Protein AF-A0AA46TUI7-F1 (afdb_monomer)

Mean predicted aligned error: 16.68 Å

Radius of gyration: 31.8 Å; Cα contacts (8 Å, |Δi|>4): 855; chains: 1; bounding box: 54×78×106 Å

Secondary structure (DSSP, 8-state):
--EEEE-B--B-----SS------------------------------------------------------------------------------HHHHHHHSEEEEEEETTEEEEEETTSEEEE-TT-EEEPP--TT--S-GGGGGTTT--EEEE--TT-PPEEE-SS-B-TTTTTT-TT--EEE-GGGB--TT-SB-TTTTTT-TT------TT---TT--B-TTTTTT-TT--EEEETT---TT--B-TTTTTT-TT--EEEE-TT----SPPPPPPBSSSEEEEEEE-TTSBTTB---S-EE-HHHHHHH--HHHH-SEEEEEEPPEEEEE--EEEETT--GGGS-TTTTEEEEEETTEEPPGGGEEEEE-S---TTS-S-EEEEEEEEETTTEEEEEEEEE--EE---

Organism: NCBI:txid1363

Solvent-accessible surface area (backbone atoms only — not comparable to full-atom values): 24050 Å² total; per-residue (Å²): 130,66,55,30,45,34,50,59,56,80,46,86,51,78,78,65,89,78,80,93,77,90,81,85,88,81,84,89,84,91,81,86,87,88,85,84,89,88,86,81,90,81,90,80,90,80,90,77,91,78,90,80,86,90,77,89,80,91,77,85,82,83,84,78,86,81,78,90,75,91,81,81,90,80,87,88,82,91,80,84,78,88,82,85,89,84,88,77,84,88,77,89,72,93,61,57,76,70,65,45,29,64,70,39,65,79,45,70,52,70,47,61,58,19,35,38,34,33,22,69,71,14,37,36,37,34,18,65,80,7,35,32,40,50,24,77,67,98,81,64,86,59,40,91,65,49,87,43,18,94,56,29,35,32,40,34,51,45,34,96,85,68,44,46,30,37,38,40,76,50,28,41,46,48,20,59,46,32,52,29,34,52,21,42,46,69,40,56,58,70,38,47,48,31,67,58,24,31,30,39,26,23,23,42,14,34,19,41,43,24,50,60,70,86,42,83,60,44,38,30,77,49,22,30,23,41,30,25,23,44,15,41,17,48,43,28,32,55,45,62,39,50,56,34,29,42,86,53,49,75,41,33,56,43,25,40,35,66,26,84,48,56,45,34,41,28,42,12,54,50,35,58,75,64,42,66,60,61,68,43,63,72,56,92,58,25,69,27,23,35,25,26,20,64,88,44,38,89,74,53,54,60,34,86,58,68,30,37,36,71,49,41,60,72,65,67,42,22,88,83,61,48,42,44,32,28,59,29,61,46,52,81,43,74,45,67,44,71,49,76,48,54,67,57,51,54,74,89,75,48,68,84,58,61,43,59,68,42,44,21,46,78,85,42,79,55,62,78,90,62,44,48,76,44,74,77,62,81,77,64,52,78,59,86,47,81,42,70,46,37,41,33,42,37,42,65,103,67,44,62,51,63,44,46,34,42,30,48,54,50,82,69,89,124

Structure (mmCIF, N/CA/C/O backbone):
data_AF-A0AA46TUI7-F1
#
_entry.id   AF-A0AA46TUI7-F1
#
loop_
_atom_site.group_PDB
_atom_site.id
_atom_site.type_symbol
_atom_site.label_atom_id
_atom_site.label_alt_id
_atom_site.label_comp_id
_atom_site.label_asym_id
_atom_site.label_entity_id
_atom_site.label_seq_id
_atom_site.pdbx_PDB_ins_code
_atom_site.Cartn_x
_atom_site.Cartn_y
_atom_site.Cartn_z
_atom_site.occupancy
_atom_site.B_iso_or_equiv
_atom_site.auth_seq_id
_atom_site.auth_comp_id
_atom_site.auth_asym_id
_atom_site.auth_atom_id
_atom_site.pdbx_PDB_model_num
ATOM 1 N N . MET A 1 1 ? -32.800 -29.868 43.775 1.00 44.44 1 MET A N 1
ATOM 2 C CA . MET A 1 1 ? -31.918 -29.669 42.608 1.00 44.44 1 MET A CA 1
ATOM 3 C C . MET A 1 1 ? -30.927 -28.620 43.040 1.00 44.44 1 MET A C 1
ATOM 5 O O . MET A 1 1 ? -31.372 -27.583 43.506 1.00 44.44 1 MET A O 1
ATOM 9 N N . THR A 1 2 ? -29.635 -28.930 43.013 1.00 46.84 2 THR A N 1
ATOM 10 C CA . THR A 1 2 ? -28.598 -27.948 43.341 1.00 46.84 2 THR A CA 1
ATOM 11 C C . THR A 1 2 ? -28.456 -27.031 42.133 1.00 46.84 2 THR A C 1
ATOM 13 O O . THR A 1 2 ? -28.130 -27.504 41.043 1.00 46.84 2 THR A O 1
ATOM 16 N N . PHE A 1 3 ? -28.798 -25.759 42.306 1.00 42.78 3 PHE A N 1
ATOM 17 C CA . PHE A 1 3 ? -28.629 -24.739 41.277 1.00 42.78 3 PHE A CA 1
ATOM 18 C C . PHE A 1 3 ? -27.216 -24.176 41.379 1.00 42.78 3 PHE A C 1
ATOM 20 O O . PHE A 1 3 ? -26.713 -23.969 42.483 1.00 42.78 3 PHE A O 1
ATOM 27 N N . GLN A 1 4 ? -26.584 -23.976 40.233 1.00 46.66 4 GLN A N 1
ATOM 28 C CA . GLN A 1 4 ? -25.265 -23.388 40.108 1.00 46.66 4 GLN A CA 1
ATOM 29 C C . GLN A 1 4 ? -25.459 -21.998 39.507 1.00 46.66 4 GLN A C 1
ATOM 31 O O . GLN A 1 4 ? -26.050 -21.844 38.438 1.00 46.66 4 GLN A O 1
ATOM 36 N N . LYS A 1 5 ? -25.018 -20.976 40.233 1.00 43.22 5 LYS A N 1
ATOM 37 C CA . LYS A 1 5 ? -25.070 -19.605 39.745 1.00 43.22 5 LYS A CA 1
ATOM 38 C C . LYS A 1 5 ? -23.794 -19.324 38.967 1.00 43.22 5 LYS A C 1
ATOM 40 O O . LYS A 1 5 ? -22.731 -19.326 39.574 1.00 43.22 5 LYS A O 1
ATOM 45 N N . MET A 1 6 ? -23.875 -19.096 37.654 1.00 47.38 6 MET A N 1
ATOM 46 C CA . MET A 1 6 ? -22.753 -18.492 36.933 1.00 47.38 6 MET A CA 1
ATOM 47 C C . MET A 1 6 ? -22.826 -16.989 37.185 1.00 47.38 6 MET A C 1
ATOM 49 O O . MET A 1 6 ? -23.667 -16.285 36.627 1.00 47.38 6 MET A O 1
ATOM 53 N N . THR A 1 7 ? -21.955 -16.501 38.063 1.00 41.69 7 THR A N 1
ATOM 54 C CA . THR A 1 7 ? -21.724 -15.060 38.181 1.00 41.69 7 THR A CA 1
ATOM 55 C C . THR A 1 7 ? -20.724 -14.680 37.105 1.00 41.69 7 THR A C 1
ATOM 57 O O . THR A 1 7 ? -19.561 -15.068 37.183 1.00 41.69 7 THR A O 1
ATOM 60 N N . PHE A 1 8 ? -21.163 -13.951 36.085 1.00 44.31 8 PHE A N 1
ATOM 61 C CA . PHE A 1 8 ? -20.295 -13.575 34.979 1.00 44.31 8 PHE A CA 1
ATOM 62 C C . PHE A 1 8 ? -19.552 -12.295 35.333 1.00 44.31 8 PHE A C 1
ATOM 64 O O . PHE A 1 8 ? -19.983 -11.184 35.021 1.00 44.31 8 PHE A O 1
ATOM 71 N N . GLN A 1 9 ? -18.395 -12.434 35.978 1.00 40.91 9 GLN A N 1
ATOM 72 C CA . GLN A 1 9 ? -17.483 -11.306 36.100 1.00 40.91 9 GLN A CA 1
ATOM 73 C C . GLN A 1 9 ? -16.833 -11.076 34.732 1.00 40.91 9 GLN A C 1
ATOM 75 O O . GLN A 1 9 ? -15.976 -11.848 34.302 1.00 40.91 9 GLN A O 1
ATOM 80 N N . LEU A 1 10 ? -17.280 -10.036 34.019 1.00 38.56 10 LEU A N 1
ATOM 81 C CA . LEU A 1 10 ? -16.676 -9.625 32.755 1.00 38.56 10 LEU A CA 1
ATOM 82 C C . LEU A 1 10 ? -15.240 -9.161 33.031 1.00 38.56 10 LEU A C 1
ATOM 84 O O . LEU A 1 10 ? -14.998 -8.000 33.371 1.00 38.56 10 LEU A O 1
ATOM 88 N N . LEU A 1 11 ? -14.272 -10.061 32.875 1.00 39.75 11 LEU A N 1
ATOM 89 C CA . LEU A 1 11 ? -12.895 -9.657 32.652 1.00 39.75 11 LEU A CA 1
ATOM 90 C C . LEU A 1 11 ? -12.765 -9.348 31.164 1.00 39.75 11 LEU A C 1
ATOM 92 O O . LEU A 1 11 ? -12.624 -10.249 30.337 1.00 39.75 11 LEU A O 1
ATOM 96 N N . ILE A 1 12 ? -12.769 -8.058 30.819 1.00 35.69 12 ILE A N 1
ATOM 97 C CA . ILE A 1 12 ? -12.225 -7.609 29.535 1.00 35.69 12 ILE A CA 1
ATOM 98 C C . ILE A 1 12 ? -10.714 -7.860 29.591 1.00 35.69 12 ILE A C 1
ATOM 100 O O . ILE A 1 12 ? -9.915 -6.978 29.906 1.00 35.69 12 ILE A O 1
ATOM 104 N N . LEU A 1 13 ? -10.307 -9.099 29.340 1.00 36.88 13 LEU A N 1
ATOM 105 C CA . LEU A 1 13 ? -8.940 -9.410 28.976 1.00 36.88 13 LEU A CA 1
ATOM 106 C C . LEU A 1 13 ? -8.831 -9.107 27.492 1.00 36.88 13 LEU A C 1
ATOM 108 O O . LEU A 1 13 ? -9.183 -9.919 26.644 1.00 36.88 13 LEU A O 1
ATOM 112 N N . VAL A 1 14 ? -8.318 -7.918 27.191 1.00 31.80 14 VAL A N 1
ATOM 113 C CA . VAL A 1 14 ? -7.640 -7.679 25.922 1.00 31.80 14 VAL A CA 1
ATOM 114 C C . VAL A 1 14 ? -6.614 -8.801 25.776 1.00 31.80 14 VAL A C 1
ATOM 116 O O . VAL A 1 14 ? -5.616 -8.828 26.501 1.00 31.80 14 VAL A O 1
ATOM 119 N N . VAL A 1 15 ? -6.891 -9.782 24.917 1.00 29.66 15 VAL A N 1
ATOM 120 C CA . VAL A 1 15 ? -6.001 -10.927 24.737 1.00 29.66 15 VAL A CA 1
ATOM 121 C C . VAL A 1 15 ? -4.733 -10.421 24.058 1.00 29.66 15 VAL A C 1
ATOM 123 O O . VAL A 1 15 ? -4.645 -10.298 22.838 1.00 29.66 15 VAL A O 1
ATOM 126 N N . LEU A 1 16 ? -3.732 -10.123 24.886 1.00 28.39 16 LEU A N 1
ATOM 127 C CA . LEU A 1 16 ? -2.330 -10.114 24.511 1.00 28.39 16 LEU A CA 1
ATOM 128 C C . LEU A 1 16 ? -2.033 -11.487 23.910 1.00 28.39 16 LEU A C 1
ATOM 130 O O . LEU A 1 16 ? -1.989 -12.495 24.624 1.00 28.39 16 LEU A O 1
ATOM 134 N N . SER A 1 17 ? -1.810 -11.552 22.599 1.00 32.12 17 SER A N 1
ATOM 135 C CA . SER A 1 17 ? -1.171 -12.728 22.031 1.00 32.12 17 SER A CA 1
ATOM 136 C C . SER A 1 17 ? 0.268 -12.763 22.555 1.00 32.12 17 SER A C 1
ATOM 138 O O . SER A 1 17 ? 1.170 -12.163 21.976 1.00 32.12 17 SER A O 1
ATOM 140 N N . SER A 1 18 ? 0.460 -13.520 23.638 1.00 31.16 18 SER A N 1
ATOM 141 C CA . SER A 1 18 ? 1.718 -13.861 24.320 1.00 31.16 18 SER A CA 1
ATOM 142 C C . SER A 1 18 ? 2.159 -12.906 25.443 1.00 31.16 18 SER A C 1
ATOM 144 O O . SER A 1 18 ? 2.628 -11.805 25.185 1.00 31.16 18 SER A O 1
ATOM 146 N N . ILE A 1 19 ? 2.149 -13.454 26.670 1.00 25.23 19 ILE A N 1
ATOM 147 C CA . ILE A 1 19 ? 2.863 -13.083 27.917 1.00 25.23 19 ILE A CA 1
ATOM 148 C C . ILE A 1 19 ? 1.912 -12.732 29.073 1.00 25.23 19 ILE A C 1
ATOM 150 O O . ILE A 1 19 ? 1.203 -11.733 29.067 1.00 25.23 19 ILE A O 1
ATOM 154 N N . SER A 1 20 ? 1.946 -13.586 30.100 1.00 28.17 20 SER A N 1
ATOM 155 C CA . SER A 1 20 ? 1.252 -13.437 31.378 1.00 28.17 20 SER A CA 1
ATOM 156 C C . SER A 1 20 ? 1.737 -12.208 32.154 1.00 28.17 20 SER A C 1
ATOM 158 O O . SER A 1 20 ? 2.920 -12.119 32.486 1.00 28.17 20 SER A O 1
ATOM 160 N N . LEU A 1 21 ? 0.818 -11.323 32.548 1.00 23.06 21 LEU A N 1
ATOM 161 C CA . LEU A 1 21 ? 1.029 -10.406 33.667 1.00 23.06 21 LEU A CA 1
ATOM 162 C C . LEU A 1 21 ? -0.272 -10.258 34.467 1.00 23.06 21 LEU A C 1
ATOM 164 O O . LEU A 1 21 ? -1.276 -9.766 33.964 1.00 23.06 21 LEU A O 1
ATOM 168 N N . VAL A 1 22 ? -0.240 -10.705 35.721 1.00 25.72 22 VAL A N 1
ATOM 169 C CA . VAL A 1 22 ? -1.311 -10.507 36.703 1.00 25.72 22 VAL A CA 1
ATOM 170 C C . VAL A 1 22 ? -1.177 -9.087 37.257 1.00 25.72 22 VAL A C 1
ATOM 172 O O . VAL A 1 22 ? -0.196 -8.796 37.941 1.00 25.72 22 VAL A O 1
ATOM 175 N N . ILE A 1 23 ? -2.147 -8.207 36.995 1.00 25.52 23 ILE A N 1
ATOM 176 C CA . ILE A 1 23 ? -2.329 -6.974 37.774 1.00 25.52 23 ILE A CA 1
ATOM 177 C C . ILE A 1 23 ? -3.488 -7.222 38.733 1.00 25.52 23 ILE A C 1
ATOM 179 O O . ILE A 1 23 ? -4.638 -7.345 38.327 1.00 25.52 23 ILE A O 1
ATOM 183 N N . ASN A 1 24 ? -3.160 -7.324 40.017 1.00 25.92 24 ASN A N 1
ATOM 184 C CA . ASN A 1 24 ? -4.124 -7.493 41.093 1.00 25.92 24 ASN A CA 1
ATOM 185 C C . ASN A 1 24 ? -4.619 -6.099 41.516 1.00 25.92 24 ASN A C 1
ATOM 187 O O . ASN A 1 24 ? -3.857 -5.336 42.114 1.00 25.92 24 ASN A O 1
ATOM 191 N N . ALA A 1 25 ? -5.859 -5.740 41.184 1.00 26.72 25 ALA A N 1
ATOM 192 C CA . ALA A 1 25 ? -6.504 -4.524 41.674 1.00 26.72 25 ALA A CA 1
ATOM 193 C C . ALA A 1 25 ? -7.496 -4.894 42.787 1.00 26.72 25 ALA A C 1
ATOM 195 O O . ALA A 1 25 ? -8.617 -5.314 42.524 1.00 26.72 25 ALA A O 1
ATOM 196 N N . GLY A 1 26 ? -7.062 -4.746 44.041 1.00 26.03 26 GLY A N 1
ATOM 197 C CA . GLY A 1 26 ? -7.890 -4.880 45.239 1.00 26.03 26 GLY A CA 1
ATOM 198 C C . GLY A 1 26 ? -8.011 -3.542 45.971 1.00 26.03 26 GLY A C 1
ATOM 199 O O . GLY A 1 26 ? -7.020 -2.856 46.215 1.00 26.03 26 GLY A O 1
ATOM 200 N N . VAL A 1 27 ? -9.247 -3.176 46.289 1.00 25.62 27 VAL A N 1
ATOM 201 C CA . VAL A 1 27 ? -9.731 -1.864 46.738 1.00 25.62 27 VAL A CA 1
ATOM 202 C C . VAL A 1 27 ? -9.617 -1.660 48.269 1.00 25.62 27 VAL A C 1
ATOM 204 O O . VAL A 1 27 ? -9.909 -2.554 49.051 1.00 25.62 27 VAL A O 1
ATOM 207 N N . THR A 1 28 ? -9.223 -0.431 48.647 1.00 28.31 28 THR A N 1
ATOM 208 C CA . THR A 1 28 ? -9.398 0.362 49.899 1.00 28.31 28 THR A CA 1
ATOM 209 C C . THR A 1 28 ? -9.065 -0.179 51.300 1.00 28.31 28 THR A C 1
ATOM 211 O O . THR A 1 28 ? -9.699 -1.096 51.809 1.00 28.31 28 THR A O 1
ATOM 214 N N . ALA A 1 29 ? -8.279 0.625 52.034 1.00 24.67 29 ALA A N 1
ATOM 215 C CA . ALA A 1 29 ? -8.531 0.937 53.444 1.00 24.67 29 ALA A CA 1
ATOM 216 C C . ALA A 1 29 ? -8.251 2.429 53.728 1.00 24.67 29 ALA A C 1
ATOM 218 O O . ALA A 1 29 ? -7.202 2.965 53.373 1.00 24.67 29 ALA A O 1
ATOM 219 N N . VAL A 1 30 ? -9.226 3.089 54.354 1.00 27.59 30 VAL A N 1
ATOM 220 C CA . VAL A 1 30 ? -9.172 4.444 54.924 1.00 27.59 30 VAL A CA 1
ATOM 221 C C . VAL A 1 30 ? -8.481 4.391 56.288 1.00 27.59 30 VAL A C 1
ATOM 223 O O . VAL A 1 30 ? -8.887 3.562 57.090 1.00 27.59 30 VAL A O 1
ATOM 226 N N . THR A 1 31 ? -7.551 5.316 56.575 1.00 27.81 31 THR A N 1
ATOM 227 C CA . THR A 1 31 ? -7.438 6.050 57.863 1.00 27.81 31 THR A CA 1
ATOM 228 C C . THR A 1 31 ? -6.474 7.247 57.754 1.00 27.81 31 THR A C 1
ATOM 230 O O . THR A 1 31 ? -5.285 7.074 57.513 1.00 27.81 31 THR A O 1
ATOM 233 N N . GLU A 1 32 ? -7.043 8.443 57.921 1.00 27.06 32 GLU A N 1
ATOM 234 C CA . GLU A 1 32 ? -6.598 9.614 58.707 1.00 27.06 32 GLU A CA 1
ATOM 235 C C . GLU A 1 32 ? -5.102 9.952 58.973 1.00 27.06 32 GLU A C 1
ATOM 237 O O . GLU A 1 32 ? -4.407 9.290 59.734 1.00 27.06 32 GLU A O 1
ATOM 242 N N . ASP A 1 33 ? -4.740 11.156 58.493 1.00 27.11 33 ASP A N 1
ATOM 243 C CA . ASP A 1 33 ? -4.370 12.364 59.274 1.00 27.11 33 ASP A CA 1
ATOM 244 C C . ASP A 1 33 ? -2.894 12.849 59.366 1.00 27.11 33 ASP A C 1
ATOM 246 O O . ASP A 1 33 ? -1.957 12.121 59.680 1.00 27.11 33 ASP A O 1
ATOM 250 N N . ARG A 1 34 ? -2.792 14.184 59.195 1.00 26.28 34 ARG A N 1
ATOM 251 C CA . ARG A 1 34 ? -1.786 15.188 59.621 1.00 26.28 34 ARG A CA 1
ATOM 252 C C . ARG A 1 34 ? -0.350 15.200 59.069 1.00 26.28 34 ARG A C 1
ATOM 254 O O . ARG A 1 34 ? 0.473 14.355 59.395 1.00 26.28 34 ARG A O 1
ATOM 261 N N . GLY A 1 35 ? 0.023 16.345 58.464 1.00 26.17 35 GLY A N 1
ATOM 262 C CA . GLY A 1 35 ? 1.432 16.782 58.434 1.00 26.17 35 GLY A CA 1
ATOM 263 C C . GLY A 1 35 ? 1.867 17.916 57.485 1.00 26.17 35 GLY A C 1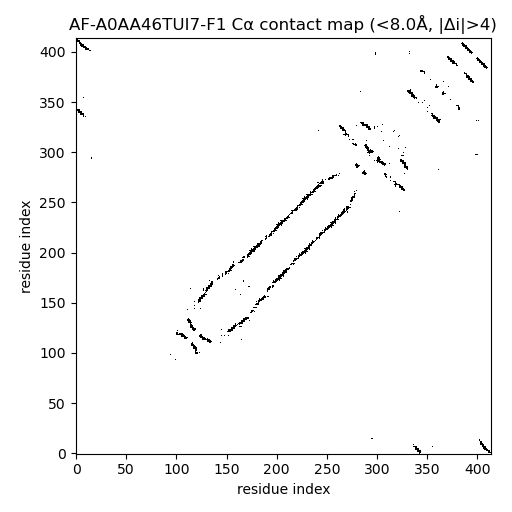
ATOM 264 O O . GLY A 1 35 ? 2.671 17.672 56.604 1.00 26.17 35 GLY A O 1
ATOM 265 N N . ASN A 1 36 ? 1.371 19.142 57.688 1.00 26.73 36 ASN A N 1
ATOM 266 C CA . ASN A 1 36 ? 2.034 20.460 57.518 1.00 26.73 36 ASN A CA 1
ATOM 267 C C . ASN A 1 36 ? 3.246 20.712 56.554 1.00 26.73 36 ASN A C 1
ATOM 269 O O . ASN A 1 36 ? 4.353 20.256 56.819 1.00 26.73 36 ASN A O 1
ATOM 273 N N . LEU A 1 37 ? 3.046 21.739 55.690 1.00 25.84 37 LEU A N 1
ATOM 274 C CA . LEU A 1 37 ? 3.923 22.908 55.357 1.00 25.84 37 LEU A CA 1
ATOM 275 C C . LEU A 1 37 ? 5.154 22.725 54.409 1.00 25.84 37 LEU A C 1
ATOM 277 O O . LEU A 1 37 ? 5.642 21.618 54.237 1.00 25.84 37 LEU A O 1
ATOM 281 N N . PRO A 1 38 ? 5.767 23.814 53.870 1.00 31.98 38 PRO A N 1
ATOM 282 C CA . PRO A 1 38 ? 5.263 24.747 52.840 1.00 31.98 38 PRO A CA 1
ATOM 283 C C . PRO A 1 38 ? 6.312 25.003 51.716 1.00 31.98 38 PRO A C 1
ATOM 285 O O . PRO A 1 38 ? 7.509 24.915 51.971 1.00 31.98 38 PRO A O 1
ATOM 288 N N . ILE A 1 39 ? 5.936 25.432 50.499 1.00 27.84 39 ILE A N 1
ATOM 289 C CA . ILE A 1 39 ? 6.927 25.989 49.543 1.00 27.84 39 ILE A CA 1
ATOM 290 C C . ILE A 1 39 ? 6.428 27.289 48.893 1.00 27.84 39 ILE A C 1
ATOM 292 O O . ILE A 1 39 ? 5.240 27.532 48.704 1.00 27.84 39 ILE A O 1
ATOM 296 N N . SER A 1 40 ? 7.412 28.156 48.694 1.00 26.22 40 SER A N 1
ATOM 297 C CA . SER A 1 40 ? 7.472 29.606 48.611 1.00 26.22 40 SER A CA 1
ATOM 298 C C . SER A 1 40 ? 6.964 30.283 47.336 1.00 26.22 40 SER A C 1
ATOM 300 O O . SER A 1 40 ? 7.030 29.753 46.234 1.00 26.22 40 SER A O 1
ATOM 302 N N . LYS A 1 41 ? 6.617 31.561 47.534 1.00 25.89 41 LYS A N 1
ATOM 303 C CA . LYS A 1 41 ? 6.483 32.647 46.554 1.00 25.89 41 LYS A CA 1
ATOM 304 C C . LYS A 1 41 ? 7.693 32.782 45.615 1.00 25.89 41 LYS A C 1
ATOM 306 O O . LYS A 1 41 ? 8.820 32.832 46.100 1.00 25.89 41 LYS A O 1
ATOM 311 N N . SER A 1 42 ? 7.427 33.117 44.353 1.00 26.27 42 SER A N 1
ATOM 312 C CA . SER A 1 42 ? 8.126 34.207 43.654 1.00 26.27 42 SER A CA 1
ATOM 313 C C . SER A 1 42 ? 7.277 34.748 42.499 1.00 26.27 42 SER A C 1
ATOM 315 O O . SER A 1 42 ? 7.020 34.054 41.521 1.00 26.27 42 SER A O 1
ATOM 317 N N . ASN A 1 43 ? 6.859 36.007 42.648 1.00 24.77 43 ASN A N 1
ATOM 318 C CA . ASN A 1 43 ? 6.395 36.891 41.581 1.00 24.77 43 ASN A CA 1
ATOM 319 C C . ASN A 1 43 ? 7.553 37.220 40.630 1.00 24.77 43 ASN A C 1
ATOM 321 O O . ASN A 1 43 ? 8.649 37.455 41.129 1.00 24.77 43 ASN A O 1
ATOM 325 N N . THR A 1 44 ? 7.262 37.426 39.343 1.00 28.00 44 THR A N 1
ATOM 326 C CA . THR A 1 44 ? 7.518 38.709 38.654 1.00 28.00 44 THR A CA 1
ATOM 327 C C . THR A 1 44 ? 6.746 38.771 37.337 1.00 28.00 44 THR A C 1
ATOM 329 O O . THR A 1 44 ? 6.898 37.907 36.480 1.00 28.00 44 THR A O 1
ATOM 332 N N . ASN A 1 45 ? 5.950 39.834 37.203 1.00 25.86 45 ASN A N 1
ATOM 333 C CA . ASN A 1 45 ? 5.375 40.349 35.962 1.00 25.86 45 ASN A CA 1
ATOM 334 C C . ASN A 1 45 ? 6.462 40.668 34.932 1.00 25.86 45 ASN A C 1
ATOM 336 O O . ASN A 1 45 ? 7.535 41.117 35.330 1.00 25.86 45 ASN A O 1
ATOM 340 N N . LEU A 1 46 ? 6.122 40.581 33.643 1.00 27.66 46 LEU A N 1
ATOM 341 C CA . LEU A 1 46 ? 6.532 41.546 32.616 1.00 27.66 46 LEU A CA 1
ATOM 342 C C . LEU A 1 46 ? 5.582 41.420 31.415 1.00 27.66 46 LEU A C 1
ATOM 344 O O . LEU A 1 46 ? 5.646 40.472 30.638 1.00 27.66 46 LEU A O 1
ATOM 348 N N . GLU A 1 47 ? 4.685 42.396 31.307 1.00 25.14 47 GLU A N 1
ATOM 349 C CA . GLU A 1 47 ? 3.918 42.706 30.106 1.00 25.14 47 GLU A CA 1
ATOM 350 C C . GLU A 1 47 ? 4.864 43.175 28.991 1.00 25.14 47 GLU A C 1
ATOM 352 O O . GLU A 1 47 ? 5.772 43.979 29.227 1.00 25.14 47 GLU A O 1
ATOM 357 N N . ARG A 1 48 ? 4.614 42.725 27.759 1.00 27.56 48 ARG A N 1
ATOM 358 C CA . ARG A 1 48 ? 4.966 43.474 26.550 1.00 27.56 48 ARG A CA 1
ATOM 359 C C . ARG A 1 48 ? 4.016 43.103 25.418 1.00 27.56 48 ARG A C 1
ATOM 361 O O . ARG A 1 48 ? 4.148 42.054 24.798 1.00 27.56 48 ARG A O 1
ATOM 368 N N . GLU A 1 49 ? 3.074 44.003 25.164 1.00 25.53 49 GLU A N 1
ATOM 369 C CA . GLU A 1 49 ? 2.406 44.143 23.875 1.00 25.53 49 GLU A CA 1
ATOM 370 C C . GLU A 1 49 ? 3.450 44.453 22.795 1.00 25.53 49 GLU A C 1
ATOM 372 O O . GLU A 1 49 ? 4.273 45.359 22.961 1.00 25.53 49 GLU A O 1
ATOM 377 N N . VAL A 1 50 ? 3.401 43.731 21.673 1.00 26.03 50 VAL A N 1
ATOM 378 C CA . VAL A 1 50 ? 3.982 44.191 20.410 1.00 26.03 50 VAL A CA 1
ATOM 379 C C . VAL A 1 50 ? 2.966 43.969 19.293 1.00 26.03 50 VAL A C 1
ATOM 381 O O . VAL A 1 50 ? 2.575 42.853 18.969 1.00 26.03 50 VAL A O 1
ATOM 384 N N . ASN A 1 51 ? 2.567 45.115 18.761 1.00 26.05 51 ASN A N 1
ATOM 385 C CA . ASN A 1 51 ? 1.767 45.415 17.585 1.00 26.05 51 ASN A CA 1
ATOM 386 C C . ASN A 1 51 ? 2.241 44.640 16.335 1.00 26.05 51 ASN A C 1
ATOM 388 O O . ASN A 1 51 ? 3.435 44.674 16.030 1.00 26.05 51 ASN A O 1
ATOM 392 N N . ILE A 1 52 ? 1.328 44.022 15.575 1.00 28.52 52 ILE A N 1
ATOM 393 C CA . ILE A 1 52 ? 1.607 43.516 14.218 1.00 28.52 52 ILE A CA 1
ATOM 394 C C . ILE A 1 52 ? 0.735 44.309 13.232 1.00 28.52 52 ILE A C 1
ATOM 396 O O . ILE A 1 52 ? -0.488 44.300 13.383 1.00 28.52 52 ILE A O 1
ATOM 400 N N . PRO A 1 53 ? 1.330 45.018 12.255 1.00 26.17 53 PRO A N 1
ATOM 401 C CA . PRO A 1 53 ? 0.588 45.776 11.259 1.00 26.17 53 PRO A CA 1
ATOM 402 C C . PRO A 1 53 ? -0.001 44.866 10.174 1.00 26.17 53 PRO A C 1
ATOM 404 O O . PRO A 1 53 ? 0.619 43.905 9.725 1.00 26.17 53 PRO A O 1
ATOM 407 N N . THR A 1 54 ? -1.208 45.228 9.752 1.00 28.27 54 THR A N 1
ATOM 408 C CA . THR A 1 54 ? -1.891 44.792 8.535 1.00 28.27 54 THR A CA 1
ATOM 409 C C . THR A 1 54 ? -1.201 45.366 7.299 1.00 28.27 54 THR A C 1
ATOM 411 O O . THR A 1 54 ? -1.157 46.588 7.162 1.00 28.27 54 THR A O 1
ATOM 414 N N . GLU A 1 55 ? -0.748 44.513 6.382 1.00 30.64 55 GLU A N 1
ATOM 415 C CA . GLU A 1 55 ? -0.534 44.883 4.978 1.00 30.64 55 GLU A CA 1
ATOM 416 C C . GLU A 1 55 ? -1.109 43.798 4.060 1.00 30.64 55 GLU A C 1
ATOM 418 O O . GLU A 1 55 ? -0.818 42.608 4.189 1.00 30.64 55 GLU A O 1
ATOM 423 N N . GLU A 1 56 ? -1.981 44.264 3.170 1.00 28.20 56 GLU A N 1
ATOM 424 C CA . GLU A 1 56 ? -2.553 43.576 2.020 1.00 28.20 56 GLU A CA 1
ATOM 425 C C . GLU A 1 56 ? -1.463 43.290 0.981 1.00 28.20 56 GLU A C 1
ATOM 427 O O . GLU A 1 56 ? -0.675 44.174 0.644 1.00 28.20 56 GLU A O 1
ATOM 432 N N . VAL A 1 57 ? -1.472 42.089 0.400 1.00 27.98 57 VAL A N 1
ATOM 433 C CA . VAL A 1 57 ? -0.885 41.856 -0.924 1.00 27.98 57 VAL A CA 1
ATOM 434 C C . VAL A 1 57 ? -1.876 41.028 -1.734 1.00 27.98 57 VAL A C 1
ATOM 436 O O . VAL A 1 57 ? -1.965 39.810 -1.591 1.00 27.98 57 VAL A O 1
ATOM 439 N N . GLU A 1 58 ? -2.633 41.724 -2.580 1.00 28.80 58 GLU A N 1
ATOM 440 C CA . GLU A 1 58 ? -3.245 41.159 -3.778 1.00 28.80 58 GLU A CA 1
ATOM 441 C C . GLU A 1 58 ? -2.131 40.665 -4.713 1.00 28.80 58 GLU A C 1
ATOM 443 O O . GLU A 1 58 ? -1.238 41.428 -5.087 1.00 28.80 58 GLU A O 1
ATOM 448 N N . ALA A 1 59 ? -2.186 39.402 -5.128 1.00 27.00 59 ALA A N 1
ATOM 449 C CA . ALA A 1 59 ? -1.467 38.936 -6.306 1.00 27.00 59 ALA A CA 1
ATOM 450 C C . ALA A 1 59 ? -2.304 37.869 -7.017 1.00 27.00 59 ALA A C 1
ATOM 452 O O . ALA A 1 59 ? -2.769 36.905 -6.412 1.00 27.00 59 ALA A O 1
ATOM 453 N N . ALA A 1 60 ? -2.529 38.136 -8.299 1.00 24.81 60 ALA A N 1
ATOM 454 C CA . ALA A 1 60 ? -3.457 37.490 -9.206 1.00 24.81 60 ALA A CA 1
ATOM 455 C C . ALA A 1 60 ? -3.251 35.972 -9.348 1.00 24.81 60 ALA A C 1
ATOM 457 O O . ALA A 1 60 ? -2.132 35.498 -9.538 1.00 24.81 60 ALA A O 1
ATOM 458 N N . PHE A 1 61 ? -4.364 35.237 -9.330 1.00 24.08 61 PHE A N 1
ATOM 459 C CA . PHE A 1 61 ? -4.465 33.891 -9.881 1.00 24.08 61 PHE A CA 1
ATOM 460 C C . PHE A 1 61 ? -4.859 34.018 -11.358 1.00 24.08 61 PHE A C 1
ATOM 462 O O . PHE A 1 61 ? -5.953 34.488 -11.664 1.00 24.08 61 PHE A O 1
ATOM 469 N N . GLU A 1 62 ? -3.963 33.630 -12.265 1.00 25.69 62 GLU A N 1
ATOM 470 C CA . GLU A 1 62 ? -4.332 33.281 -13.638 1.00 25.69 62 GLU A CA 1
ATOM 471 C C . GLU A 1 62 ? -4.779 31.813 -13.633 1.00 25.69 62 GLU A C 1
ATOM 473 O O . GLU A 1 62 ? -3.993 30.907 -13.353 1.00 25.69 62 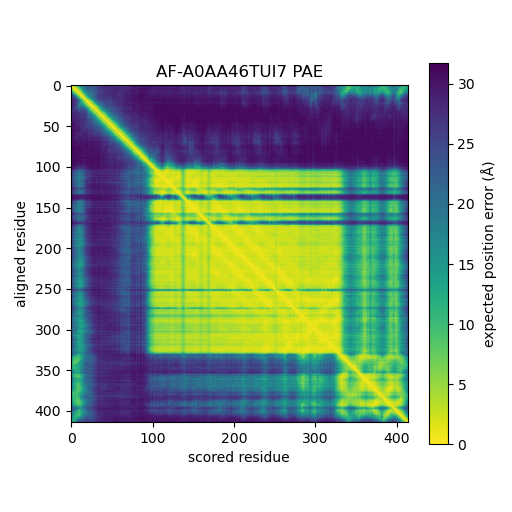GLU A O 1
ATOM 478 N N . GLU A 1 63 ? -6.069 31.593 -13.883 1.00 26.75 63 GLU A N 1
ATOM 479 C CA . GLU A 1 63 ? -6.621 30.289 -14.236 1.00 26.75 63 GLU A CA 1
ATOM 480 C C . GLU A 1 63 ? -6.261 29.997 -15.700 1.00 26.75 63 GLU A C 1
ATOM 482 O O . GLU A 1 63 ? -6.759 30.663 -16.606 1.00 26.75 63 GLU A O 1
ATOM 487 N N . GLU A 1 64 ? -5.410 29.001 -15.951 1.00 26.17 64 GLU A N 1
ATOM 488 C CA . GLU A 1 64 ? -5.338 28.364 -17.269 1.00 26.17 64 GLU A CA 1
ATOM 489 C C . GLU A 1 64 ? -6.233 27.120 -17.264 1.00 26.17 64 GLU A C 1
ATOM 491 O O . GLU A 1 64 ? -5.877 26.057 -16.749 1.00 26.17 64 GLU A O 1
ATOM 496 N N . GLU A 1 65 ? -7.418 27.271 -17.859 1.00 28.66 65 GLU A N 1
ATOM 497 C CA . GLU A 1 65 ? -8.184 26.166 -18.429 1.00 28.66 65 GLU A CA 1
ATOM 498 C C . GLU A 1 65 ? -7.339 25.493 -19.521 1.00 28.66 65 GLU A C 1
ATOM 500 O O . GLU A 1 65 ? -6.992 26.121 -20.523 1.00 28.66 65 GLU A O 1
ATOM 505 N N . LEU A 1 66 ? -7.038 24.199 -19.375 1.00 30.33 66 LEU A N 1
ATOM 506 C CA . LEU A 1 66 ? -6.511 23.398 -20.478 1.00 30.33 66 LEU A CA 1
ATOM 507 C C . LEU A 1 66 ? -7.542 22.361 -20.920 1.00 30.33 66 LEU A C 1
ATOM 509 O O . LEU A 1 66 ? -7.818 21.366 -20.253 1.00 30.33 66 LEU A O 1
ATOM 513 N N . ASN A 1 67 ? -8.099 22.719 -22.075 1.00 27.25 67 ASN A N 1
ATOM 514 C CA . ASN A 1 67 ? -9.127 22.103 -22.890 1.00 27.25 67 ASN A CA 1
ATOM 515 C C . ASN A 1 67 ? -9.046 20.581 -23.043 1.00 27.25 67 ASN A C 1
ATOM 517 O O . ASN A 1 67 ? -8.040 20.001 -23.454 1.00 27.25 67 ASN A O 1
ATOM 521 N N . ASP A 1 68 ? -10.230 20.010 -22.872 1.00 30.69 68 ASP A N 1
ATOM 522 C CA . ASP A 1 68 ? -10.732 18.777 -23.451 1.00 30.69 68 ASP A CA 1
ATOM 523 C C . ASP A 1 68 ? -10.531 18.770 -24.982 1.00 30.69 68 ASP A C 1
ATOM 525 O O . ASP A 1 68 ? -11.039 19.640 -25.691 1.00 30.69 68 ASP A O 1
ATOM 529 N N . THR A 1 69 ? -9.778 17.803 -25.512 1.00 26.95 69 THR A N 1
ATOM 530 C CA . THR A 1 69 ? -9.837 17.459 -26.941 1.00 26.95 69 THR A CA 1
ATOM 531 C C . THR A 1 69 ? -9.799 15.947 -27.127 1.00 26.95 69 THR A C 1
ATOM 533 O O . THR A 1 69 ? -8.759 15.291 -27.084 1.00 26.95 69 THR A O 1
ATOM 536 N N . PHE A 1 70 ? -11.001 15.422 -27.358 1.00 28.45 70 PHE A N 1
ATOM 537 C CA . PHE A 1 70 ? -11.295 14.230 -28.142 1.00 28.45 70 PHE A CA 1
ATOM 538 C C . PHE A 1 70 ? -10.406 14.135 -29.393 1.00 28.45 70 PHE A C 1
ATOM 540 O O . PHE A 1 70 ? -10.276 15.110 -30.133 1.00 28.45 70 PHE A O 1
ATOM 547 N N . TYR A 1 71 ? -9.897 12.936 -29.685 1.00 29.39 71 TYR A N 1
ATOM 548 C CA . TYR A 1 71 ? -9.433 12.579 -31.025 1.00 29.39 71 TYR A CA 1
ATOM 549 C C . TYR A 1 71 ? -10.135 11.308 -31.500 1.00 29.39 71 TYR A C 1
ATOM 551 O O . TYR A 1 71 ? -10.114 10.273 -30.834 1.00 29.39 71 TYR A O 1
ATOM 559 N N . GLU A 1 72 ? -10.789 11.464 -32.648 1.00 27.27 72 GLU A N 1
ATOM 560 C CA . GLU A 1 72 ? -11.539 10.474 -33.412 1.00 27.27 72 GLU A CA 1
ATOM 561 C C . GLU A 1 72 ? -10.634 9.388 -34.018 1.00 27.27 72 GLU A C 1
ATOM 563 O O . GLU A 1 72 ? -9.482 9.627 -34.390 1.00 27.27 72 GLU A O 1
ATOM 568 N N . GLU A 1 73 ? -11.207 8.192 -34.153 1.00 28.95 73 GLU A N 1
ATOM 569 C CA . GLU A 1 73 ? -10.675 7.059 -34.908 1.00 28.95 73 GLU A CA 1
ATOM 570 C C . GLU A 1 73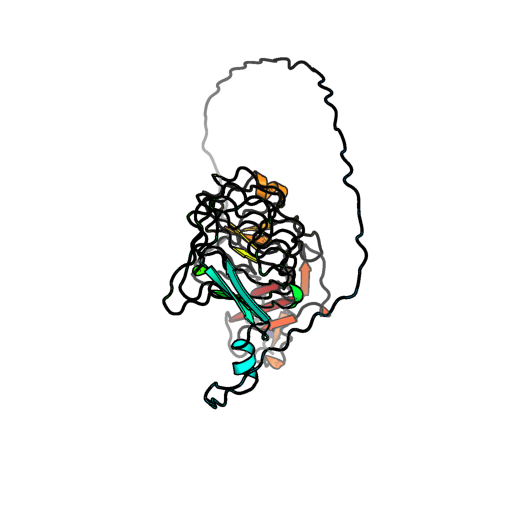 ? -10.436 7.417 -36.381 1.00 28.95 73 GLU A C 1
ATOM 572 O O . GLU A 1 73 ? -11.285 8.011 -37.046 1.00 28.95 73 GLU A O 1
ATOM 577 N N . THR A 1 74 ? -9.321 6.940 -36.940 1.00 27.05 74 THR A N 1
ATOM 578 C CA . THR A 1 74 ? -9.227 6.689 -38.383 1.00 27.05 74 THR A CA 1
ATOM 579 C C . THR A 1 74 ? -8.707 5.276 -38.629 1.00 27.05 74 THR A C 1
ATOM 581 O O . THR A 1 74 ? -7.584 4.921 -38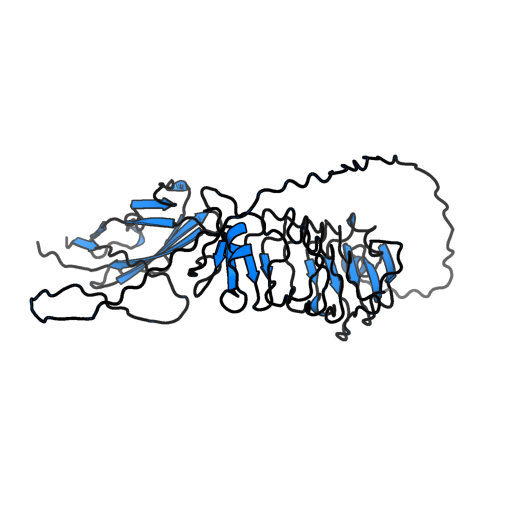.274 1.00 27.05 74 THR A O 1
ATOM 584 N N . GLU A 1 75 ? -9.570 4.454 -39.224 1.00 30.42 75 GLU A N 1
ATOM 585 C CA . GLU A 1 75 ? -9.254 3.138 -39.770 1.00 30.42 75 GLU A CA 1
ATOM 586 C C . GLU A 1 75 ? -8.387 3.226 -41.044 1.00 30.42 75 GLU A C 1
ATOM 588 O O . GLU A 1 75 ? -8.459 4.187 -41.811 1.00 30.42 75 GLU A O 1
ATOM 593 N N . ASN A 1 76 ? -7.709 2.104 -41.319 1.00 27.45 76 ASN A N 1
ATOM 594 C CA . ASN A 1 76 ? -7.161 1.628 -42.600 1.00 27.45 76 ASN A CA 1
ATOM 595 C C . ASN A 1 76 ? -5.736 2.051 -43.000 1.00 27.45 76 ASN A C 1
ATOM 597 O O . ASN A 1 76 ? -5.532 3.046 -43.689 1.00 27.45 76 ASN A O 1
ATOM 601 N N . ASN A 1 77 ? -4.772 1.143 -42.776 1.00 26.80 77 ASN A N 1
ATOM 602 C CA . ASN A 1 77 ? -4.093 0.484 -43.904 1.00 26.80 77 ASN A CA 1
ATOM 603 C C . ASN A 1 77 ? -3.335 -0.785 -43.461 1.00 26.80 77 ASN A C 1
ATOM 605 O O . ASN A 1 77 ? -2.272 -0.712 -42.845 1.00 26.80 77 ASN A O 1
ATOM 609 N N . GLU A 1 78 ? -3.853 -1.962 -43.816 1.00 32.75 78 GLU A N 1
ATOM 610 C CA . GLU A 1 78 ? -3.090 -3.210 -43.769 1.00 32.75 78 GLU A CA 1
ATOM 611 C C . GLU A 1 78 ? -2.061 -3.229 -44.911 1.00 32.75 78 GLU A C 1
ATOM 613 O O . GLU A 1 78 ? -2.419 -3.356 -46.083 1.00 32.75 78 GLU A O 1
ATOM 618 N N . GLN A 1 79 ? -0.766 -3.184 -44.586 1.00 26.83 79 GLN A N 1
ATOM 619 C CA . GLN A 1 79 ? 0.284 -3.643 -45.498 1.00 26.83 79 GLN A CA 1
ATOM 620 C C . GLN A 1 79 ? 0.930 -4.915 -44.952 1.00 26.83 79 GLN A C 1
ATOM 622 O O . GLN A 1 79 ? 1.791 -4.916 -44.075 1.00 26.83 79 GLN A O 1
ATOM 627 N N . LYS A 1 80 ? 0.451 -6.031 -45.498 1.00 29.03 80 LYS A N 1
ATOM 628 C CA . LYS A 1 80 ? 0.868 -7.401 -45.219 1.00 29.03 80 LYS A CA 1
ATOM 629 C C . LYS A 1 80 ? 2.134 -7.709 -46.027 1.00 29.03 80 LYS A C 1
ATOM 631 O O . LYS A 1 80 ? 2.060 -7.884 -47.241 1.00 29.03 80 LYS A O 1
ATOM 636 N N . PHE A 1 81 ? 3.292 -7.787 -45.375 1.00 26.91 81 PHE A N 1
ATOM 637 C CA . PHE A 1 81 ? 4.514 -8.302 -46.005 1.00 26.91 81 PHE A CA 1
ATOM 638 C C . PHE A 1 81 ? 4.555 -9.837 -45.881 1.00 26.91 81 PHE A C 1
ATOM 640 O O . PHE A 1 81 ? 4.427 -10.352 -44.769 1.00 26.91 81 PHE A O 1
ATOM 647 N N . PRO A 1 82 ? 4.723 -10.603 -46.977 1.00 28.00 82 PRO A N 1
ATOM 648 C CA . PRO A 1 82 ? 4.843 -12.053 -46.894 1.00 28.00 82 PRO A CA 1
ATOM 649 C C . PRO A 1 82 ? 6.260 -12.432 -46.446 1.00 28.00 82 PRO A C 1
ATOM 651 O O . PRO A 1 82 ? 7.233 -12.136 -47.138 1.00 28.00 82 PRO A O 1
ATOM 654 N N . ILE A 1 83 ? 6.385 -13.107 -45.303 1.00 34.75 83 ILE A N 1
ATOM 655 C CA . ILE A 1 83 ? 7.654 -13.701 -44.866 1.00 34.75 83 ILE A CA 1
ATOM 656 C C . ILE A 1 83 ? 7.645 -15.175 -45.283 1.00 34.75 83 ILE A C 1
ATOM 658 O O . ILE A 1 83 ? 6.803 -15.952 -44.835 1.00 34.75 83 ILE A O 1
ATOM 662 N N . ASN A 1 84 ? 8.554 -15.538 -46.187 1.00 27.27 84 ASN A N 1
ATOM 663 C CA . ASN A 1 84 ? 8.725 -16.892 -46.705 1.00 27.27 84 ASN A CA 1
ATOM 664 C C . ASN A 1 84 ? 9.551 -17.729 -45.709 1.00 27.27 84 ASN A C 1
ATOM 666 O O . ASN A 1 84 ? 10.682 -17.358 -45.399 1.00 27.27 84 ASN A O 1
ATOM 670 N N . PHE A 1 85 ? 9.004 -18.842 -45.215 1.00 37.03 85 PHE A N 1
ATOM 671 C CA . PHE A 1 85 ? 9.71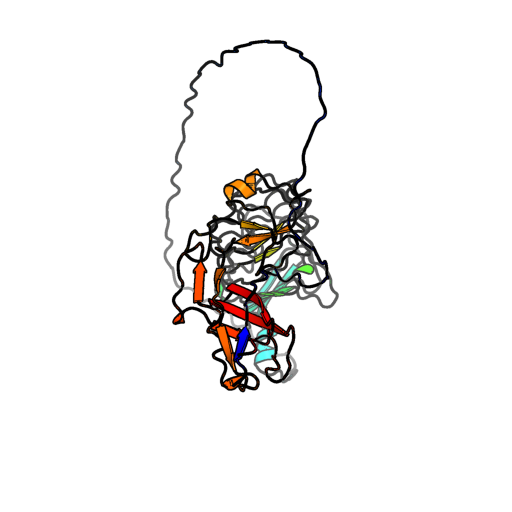1 -19.796 -44.353 1.00 37.03 85 PHE A CA 1
ATOM 672 C C . PHE A 1 85 ? 9.975 -21.092 -45.126 1.00 37.03 85 PHE A C 1
ATOM 674 O O . PHE A 1 85 ? 9.212 -22.048 -45.027 1.00 37.03 85 PHE A O 1
ATOM 681 N N . GLU A 1 86 ? 11.084 -21.152 -45.858 1.00 26.66 86 GLU A N 1
ATOM 682 C CA . GLU A 1 86 ? 11.673 -22.426 -46.275 1.00 26.66 86 GLU A CA 1
ATOM 683 C C . GLU A 1 86 ? 13.067 -22.552 -45.650 1.00 26.66 86 GLU A C 1
ATOM 685 O O . GLU A 1 86 ? 13.948 -21.737 -45.917 1.00 26.66 86 GLU A O 1
ATOM 690 N N . GLY A 1 87 ? 13.256 -23.571 -44.797 1.00 36.66 87 GLY A N 1
ATOM 691 C CA . GLY A 1 87 ? 14.590 -24.022 -44.377 1.00 36.66 87 GLY A CA 1
ATOM 692 C C . GLY A 1 87 ? 14.918 -24.092 -42.878 1.00 36.66 87 GLY A C 1
ATOM 693 O O . GLY A 1 87 ? 16.103 -24.110 -42.556 1.00 36.66 87 GLY A O 1
ATOM 694 N N . VAL A 1 88 ? 13.953 -24.164 -41.952 1.00 35.72 88 VAL A N 1
ATOM 695 C CA . VAL A 1 88 ? 14.266 -24.383 -40.518 1.00 35.72 88 VAL A CA 1
ATOM 696 C C . VAL A 1 88 ? 13.962 -25.839 -40.121 1.00 35.72 88 VAL A C 1
ATOM 698 O O . VAL A 1 88 ? 12.851 -26.295 -40.390 1.00 35.72 88 VAL A O 1
ATOM 701 N N . PRO A 1 89 ? 14.902 -26.595 -39.509 1.00 29.59 89 PRO A N 1
ATOM 702 C CA . PRO A 1 89 ? 14.659 -27.981 -39.107 1.00 29.59 89 PRO A CA 1
ATOM 703 C C . PRO A 1 89 ? 13.577 -28.077 -38.024 1.00 29.59 89 PRO A C 1
ATOM 705 O O . PRO A 1 89 ? 13.589 -27.314 -37.057 1.00 29.59 89 PRO A O 1
ATOM 708 N N . ASP A 1 90 ? 12.679 -29.049 -38.171 1.00 33.66 90 ASP A N 1
ATOM 709 C CA . ASP A 1 90 ? 11.628 -29.386 -37.209 1.00 33.66 90 ASP A CA 1
ATOM 710 C C . ASP A 1 90 ? 12.234 -29.921 -35.898 1.00 33.66 90 ASP A C 1
ATOM 712 O O . ASP A 1 90 ? 12.673 -31.069 -35.813 1.00 33.66 90 ASP A O 1
ATOM 716 N N . PHE A 1 91 ? 12.252 -29.078 -34.863 1.00 31.06 91 PHE A N 1
ATOM 717 C CA . PHE A 1 91 ? 12.380 -29.514 -33.474 1.00 31.06 91 PHE A CA 1
ATOM 718 C C . PHE A 1 91 ? 10.989 -29.573 -32.843 1.00 31.06 91 PHE A C 1
ATOM 720 O O . PHE A 1 91 ? 10.532 -28.652 -32.164 1.00 31.06 91 PHE A O 1
ATOM 727 N N . SER A 1 92 ? 10.316 -30.696 -33.062 1.00 29.69 92 SER A N 1
ATOM 728 C CA . SER A 1 92 ? 9.067 -31.044 -32.396 1.00 29.69 92 SER A CA 1
ATOM 729 C C . SER A 1 92 ? 9.278 -31.212 -30.883 1.00 29.69 92 SER A C 1
ATOM 731 O O . SER A 1 92 ? 9.588 -32.301 -30.401 1.00 29.69 92 SER A O 1
ATOM 733 N N . LEU A 1 93 ? 9.066 -30.146 -30.106 1.00 35.69 93 LEU A N 1
ATOM 734 C CA . LEU A 1 93 ? 8.844 -30.224 -28.659 1.00 35.69 93 LEU A CA 1
ATOM 735 C C . LEU A 1 93 ? 7.350 -30.059 -28.370 1.00 35.69 93 LEU A C 1
ATOM 737 O O . LEU A 1 93 ? 6.780 -28.977 -28.509 1.00 35.69 93 LEU A O 1
ATOM 741 N N . LYS A 1 94 ? 6.713 -31.156 -27.944 1.00 40.38 94 LYS A N 1
ATOM 742 C CA . LYS A 1 94 ? 5.340 -31.166 -27.423 1.00 40.38 94 LYS A CA 1
ATOM 743 C C . LYS A 1 94 ? 5.299 -30.453 -26.066 1.00 40.38 94 LYS A C 1
ATOM 745 O O . LYS A 1 94 ? 5.356 -31.109 -25.032 1.00 40.38 94 LYS A O 1
ATOM 750 N N . LYS A 1 95 ? 5.191 -29.125 -26.068 1.00 42.56 95 LYS A N 1
ATOM 751 C CA . LYS A 1 95 ? 4.713 -28.370 -24.903 1.00 42.56 95 LYS A CA 1
ATOM 752 C C . LYS A 1 95 ? 3.196 -28.244 -24.992 1.00 42.56 95 LYS A C 1
ATOM 754 O O . LYS A 1 95 ? 2.651 -27.974 -26.061 1.00 42.56 95 LYS A O 1
ATOM 759 N N . THR A 1 96 ? 2.504 -28.530 -23.896 1.00 38.88 96 THR A N 1
ATOM 760 C CA . THR A 1 96 ? 1.044 -28.405 -23.806 1.00 38.88 96 THR A CA 1
ATOM 761 C C . THR A 1 96 ? 0.648 -26.932 -23.982 1.00 38.88 96 THR A C 1
ATOM 763 O O . THR A 1 96 ? 1.434 -26.030 -23.699 1.00 38.88 96 THR A O 1
ATOM 766 N N . GLY A 1 97 ? -0.555 -26.660 -24.501 1.00 40.97 97 GLY A N 1
ATOM 767 C CA . GLY A 1 97 ? -0.956 -25.325 -24.981 1.00 40.97 97 GLY A CA 1
ATOM 768 C C . GLY A 1 97 ? -0.787 -24.164 -23.987 1.00 40.97 97 GLY A C 1
ATOM 769 O O . GLY A 1 97 ? -0.620 -23.029 -24.422 1.00 40.97 97 GLY A O 1
ATOM 770 N N . ASN A 1 98 ? -0.753 -24.443 -22.679 1.00 45.62 98 ASN A N 1
ATOM 771 C CA . ASN A 1 98 ? -0.552 -23.440 -21.631 1.00 45.62 98 ASN A CA 1
ATOM 772 C C . ASN A 1 98 ? 0.932 -23.055 -21.440 1.00 45.62 98 ASN A C 1
ATOM 774 O O . ASN A 1 98 ? 1.251 -21.883 -21.265 1.00 45.62 98 ASN A O 1
ATOM 778 N N . GLU A 1 99 ? 1.863 -24.007 -21.577 1.00 44.19 99 GLU A N 1
ATOM 779 C CA . GLU A 1 99 ? 3.312 -23.732 -21.554 1.00 44.19 99 GLU A CA 1
ATOM 780 C C . GLU A 1 99 ? 3.787 -22.998 -22.820 1.00 44.19 99 GLU A C 1
ATOM 782 O O . GLU A 1 99 ? 4.784 -22.276 -22.799 1.00 44.19 99 GLU A O 1
ATOM 787 N N . LEU A 1 100 ? 3.072 -23.169 -23.938 1.00 49.88 100 LEU A N 1
ATOM 788 C CA . LEU A 1 100 ? 3.336 -22.458 -25.193 1.00 49.88 100 LEU A CA 1
ATOM 789 C C . LEU A 1 100 ? 2.870 -20.996 -25.154 1.00 49.88 100 LEU A C 1
ATOM 791 O O . LEU A 1 100 ? 3.497 -20.153 -25.795 1.00 49.88 100 LEU A O 1
ATOM 795 N N . ALA A 1 101 ? 1.804 -20.685 -24.408 1.00 52.12 101 ALA A N 1
ATOM 796 C CA . ALA A 1 101 ? 1.286 -19.322 -24.279 1.00 52.12 101 ALA A CA 1
ATOM 797 C C . ALA A 1 101 ? 2.246 -18.405 -23.500 1.00 52.12 101 ALA A C 1
ATOM 799 O O . ALA A 1 101 ? 2.451 -17.263 -23.904 1.00 52.12 101 ALA A O 1
ATOM 800 N N . GLY A 1 102 ? 2.899 -18.923 -22.451 1.00 57.38 102 GLY A N 1
ATOM 801 C CA . GLY A 1 102 ? 3.969 -18.212 -21.735 1.00 57.38 102 GLY A CA 1
ATOM 802 C C . GLY A 1 102 ? 5.285 -18.112 -22.523 1.00 57.38 102 GLY A C 1
ATOM 803 O O . GLY A 1 102 ? 6.109 -17.241 -22.256 1.00 57.38 102 GLY A O 1
ATOM 804 N N . ALA A 1 103 ? 5.488 -18.976 -23.525 1.00 63.34 103 ALA A N 1
ATOM 805 C CA . ALA A 1 103 ? 6.681 -18.963 -24.375 1.00 63.34 103 ALA A CA 1
ATOM 806 C C . ALA A 1 103 ? 6.571 -18.021 -25.588 1.00 63.34 103 ALA A C 1
ATOM 808 O O . ALA A 1 103 ? 7.600 -17.646 -26.150 1.00 63.34 103 ALA A O 1
ATOM 809 N N . ARG A 1 104 ? 5.352 -17.659 -26.011 1.00 82.75 104 ARG A N 1
ATOM 810 C CA . ARG A 1 104 ? 5.111 -16.750 -27.141 1.00 82.75 104 ARG A CA 1
ATOM 811 C C . ARG A 1 104 ? 4.862 -15.325 -26.651 1.00 82.75 104 ARG A C 1
ATOM 813 O O . ARG A 1 104 ? 4.033 -15.102 -25.769 1.00 82.75 104 ARG A O 1
ATOM 820 N N . SER A 1 105 ? 5.537 -14.373 -27.283 1.00 91.25 105 SER A N 1
ATOM 821 C CA . SER A 1 105 ? 5.409 -12.943 -27.005 1.00 91.25 105 SER A CA 1
ATOM 822 C C . SER A 1 105 ? 4.376 -12.296 -27.941 1.00 91.25 105 SER A C 1
ATOM 824 O O . SER A 1 105 ? 4.368 -12.571 -29.141 1.00 91.25 105 SER A O 1
ATOM 826 N N . ILE A 1 106 ? 3.516 -11.432 -27.398 1.00 93.56 106 ILE A N 1
ATOM 827 C CA . ILE A 1 106 ? 2.723 -10.435 -28.138 1.00 93.56 106 ILE A CA 1
ATOM 828 C C . ILE A 1 106 ? 3.655 -9.316 -28.621 1.00 93.56 106 ILE A C 1
ATOM 830 O O . ILE A 1 106 ? 3.543 -8.852 -29.751 1.00 93.56 106 ILE A O 1
ATOM 834 N N . ALA A 1 107 ? 4.593 -8.913 -27.763 1.00 95.94 107 ALA A N 1
ATOM 835 C CA . ALA A 1 107 ? 5.613 -7.917 -28.050 1.00 95.94 107 ALA A CA 1
ATOM 836 C C . ALA A 1 107 ? 6.851 -8.170 -27.191 1.00 95.94 107 ALA A C 1
ATOM 838 O O . ALA A 1 107 ? 6.747 -8.715 -26.092 1.00 95.94 107 ALA A O 1
ATOM 839 N N . GLU A 1 108 ? 8.016 -7.767 -27.679 1.00 94.94 108 GLU A N 1
ATOM 840 C CA . GLU A 1 108 ? 9.278 -7.852 -26.950 1.00 94.94 108 GLU A CA 1
ATOM 841 C C . GLU A 1 108 ? 10.256 -6.789 -27.435 1.00 94.94 108 GLU A C 1
ATOM 843 O O . GLU A 1 108 ? 10.119 -6.252 -28.535 1.00 94.94 108 GLU A O 1
ATOM 848 N N . GLY A 1 109 ? 11.241 -6.472 -26.605 1.00 92.81 109 GLY A N 1
ATOM 849 C CA . GLY A 1 109 ? 12.228 -5.462 -26.933 1.00 92.81 109 GLY A CA 1
ATOM 850 C C . GLY A 1 109 ? 13.272 -5.273 -25.848 1.00 92.81 109 GLY A C 1
ATOM 851 O O . GLY A 1 109 ? 13.416 -6.072 -24.919 1.00 92.81 109 GLY A O 1
ATOM 852 N N . ILE A 1 110 ? 14.017 -4.183 -25.992 1.00 90.38 110 ILE A N 1
ATOM 853 C CA . ILE A 1 110 ? 15.014 -3.735 -25.027 1.00 90.38 110 ILE A CA 1
ATOM 854 C C . ILE A 1 110 ? 14.634 -2.313 -24.603 1.00 90.38 110 ILE A C 1
ATOM 856 O O . ILE A 1 110 ? 14.294 -1.487 -25.448 1.00 90.38 110 ILE A O 1
ATOM 860 N N . TYR A 1 111 ? 14.659 -2.041 -23.300 1.00 88.00 111 TYR A N 1
ATOM 861 C CA . TYR A 1 111 ? 14.468 -0.715 -22.718 1.00 88.00 111 TYR A CA 1
ATOM 862 C C . TYR A 1 111 ? 15.703 -0.379 -21.877 1.00 88.00 111 TYR A C 1
ATOM 864 O O . TYR A 1 111 ? 15.932 -0.996 -20.836 1.00 88.00 111 TYR A O 1
ATOM 872 N N . GLY A 1 112 ? 16.540 0.546 -22.358 1.00 87.69 112 GLY A N 1
ATOM 873 C CA . GLY A 1 112 ? 17.915 0.681 -21.863 1.00 87.69 112 GLY A CA 1
ATOM 874 C C . GLY A 1 112 ? 18.712 -0.572 -22.219 1.00 87.69 112 GLY A C 1
ATOM 875 O O . GLY A 1 112 ? 18.821 -0.898 -23.396 1.00 87.69 112 GLY A O 1
ATOM 876 N N . ASP A 1 113 ? 19.174 -1.309 -21.209 1.00 89.81 113 ASP A N 1
ATOM 877 C CA . ASP A 1 113 ? 19.783 -2.640 -21.366 1.00 89.81 113 ASP A CA 1
ATOM 878 C C . ASP A 1 113 ? 18.858 -3.775 -20.887 1.00 89.81 113 ASP A C 1
ATOM 880 O O . ASP A 1 113 ? 19.236 -4.950 -20.882 1.00 89.81 113 ASP A O 1
ATOM 884 N N . VAL A 1 114 ? 17.639 -3.444 -20.451 1.00 90.69 114 VAL A N 1
ATOM 885 C CA . VAL A 1 114 ? 16.681 -4.407 -19.901 1.00 90.69 114 VAL A CA 1
ATOM 886 C C . VAL A 1 114 ? 15.891 -5.049 -21.029 1.00 90.69 114 VAL A C 1
ATOM 888 O O . VAL A 1 114 ? 15.136 -4.380 -21.736 1.00 90.69 114 VAL A O 1
ATOM 891 N N . ARG A 1 115 ? 16.004 -6.372 -21.166 1.00 92.69 115 ARG A N 1
ATOM 892 C CA . ARG A 1 115 ? 15.101 -7.142 -22.030 1.00 92.69 115 ARG A CA 1
ATOM 893 C C . ARG A 1 115 ? 13.712 -7.197 -21.415 1.00 92.69 115 ARG A C 1
ATOM 895 O O . ARG A 1 115 ? 13.578 -7.485 -20.224 1.00 92.69 115 ARG A O 1
ATOM 902 N N . TRP A 1 116 ? 12.696 -6.984 -22.238 1.00 94.06 116 TRP A N 1
ATOM 903 C CA . TRP A 1 116 ? 11.303 -7.111 -21.838 1.00 94.06 116 TRP A CA 1
ATOM 904 C C . TRP A 1 116 ? 10.494 -7.879 -22.879 1.00 94.06 116 TRP A C 1
ATOM 906 O O . TRP A 1 116 ? 10.809 -7.853 -24.070 1.00 94.06 116 TRP A O 1
ATOM 916 N N . ARG A 1 117 ? 9.433 -8.551 -22.432 1.00 95.25 117 ARG A N 1
ATOM 917 C CA . ARG A 1 117 ? 8.412 -9.133 -23.312 1.00 95.25 117 ARG A CA 1
ATOM 918 C C . ARG A 1 117 ? 7.053 -9.186 -22.635 1.00 95.25 117 ARG A C 1
ATOM 920 O O . ARG A 1 117 ? 6.976 -9.382 -21.427 1.00 95.25 117 ARG A O 1
ATOM 927 N N . VAL A 1 118 ? 5.998 -9.063 -23.426 1.00 96.50 118 VAL A N 1
ATOM 928 C CA . VAL A 1 118 ? 4.611 -9.305 -23.025 1.00 96.50 118 VAL A CA 1
ATOM 929 C C . VAL A 1 118 ? 4.179 -10.626 -23.645 1.00 96.50 118 VAL A C 1
ATOM 931 O O . VAL A 1 118 ? 4.238 -10.765 -24.863 1.00 96.50 118 VAL A O 1
ATOM 934 N N . THR A 1 119 ? 3.770 -11.606 -22.843 1.00 96.00 119 THR A N 1
ATOM 935 C CA . THR A 1 119 ? 3.380 -12.943 -23.329 1.00 96.00 119 THR A CA 1
ATOM 936 C C . THR A 1 119 ? 1.887 -13.027 -23.651 1.00 96.00 119 THR A C 1
ATOM 938 O O . THR A 1 119 ? 1.090 -12.225 -23.163 1.00 96.00 119 THR A O 1
ATOM 941 N N . TYR A 1 120 ? 1.467 -14.039 -24.421 1.00 92.19 120 TYR A N 1
ATOM 942 C CA . TYR A 1 120 ? 0.034 -14.313 -24.646 1.00 92.19 120 TYR A CA 1
ATOM 943 C C . TYR A 1 120 ? -0.716 -14.721 -23.368 1.00 92.19 120 TYR A C 1
ATOM 945 O O . TYR A 1 120 ? -1.943 -14.652 -23.326 1.00 92.19 120 TYR A O 1
ATOM 953 N N . ALA A 1 121 ? 0.007 -15.124 -22.320 1.00 93.69 121 ALA A N 1
ATOM 954 C CA . ALA A 1 121 ? -0.564 -15.370 -20.998 1.00 93.69 121 ALA A CA 1
ATOM 955 C C . ALA A 1 121 ? -0.889 -14.069 -20.229 1.00 93.69 121 ALA A C 1
ATOM 957 O O . ALA A 1 121 ? -1.563 -14.116 -19.200 1.00 93.69 121 ALA A O 1
ATOM 958 N N . GLY A 1 122 ? -0.463 -12.906 -20.737 1.00 95.88 122 GLY A N 1
ATOM 959 C CA . GLY A 1 122 ? -0.630 -11.610 -20.082 1.00 95.88 122 GLY A CA 1
ATOM 960 C C . GLY A 1 122 ? 0.456 -11.304 -19.051 1.00 95.88 122 GLY A C 1
ATOM 961 O O . GLY A 1 122 ? 0.211 -10.572 -18.095 1.00 95.88 122 GLY A O 1
ATOM 962 N N . GLU A 1 123 ? 1.651 -11.866 -19.221 1.00 96.81 123 GLU A N 1
ATOM 963 C CA . GLU A 1 123 ? 2.798 -11.596 -18.353 1.00 96.81 123 GLU A CA 1
ATOM 964 C C . GLU A 1 123 ? 3.696 -10.539 -18.999 1.00 96.81 123 GLU A C 1
ATOM 966 O O . GLU A 1 123 ? 4.169 -10.742 -20.118 1.00 96.81 123 GLU A O 1
ATOM 971 N N . LEU A 1 124 ? 3.983 -9.447 -18.291 1.00 97.31 124 LEU A N 1
ATOM 972 C CA . LEU A 1 124 ? 5.111 -8.573 -18.600 1.00 97.31 124 LEU A CA 1
ATOM 973 C C . LEU A 1 124 ? 6.348 -9.124 -17.890 1.00 97.31 124 LEU A C 1
ATOM 975 O O . LEU A 1 124 ? 6.450 -9.029 -16.670 1.00 97.31 124 LEU A O 1
ATOM 979 N N . ARG A 1 125 ? 7.290 -9.688 -18.644 1.00 95.44 125 ARG A N 1
ATOM 980 C CA . ARG A 1 125 ? 8.562 -10.202 -18.122 1.00 95.44 125 ARG A CA 1
ATOM 981 C C . ARG A 1 125 ? 9.675 -9.189 -18.341 1.00 95.44 125 ARG A C 1
ATOM 983 O O . ARG A 1 125 ? 9.825 -8.697 -19.459 1.00 95.44 125 ARG A O 1
ATOM 990 N N . LEU A 1 126 ? 10.457 -8.911 -17.301 1.00 93.62 126 LEU A N 1
ATOM 991 C CA . LEU A 1 126 ? 11.549 -7.933 -17.299 1.00 93.62 126 LEU A CA 1
ATOM 992 C C . LEU A 1 126 ? 12.859 -8.555 -16.818 1.00 93.62 126 LEU A C 1
ATOM 994 O O . LEU A 1 126 ? 12.871 -9.294 -15.839 1.00 93.62 126 LEU A O 1
ATOM 998 N N . GLY A 1 127 ? 13.971 -8.168 -17.442 1.00 85.06 127 GLY A N 1
ATOM 999 C CA . GLY A 1 127 ? 15.303 -8.350 -16.863 1.00 85.06 127 GLY A CA 1
ATOM 1000 C C . GLY A 1 127 ? 15.914 -9.734 -17.008 1.00 85.06 127 GLY A C 1
ATOM 1001 O O . GLY A 1 127 ? 16.739 -10.091 -16.179 1.00 85.06 127 GLY A O 1
ATOM 1002 N N . THR A 1 128 ? 15.583 -10.495 -18.055 1.00 81.00 128 THR A N 1
ATOM 1003 C CA . THR A 1 128 ? 16.302 -11.743 -18.365 1.00 81.00 128 THR A CA 1
ATOM 1004 C C . THR A 1 128 ? 17.771 -11.452 -18.690 1.00 81.00 128 THR A C 1
ATOM 1006 O O . THR A 1 128 ? 18.121 -11.104 -19.828 1.00 81.00 128 THR A O 1
ATOM 1009 N N . GLY A 1 129 ? 18.632 -11.595 -17.678 1.00 80.94 129 GLY A N 1
ATOM 1010 C CA . GLY A 1 129 ? 20.046 -11.222 -17.676 1.00 80.94 129 GLY A CA 1
ATOM 1011 C C . GLY A 1 129 ? 20.384 -9.946 -16.884 1.00 80.94 129 GLY A C 1
ATOM 1012 O O . GLY A 1 129 ? 21.505 -9.455 -17.025 1.00 80.94 129 GLY A O 1
ATOM 1013 N N . GLY A 1 130 ? 19.461 -9.402 -16.087 1.00 86.94 130 GLY A N 1
ATOM 1014 C CA . GLY A 1 130 ? 19.570 -8.107 -15.418 1.00 86.94 130 GLY A CA 1
ATOM 1015 C C . GLY A 1 130 ? 19.444 -6.932 -16.392 1.00 86.94 130 GLY A C 1
ATOM 1016 O O . GLY A 1 130 ? 18.652 -6.965 -17.336 1.00 86.94 130 GLY A O 1
ATOM 1017 N N . GLY A 1 131 ? 20.230 -5.884 -16.151 1.00 89.75 131 GLY A N 1
ATOM 1018 C CA . GLY A 1 131 ? 20.342 -4.722 -17.031 1.00 89.75 131 GLY A CA 1
ATOM 1019 C C . GLY A 1 131 ? 20.087 -3.403 -16.313 1.00 89.75 131 GLY A C 1
ATOM 1020 O O . GLY A 1 131 ? 19.870 -3.352 -15.100 1.00 89.75 131 GLY A O 1
ATOM 1021 N N . THR A 1 132 ? 20.112 -2.331 -17.088 1.00 89.56 132 THR A N 1
ATOM 1022 C CA . THR A 1 132 ? 19.941 -0.964 -16.614 1.00 89.56 132 THR A CA 1
ATOM 1023 C C . THR A 1 132 ? 18.773 -0.329 -17.351 1.00 89.56 132 THR A C 1
ATOM 1025 O O . THR A 1 132 ? 18.781 -0.251 -18.578 1.00 89.56 132 THR A O 1
ATOM 1028 N N . LEU A 1 133 ? 17.752 0.102 -16.609 1.00 87.75 133 LEU A N 1
ATOM 1029 C CA . LEU A 1 133 ? 16.678 0.923 -17.156 1.00 87.75 133 LEU A CA 1
ATOM 1030 C C . LEU A 1 133 ? 17.281 2.237 -17.666 1.00 87.75 133 LEU A C 1
ATOM 1032 O O . LEU A 1 133 ? 18.157 2.800 -16.993 1.00 87.75 133 LEU A O 1
ATOM 1036 N N . PRO A 1 134 ? 16.841 2.720 -18.839 1.00 80.50 134 PRO A N 1
ATOM 1037 C CA . PRO A 1 134 ? 17.395 3.922 -19.416 1.00 80.50 134 PRO A CA 1
ATOM 1038 C C . PRO A 1 134 ? 17.039 5.085 -18.508 1.00 80.50 134 PRO A C 1
ATOM 1040 O O . PRO A 1 134 ? 15.917 5.193 -18.003 1.00 80.50 134 PRO A O 1
ATOM 1043 N N . GLY A 1 135 ? 17.997 5.974 -18.319 1.00 69.81 135 GLY A N 1
ATOM 1044 C CA . GLY A 1 135 ? 17.648 7.264 -17.797 1.00 69.81 135 GLY A CA 1
ATOM 1045 C C . GLY A 1 135 ? 17.037 8.128 -18.890 1.00 69.81 135 GLY A C 1
ATOM 1046 O O . GLY A 1 135 ? 17.477 8.105 -20.031 1.00 69.81 135 GLY A O 1
ATOM 1047 N N . ARG A 1 136 ? 15.999 8.874 -18.523 1.00 64.38 136 ARG A N 1
ATOM 1048 C CA . ARG A 1 136 ? 15.183 9.737 -19.385 1.00 64.38 136 ARG A CA 1
ATOM 1049 C C . ARG A 1 136 ? 15.949 10.491 -20.498 1.00 64.38 136 ARG A C 1
ATOM 1051 O O . ARG A 1 136 ? 16.672 11.445 -20.213 1.00 64.38 136 ARG A O 1
ATOM 1058 N N . ASP A 1 137 ? 15.632 10.135 -21.744 1.00 50.50 137 ASP A N 1
ATOM 1059 C CA . ASP A 1 137 ? 15.561 11.057 -22.882 1.00 50.50 137 ASP A CA 1
ATOM 1060 C C . ASP A 1 137 ? 14.144 11.664 -22.939 1.00 50.50 137 ASP A C 1
ATOM 1062 O O . ASP A 1 137 ? 13.148 11.037 -22.584 1.00 50.50 137 ASP A O 1
ATOM 1066 N N . ILE A 1 138 ? 14.053 12.930 -23.325 1.00 48.19 138 ILE A N 1
ATOM 1067 C CA . ILE A 1 138 ? 13.088 13.927 -22.828 1.00 48.19 138 ILE A CA 1
ATOM 1068 C C . ILE A 1 138 ? 11.712 13.875 -23.544 1.00 48.19 138 ILE A C 1
ATOM 1070 O O . ILE A 1 138 ? 11.020 14.885 -23.599 1.00 48.19 138 ILE A O 1
ATOM 1074 N N . HIS A 1 139 ? 11.281 12.742 -24.117 1.00 46.62 139 HIS A N 1
ATOM 1075 C CA . HIS A 1 139 ? 10.145 12.770 -25.064 1.00 46.62 139 HIS A CA 1
ATOM 1076 C C . HIS A 1 139 ? 9.075 11.674 -24.964 1.00 46.62 139 HIS A C 1
ATOM 1078 O O . HIS A 1 139 ? 8.074 11.800 -25.663 1.00 46.62 139 HIS A O 1
ATOM 1084 N N . ASP A 1 140 ? 9.198 10.671 -24.091 1.00 55.03 140 ASP A N 1
ATOM 1085 C CA . ASP A 1 140 ? 8.098 9.724 -23.856 1.00 55.03 140 ASP A CA 1
ATOM 1086 C C . ASP A 1 140 ? 7.940 9.456 -22.354 1.00 55.03 140 ASP A C 1
ATOM 1088 O O . ASP A 1 140 ? 8.820 8.897 -21.700 1.00 55.03 140 ASP A O 1
ATOM 1092 N N . ASP A 1 141 ? 6.827 9.912 -21.780 1.00 68.06 141 ASP A N 1
ATOM 1093 C CA . ASP A 1 141 ? 6.509 9.780 -20.353 1.00 68.06 141 ASP A CA 1
ATOM 1094 C C . ASP A 1 141 ? 6.063 8.351 -19.987 1.00 68.06 141 ASP A C 1
ATOM 1096 O O . ASP A 1 141 ? 5.527 8.129 -18.902 1.00 68.06 141 ASP A O 1
ATOM 1100 N N . LYS A 1 142 ? 6.231 7.360 -20.872 1.00 77.75 142 LYS A N 1
ATOM 1101 C CA . LYS A 1 142 ? 5.714 6.005 -20.665 1.00 77.75 142 LYS A CA 1
ATOM 1102 C C . LYS A 1 142 ? 6.728 4.929 -21.026 1.00 77.75 142 LYS A C 1
ATOM 1104 O O . LYS A 1 142 ? 7.514 5.047 -21.957 1.00 77.75 142 LYS A O 1
ATOM 1109 N N . SER A 1 143 ? 6.664 3.822 -20.292 1.00 88.75 143 SER A N 1
ATOM 1110 C CA . SER A 1 143 ? 7.453 2.633 -20.618 1.00 88.75 143 SER A CA 1
ATOM 1111 C C . SER A 1 143 ? 6.932 1.958 -21.899 1.00 88.75 143 SER A C 1
ATOM 1113 O O . SER A 1 143 ? 5.721 2.015 -22.149 1.00 88.75 143 SER A O 1
ATOM 1115 N N . PRO A 1 144 ? 7.775 1.237 -22.670 1.00 91.81 144 PRO A N 1
ATOM 1116 C CA . PRO A 1 144 ? 7.374 0.608 -23.938 1.00 91.81 144 PRO A CA 1
ATOM 1117 C C . PRO A 1 144 ? 6.197 -0.366 -23.824 1.00 91.81 144 PRO A C 1
ATOM 1119 O O . PRO A 1 144 ? 5.454 -0.582 -24.777 1.00 91.81 144 PRO A O 1
ATOM 1122 N N . TRP A 1 145 ? 6.002 -0.956 -22.645 1.00 94.31 145 TRP A N 1
ATOM 1123 C CA . TRP A 1 145 ? 4.900 -1.879 -22.388 1.00 94.31 145 TRP A CA 1
ATOM 1124 C C . TRP A 1 145 ? 3.558 -1.194 -22.091 1.00 94.31 145 TRP A C 1
ATOM 1126 O O . TRP A 1 145 ? 2.535 -1.873 -22.033 1.00 94.31 145 TRP A O 1
ATOM 1136 N N . SER A 1 146 ? 3.527 0.130 -21.916 1.00 93.19 146 SER A N 1
ATOM 1137 C CA . SER A 1 146 ? 2.304 0.876 -21.579 1.00 93.19 146 SER A CA 1
ATOM 1138 C C . SER A 1 146 ? 1.198 0.726 -22.630 1.00 93.19 146 SER A C 1
ATOM 1140 O O . SER A 1 146 ? 0.028 0.621 -22.272 1.00 93.19 146 SER A O 1
ATOM 1142 N N . MET A 1 147 ? 1.557 0.616 -23.913 1.00 93.12 147 MET A N 1
ATOM 1143 C CA . MET A 1 147 ? 0.600 0.386 -25.004 1.00 93.12 147 MET A CA 1
ATOM 1144 C C . MET A 1 147 ? -0.085 -0.991 -24.945 1.00 93.12 147 MET A C 1
ATOM 1146 O O . MET A 1 147 ? -1.085 -1.209 -25.621 1.00 93.12 147 MET A O 1
ATOM 1150 N N . TYR A 1 148 ? 0.426 -1.917 -24.126 1.00 96.50 148 TYR A N 1
ATOM 1151 C CA . TYR A 1 148 ? -0.140 -3.252 -23.918 1.00 96.50 148 TYR A CA 1
ATOM 1152 C C . TYR A 1 148 ? -0.851 -3.384 -22.563 1.00 96.50 148 TYR A C 1
ATOM 1154 O O . TYR A 1 148 ? -1.134 -4.506 -22.138 1.00 96.50 148 TYR A O 1
ATOM 1162 N N . ALA A 1 149 ? -1.156 -2.273 -21.878 1.00 96.62 149 ALA A N 1
ATOM 1163 C CA . ALA A 1 149 ? -1.792 -2.266 -20.555 1.00 96.62 149 ALA A CA 1
ATOM 1164 C C . ALA A 1 149 ? -3.044 -3.158 -20.471 1.00 96.62 149 ALA A C 1
ATOM 1166 O O . ALA A 1 149 ? -3.252 -3.842 -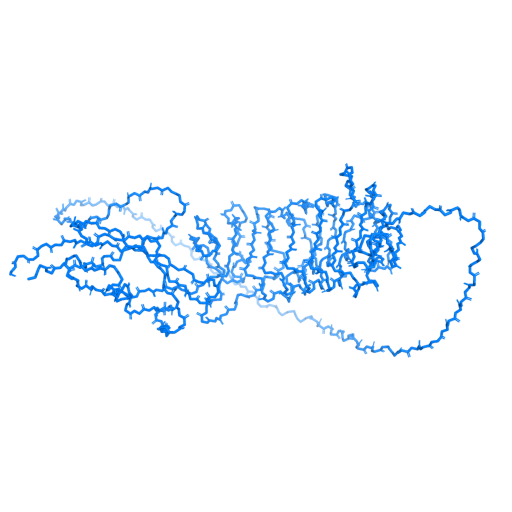19.472 1.00 96.62 149 ALA A O 1
ATOM 1167 N N . ASP A 1 150 ? -3.832 -3.220 -21.548 1.00 97.06 150 ASP A N 1
ATOM 1168 C CA . ASP A 1 150 ? -5.041 -4.042 -21.637 1.00 97.06 150 ASP A CA 1
ATOM 1169 C C . ASP A 1 150 ? -4.808 -5.557 -21.677 1.00 97.06 150 ASP A C 1
ATOM 1171 O O . ASP A 1 150 ? -5.746 -6.332 -21.451 1.00 97.06 150 ASP A O 1
ATOM 1175 N N . SER A 1 151 ? -3.578 -5.974 -21.976 1.00 97.00 151 SER A N 1
ATOM 1176 C CA . SER A 1 151 ? -3.168 -7.375 -22.100 1.00 97.00 151 SER A CA 1
ATOM 1177 C C . SER A 1 151 ? -2.373 -7.875 -20.892 1.00 97.00 151 SER A C 1
ATOM 1179 O O . SER A 1 151 ? -2.289 -9.084 -20.689 1.00 97.00 151 SER A O 1
ATOM 1181 N N . ILE A 1 152 ? -1.798 -6.980 -20.083 1.00 98.19 152 ILE A N 1
ATOM 1182 C CA . ILE A 1 152 ? -0.896 -7.341 -18.981 1.00 98.19 152 ILE A CA 1
ATOM 1183 C C . ILE A 1 152 ? -1.695 -7.533 -17.682 1.00 98.19 152 ILE A C 1
ATOM 1185 O O . ILE A 1 152 ? -2.395 -6.633 -17.222 1.00 98.19 152 ILE A O 1
ATOM 1189 N N . ARG A 1 153 ? -1.567 -8.714 -17.068 1.00 97.81 153 ARG A N 1
ATOM 1190 C CA . ARG A 1 153 ? -2.190 -9.091 -15.785 1.00 97.81 153 ARG A CA 1
ATOM 1191 C C . ARG A 1 153 ? -1.185 -9.337 -14.663 1.00 97.81 153 ARG A C 1
ATOM 1193 O O . ARG A 1 153 ? -1.543 -9.189 -13.496 1.00 97.81 153 ARG A O 1
ATOM 1200 N N . THR A 1 154 ? 0.053 -9.671 -15.007 1.00 97.88 154 THR A N 1
ATOM 1201 C CA . THR A 1 154 ? 1.123 -9.928 -14.040 1.00 97.88 154 THR A CA 1
ATOM 1202 C C . THR A 1 154 ? 2.422 -9.325 -14.549 1.00 97.88 154 THR A C 1
ATOM 1204 O O . THR A 1 154 ? 2.725 -9.409 -15.740 1.00 97.88 154 THR A O 1
ATOM 1207 N N . ILE A 1 155 ? 3.189 -8.717 -13.650 1.00 98.12 155 ILE A N 1
ATOM 1208 C CA . ILE A 1 155 ? 4.552 -8.256 -13.923 1.00 98.12 155 ILE A CA 1
ATOM 1209 C C . ILE A 1 155 ? 5.506 -9.233 -13.244 1.00 98.12 155 ILE A C 1
ATOM 1211 O O . ILE A 1 155 ? 5.326 -9.544 -12.073 1.00 98.12 155 ILE A O 1
ATOM 1215 N N . ILE A 1 156 ? 6.512 -9.716 -13.963 1.00 96.38 156 ILE A N 1
ATOM 1216 C CA . ILE A 1 156 ? 7.468 -10.708 -13.473 1.00 96.38 156 ILE A CA 1
ATOM 1217 C C . ILE A 1 156 ? 8.874 -10.198 -13.763 1.00 96.38 156 ILE A C 1
ATOM 1219 O O . ILE A 1 156 ? 9.250 -10.002 -14.920 1.00 96.38 156 ILE A O 1
ATOM 1223 N N . PHE A 1 157 ? 9.676 -10.018 -12.721 1.00 94.31 157 PHE A N 1
ATOM 1224 C CA . PHE A 1 157 ? 11.116 -9.855 -12.888 1.00 94.31 157 PHE A CA 1
ATOM 1225 C C . PHE A 1 157 ? 11.735 -11.253 -13.021 1.00 94.31 157 PHE A C 1
ATOM 1227 O O . PHE A 1 157 ? 11.657 -12.078 -12.109 1.00 94.31 157 PHE A O 1
ATOM 1234 N N . ASP A 1 158 ? 12.265 -11.537 -14.207 1.00 84.06 158 ASP A N 1
ATOM 1235 C CA . ASP A 1 158 ? 12.629 -12.871 -14.683 1.00 84.06 158 ASP A CA 1
ATOM 1236 C C . ASP A 1 158 ? 14.149 -12.959 -14.841 1.00 84.06 158 ASP A C 1
ATOM 1238 O O . ASP A 1 158 ? 14.668 -12.784 -15.944 1.00 84.06 158 ASP A O 1
ATOM 1242 N N . ASP A 1 159 ? 14.864 -13.197 -13.736 1.00 81.88 159 ASP A N 1
ATOM 1243 C CA . ASP A 1 159 ? 16.297 -13.497 -13.766 1.00 81.88 159 ASP A CA 1
ATOM 1244 C C . ASP A 1 159 ? 16.644 -14.699 -12.864 1.00 81.88 159 ASP A C 1
ATOM 1246 O O . ASP A 1 159 ? 16.641 -14.574 -11.635 1.00 81.88 159 ASP A O 1
ATOM 1250 N N . PRO A 1 160 ? 16.963 -15.873 -13.443 1.00 75.06 160 PRO A N 1
ATOM 1251 C CA . PRO A 1 160 ? 17.285 -17.074 -12.671 1.00 75.06 160 PRO A CA 1
ATOM 1252 C C . PRO A 1 160 ? 18.637 -16.990 -11.946 1.00 75.06 160 PRO A C 1
ATOM 1254 O O . PRO A 1 160 ? 18.868 -17.758 -11.015 1.00 75.06 160 PRO A O 1
ATOM 1257 N N . ASP A 1 161 ? 19.516 -16.062 -12.342 1.00 83.94 161 ASP A N 1
ATOM 1258 C CA . ASP A 1 161 ? 20.814 -15.833 -11.701 1.00 83.94 161 ASP A CA 1
ATOM 1259 C C . ASP A 1 161 ? 20.726 -14.770 -10.585 1.00 83.94 161 ASP A C 1
ATOM 1261 O O . ASP A 1 161 ? 21.736 -14.442 -9.955 1.00 83.94 161 ASP A O 1
ATOM 1265 N N . GLY A 1 162 ? 19.541 -14.193 -10.349 1.00 84.69 162 GLY A N 1
ATOM 1266 C CA . GLY A 1 162 ? 19.320 -13.129 -9.372 1.00 84.69 162 GLY A CA 1
ATOM 1267 C C . GLY A 1 162 ? 19.958 -11.788 -9.751 1.00 84.69 162 GLY A C 1
ATOM 1268 O O . GLY A 1 162 ? 20.202 -10.949 -8.875 1.00 84.69 162 GLY A O 1
ATOM 1269 N N . LYS A 1 163 ? 20.269 -11.564 -11.035 1.00 88.44 163 LYS A N 1
ATOM 1270 C CA . LYS A 1 163 ? 20.842 -10.292 -11.491 1.00 88.44 163 LYS A CA 1
ATOM 1271 C C . LYS A 1 163 ? 19.801 -9.190 -11.373 1.00 88.44 163 LYS A C 1
ATOM 1273 O O . LYS A 1 163 ? 18.723 -9.247 -11.955 1.00 88.44 163 LYS A O 1
ATOM 1278 N N . LYS A 1 164 ? 20.159 -8.150 -10.622 1.00 90.81 164 LYS A N 1
ATOM 1279 C CA . LYS A 1 164 ? 19.280 -7.005 -10.394 1.00 90.81 164 LYS A CA 1
ATOM 1280 C C . LYS A 1 164 ? 19.180 -6.123 -11.633 1.00 90.81 164 LYS A C 1
ATOM 1282 O O . LYS A 1 164 ? 20.175 -5.880 -12.319 1.00 90.81 164 LYS A O 1
ATOM 1287 N N . ILE A 1 165 ? 17.991 -5.574 -11.843 1.00 91.38 165 ILE A N 1
ATOM 1288 C CA . ILE A 1 165 ? 17.768 -4.451 -12.746 1.00 91.38 165 ILE A CA 1
ATOM 1289 C C . ILE A 1 165 ? 18.132 -3.173 -11.997 1.00 91.38 165 ILE A C 1
ATOM 1291 O O . ILE A 1 165 ? 17.632 -2.933 -10.901 1.00 91.38 165 ILE A O 1
ATOM 1295 N N . SER A 1 166 ? 19.004 -2.350 -12.565 1.00 88.62 166 SER A N 1
ATOM 1296 C CA . SER A 1 166 ? 19.401 -1.061 -11.987 1.00 88.62 166 SER A CA 1
ATOM 1297 C C . SER A 1 166 ? 18.777 0.108 -12.747 1.00 88.62 166 SER A C 1
ATOM 1299 O O . SER A 1 166 ? 18.296 -0.054 -13.862 1.00 88.62 166 SER A O 1
ATOM 1301 N N . CYS A 1 167 ? 18.814 1.301 -12.158 1.00 81.19 167 CYS A N 1
ATOM 1302 C CA . CYS A 1 167 ? 18.506 2.554 -12.852 1.00 81.19 167 CYS A CA 1
ATOM 1303 C C . CYS A 1 167 ? 19.781 3.406 -12.892 1.00 81.19 167 CYS A C 1
ATOM 1305 O O . CYS A 1 167 ? 20.364 3.681 -11.836 1.00 81.19 167 CYS A O 1
ATOM 1307 N N . GLU A 1 168 ? 20.230 3.822 -14.077 1.00 70.00 168 GLU A N 1
ATOM 1308 C CA . GLU A 1 168 ? 21.372 4.738 -14.235 1.00 70.00 168 GLU A CA 1
ATOM 1309 C C . GLU A 1 168 ? 20.959 6.027 -14.958 1.00 70.00 168 GLU A C 1
ATOM 1311 O O . GLU A 1 168 ? 19.781 6.263 -15.192 1.00 70.00 168 GLU A O 1
ATOM 1316 N N . GLN A 1 169 ? 21.898 6.956 -15.144 1.00 62.19 169 GLN A N 1
ATOM 1317 C CA . GLN A 1 169 ? 21.593 8.364 -15.411 1.00 62.19 169 GLN A CA 1
ATOM 1318 C C . GLN A 1 169 ? 20.742 8.621 -16.674 1.00 62.19 169 GLN A C 1
ATOM 1320 O O . GLN A 1 169 ? 21.040 8.029 -17.707 1.00 62.19 169 GLN A O 1
ATOM 1325 N N . PRO A 1 170 ? 19.790 9.586 -16.623 1.00 57.19 170 PRO A N 1
ATOM 1326 C CA . PRO A 1 170 ? 19.179 10.148 -15.415 1.00 57.19 170 PRO A CA 1
ATOM 1327 C C . PRO A 1 170 ? 18.302 9.142 -14.638 1.00 57.19 170 PRO A C 1
ATOM 1329 O O . PRO A 1 170 ? 17.415 8.487 -15.165 1.00 57.19 170 PRO A O 1
ATOM 1332 N N . ARG A 1 171 ? 18.552 9.082 -13.327 1.00 69.69 171 ARG A N 1
ATOM 1333 C CA . ARG A 1 171 ? 18.140 8.045 -12.370 1.00 69.69 171 ARG A CA 1
ATOM 1334 C C . ARG A 1 171 ? 16.625 8.012 -12.091 1.00 69.69 171 ARG A C 1
ATOM 1336 O O . ARG A 1 171 ? 16.186 8.434 -11.022 1.00 69.69 171 ARG A O 1
ATOM 1343 N N . SER A 1 172 ? 15.799 7.539 -13.014 1.00 80.25 172 SER A N 1
ATOM 1344 C CA . SER A 1 172 ? 14.339 7.619 -12.863 1.00 80.25 172 SER A CA 1
ATOM 1345 C C . SER A 1 172 ? 13.646 6.276 -13.072 1.00 80.25 172 SER A C 1
ATOM 1347 O O . SER A 1 172 ? 13.924 5.577 -14.038 1.00 80.25 172 SER A O 1
ATOM 1349 N N . THR A 1 173 ? 12.706 5.953 -12.183 1.00 87.56 173 THR A N 1
ATOM 1350 C CA . THR A 1 173 ? 11.691 4.898 -12.367 1.00 87.56 173 THR A CA 1
ATOM 1351 C C . THR A 1 173 ? 10.310 5.508 -12.618 1.00 87.56 173 THR A C 1
ATOM 1353 O O . THR A 1 173 ? 9.277 4.863 -12.416 1.00 87.56 173 THR A O 1
ATOM 1356 N N . ARG A 1 174 ? 10.276 6.781 -13.030 1.00 88.62 174 ARG A N 1
ATOM 1357 C CA . ARG A 1 174 ? 9.038 7.505 -13.289 1.00 88.62 174 ARG A CA 1
ATOM 1358 C C . ARG A 1 174 ? 8.212 6.764 -14.342 1.00 88.62 174 ARG A C 1
ATOM 1360 O O . ARG A 1 174 ? 8.751 6.300 -15.341 1.00 88.62 174 ARG A O 1
ATOM 1367 N N . HIS A 1 175 ? 6.909 6.659 -14.091 1.00 91.06 175 HIS A N 1
ATOM 1368 C CA . HIS A 1 175 ? 5.927 5.987 -14.950 1.00 91.06 175 HIS A CA 1
ATOM 1369 C C . HIS A 1 175 ? 6.236 4.517 -15.307 1.00 91.06 175 HIS A C 1
ATOM 1371 O O . HIS A 1 175 ? 5.628 3.984 -16.238 1.00 91.06 175 HIS A O 1
ATOM 1377 N N . LEU A 1 176 ? 7.131 3.832 -14.577 1.00 93.12 176 LEU A N 1
ATOM 1378 C CA . LEU A 1 176 ? 7.584 2.487 -14.955 1.00 93.12 176 LEU A CA 1
ATOM 1379 C C . LEU A 1 176 ? 6.415 1.503 -15.144 1.00 93.12 176 LEU A C 1
ATOM 1381 O O . LEU A 1 176 ? 6.379 0.775 -16.131 1.00 93.12 176 LEU A O 1
ATOM 1385 N N . PHE A 1 177 ? 5.418 1.531 -14.258 1.00 95.88 177 PHE A N 1
ATOM 1386 C CA . PHE A 1 177 ? 4.229 0.669 -14.323 1.00 95.88 177 PHE A CA 1
ATOM 1387 C C . PHE A 1 177 ? 2.916 1.455 -14.360 1.00 95.88 177 PHE A C 1
ATOM 1389 O O . PHE A 1 177 ? 1.844 0.905 -14.109 1.00 95.88 177 PHE A O 1
ATOM 1396 N N . SER A 1 178 ? 2.990 2.742 -14.705 1.00 95.06 178 SER A N 1
ATOM 1397 C CA . SER A 1 178 ? 1.821 3.615 -14.720 1.00 95.06 178 SER A CA 1
ATOM 1398 C C . SER A 1 178 ? 0.775 3.138 -15.731 1.00 95.06 178 SER A C 1
ATOM 1400 O O . SER A 1 178 ? 1.098 2.811 -16.873 1.00 95.06 178 SER A O 1
ATOM 1402 N N . GLY A 1 179 ? -0.489 3.110 -15.309 1.00 96.44 179 GLY A N 1
ATOM 1403 C CA . GLY A 1 179 ? -1.640 2.803 -16.158 1.00 96.44 179 GLY A CA 1
ATOM 1404 C C . GLY A 1 179 ? -1.818 1.324 -16.507 1.00 96.44 179 GLY A C 1
ATOM 1405 O O . GLY A 1 179 ? -2.720 0.996 -17.282 1.00 96.44 179 GLY A O 1
ATOM 1406 N N . LEU A 1 180 ? -1.015 0.417 -15.934 1.00 97.88 180 LEU A N 1
ATOM 1407 C CA . LEU A 1 180 ? -1.180 -1.033 -16.090 1.00 97.88 180 LEU A CA 1
ATOM 1408 C C . LEU A 1 180 ? -2.382 -1.547 -15.270 1.00 97.88 180 LEU A C 1
ATOM 1410 O O . LEU A 1 180 ? -2.253 -2.327 -14.329 1.00 97.88 180 LEU A O 1
ATOM 1414 N N . HIS A 1 181 ? -3.574 -1.074 -15.632 1.00 97.56 181 HIS A N 1
ATOM 1415 C CA . HIS A 1 181 ? -4.811 -1.131 -14.852 1.00 97.56 181 HIS A CA 1
ATOM 1416 C C . HIS A 1 181 ? -5.377 -2.548 -14.644 1.00 97.56 181 HIS A C 1
ATOM 1418 O O . HIS A 1 181 ? -6.173 -2.762 -13.729 1.00 97.56 181 HIS A O 1
ATOM 1424 N N . LYS A 1 182 ? -4.948 -3.537 -15.441 1.00 98.31 182 LYS A N 1
ATOM 1425 C CA . LYS A 1 182 ? -5.323 -4.958 -15.296 1.00 98.31 182 LYS A CA 1
ATOM 1426 C C . LYS A 1 182 ? -4.319 -5.799 -14.507 1.00 98.31 182 LYS A C 1
ATOM 1428 O O . LYS A 1 182 ? -4.598 -6.978 -14.271 1.00 98.31 182 LYS A O 1
ATOM 1433 N N . VAL A 1 183 ? -3.187 -5.227 -14.085 1.00 98.56 183 VAL A N 1
ATOM 1434 C CA . VAL A 1 183 ? -2.189 -5.947 -13.286 1.00 98.56 183 VAL A CA 1
ATOM 1435 C C . VAL A 1 183 ? -2.733 -6.235 -11.894 1.00 98.56 183 VAL A C 1
ATOM 1437 O O . VAL A 1 183 ? -3.199 -5.328 -11.213 1.00 98.56 183 VAL A O 1
ATOM 1440 N N . ARG A 1 184 ? -2.649 -7.501 -11.483 1.00 96.19 184 ARG A N 1
ATOM 1441 C CA . ARG A 1 184 ? -3.109 -7.998 -10.177 1.00 96.19 184 ARG A CA 1
ATOM 1442 C C . ARG A 1 184 ? -1.961 -8.360 -9.243 1.00 96.19 184 ARG A C 1
ATOM 1444 O O . ARG A 1 184 ? -2.130 -8.311 -8.032 1.00 96.19 184 ARG A O 1
ATOM 1451 N N . SER A 1 185 ? -0.803 -8.715 -9.797 1.00 97.00 185 SER A N 1
ATOM 1452 C CA . SER A 1 185 ? 0.377 -9.115 -9.031 1.00 97.00 185 SER A CA 1
ATOM 1453 C C . SER A 1 185 ? 1.678 -8.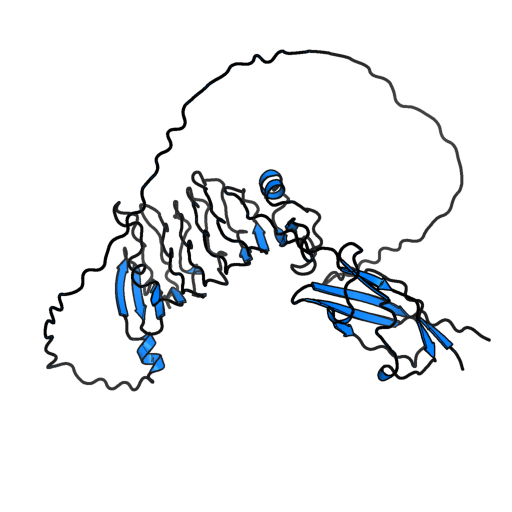667 -9.698 1.00 97.00 185 SER A C 1
ATOM 1455 O O . SER A 1 185 ? 1.772 -8.557 -10.927 1.00 97.00 185 SER A O 1
ATOM 1457 N N . ILE A 1 186 ? 2.689 -8.423 -8.862 1.00 97.88 186 ILE A N 1
ATOM 1458 C CA . ILE A 1 186 ? 4.070 -8.177 -9.275 1.00 97.88 186 ILE A CA 1
ATOM 1459 C C . ILE A 1 186 ? 4.955 -9.194 -8.562 1.00 97.88 186 ILE A C 1
ATOM 1461 O O . ILE A 1 186 ? 4.996 -9.241 -7.335 1.00 97.88 186 ILE A O 1
ATOM 1465 N N . GLU A 1 187 ? 5.668 -10.001 -9.332 1.00 96.00 187 GLU A N 1
ATOM 1466 C CA . GLU A 1 187 ? 6.535 -11.058 -8.833 1.00 96.00 187 GLU A CA 1
ATOM 1467 C C . GLU A 1 187 ? 8.000 -10.634 -8.910 1.00 96.00 187 GLU A C 1
ATOM 1469 O O . GLU A 1 187 ? 8.453 -10.050 -9.899 1.00 96.00 187 GLU A O 1
ATOM 1474 N N . ASN A 1 188 ? 8.754 -10.968 -7.861 1.00 95.69 188 ASN A N 1
ATOM 1475 C CA . ASN A 1 188 ? 10.196 -10.732 -7.758 1.00 95.69 188 ASN A CA 1
ATOM 1476 C C . ASN A 1 188 ? 10.619 -9.261 -7.895 1.00 95.69 188 ASN A C 1
ATOM 1478 O O . ASN A 1 188 ? 11.726 -8.969 -8.345 1.00 95.69 188 ASN A O 1
ATOM 1482 N N . ILE A 1 189 ? 9.772 -8.321 -7.465 1.00 94.88 189 ILE A N 1
ATOM 1483 C CA . ILE A 1 189 ? 10.074 -6.882 -7.534 1.00 94.88 189 ILE A CA 1
ATOM 1484 C C . ILE A 1 189 ? 11.358 -6.494 -6.777 1.00 94.88 189 ILE A C 1
ATOM 1486 O O . ILE A 1 189 ? 11.995 -5.501 -7.113 1.00 94.88 189 ILE A O 1
ATOM 1490 N N . TRP A 1 190 ? 11.811 -7.326 -5.833 1.00 94.00 190 TRP A N 1
ATOM 1491 C CA . TRP A 1 190 ? 13.094 -7.187 -5.139 1.00 94.00 190 TRP A CA 1
ATOM 1492 C C . TRP A 1 190 ? 14.333 -7.241 -6.051 1.00 94.00 190 TRP A C 1
ATOM 1494 O O . TRP A 1 190 ? 15.424 -6.824 -5.640 1.00 94.00 190 TRP A O 1
ATOM 1504 N N . LEU A 1 191 ? 14.183 -7.709 -7.296 1.00 94.94 191 LEU A N 1
ATOM 1505 C CA . LEU A 1 191 ? 15.212 -7.621 -8.335 1.00 94.94 191 LEU A CA 1
ATOM 1506 C C . LEU A 1 191 ? 15.378 -6.200 -8.895 1.00 94.94 191 LEU A C 1
ATOM 1508 O O . LEU A 1 191 ? 16.399 -5.922 -9.525 1.00 94.94 191 LEU A O 1
ATOM 1512 N N . LEU A 1 192 ? 14.436 -5.285 -8.658 1.00 93.69 192 LEU A N 1
ATOM 1513 C CA . LEU A 1 192 ? 14.577 -3.878 -9.019 1.00 93.69 192 LEU A CA 1
ATOM 1514 C C . LEU A 1 192 ? 15.400 -3.134 -7.958 1.00 93.69 192 LEU A C 1
ATOM 1516 O O . LEU A 1 192 ? 14.961 -2.908 -6.833 1.00 93.69 192 LEU A O 1
ATOM 1520 N N . ASN A 1 193 ? 16.604 -2.708 -8.327 1.00 92.75 193 ASN A N 1
ATOM 1521 C CA . ASN A 1 193 ? 17.460 -1.888 -7.484 1.00 92.75 193 ASN A CA 1
ATOM 1522 C C . ASN A 1 193 ? 17.099 -0.402 -7.613 1.00 92.75 193 ASN A C 1
ATOM 1524 O O . ASN A 1 193 ? 17.429 0.251 -8.608 1.00 92.75 193 ASN A O 1
ATOM 1528 N N . THR A 1 194 ? 16.491 0.140 -6.562 1.00 92.62 194 THR A N 1
ATOM 1529 C CA . THR A 1 194 ? 16.049 1.536 -6.494 1.00 92.62 194 THR A CA 1
ATOM 1530 C C . THR A 1 194 ? 17.006 2.477 -5.759 1.00 92.62 194 THR A C 1
ATOM 1532 O O . THR A 1 194 ? 16.783 3.681 -5.788 1.00 92.62 194 THR A O 1
ATOM 1535 N N . SER A 1 195 ? 18.128 1.988 -5.211 1.00 92.00 195 SER A N 1
ATOM 1536 C CA . SER A 1 195 ? 19.086 2.786 -4.406 1.00 92.00 195 SER A CA 1
ATOM 1537 C C . SER A 1 195 ? 19.659 4.028 -5.095 1.00 92.00 195 SER A C 1
ATOM 1539 O O . SER A 1 195 ? 20.131 4.960 -4.443 1.00 92.00 195 SER A O 1
ATOM 1541 N N . LYS A 1 196 ? 19.638 4.053 -6.431 1.00 89.88 196 LYS A N 1
ATOM 1542 C CA . LYS A 1 196 ? 20.076 5.204 -7.223 1.00 89.88 196 LYS A CA 1
ATOM 1543 C C . LYS A 1 196 ? 18.920 6.089 -7.691 1.00 89.88 196 LYS A C 1
ATOM 1545 O O . LYS A 1 196 ? 19.211 7.171 -8.181 1.00 89.88 196 LYS A O 1
ATOM 1550 N N . ALA A 1 197 ? 17.661 5.668 -7.597 1.00 91.19 197 ALA A N 1
ATOM 1551 C CA . ALA A 1 197 ? 16.526 6.390 -8.168 1.00 91.19 197 ALA A CA 1
ATOM 1552 C C . ALA A 1 197 ? 16.302 7.745 -7.471 1.00 91.19 197 ALA A C 1
ATOM 1554 O O . ALA A 1 197 ? 16.252 7.831 -6.248 1.00 91.19 197 ALA A O 1
ATOM 1555 N N . THR A 1 198 ? 16.146 8.804 -8.268 1.00 91.50 198 THR A N 1
ATOM 1556 C CA . THR A 1 198 ? 15.857 10.171 -7.808 1.00 91.50 198 THR A CA 1
ATOM 1557 C C . THR A 1 198 ? 14.428 10.609 -8.126 1.00 91.50 198 THR A C 1
ATOM 1559 O O . THR A 1 198 ? 13.921 11.532 -7.501 1.00 91.50 198 THR A O 1
ATOM 1562 N N . ASP A 1 199 ? 13.753 9.964 -9.076 1.00 91.12 199 ASP A N 1
ATOM 1563 C CA . ASP A 1 199 ? 12.361 10.263 -9.432 1.00 91.12 199 ASP A CA 1
ATOM 1564 C C . ASP A 1 199 ? 11.573 8.959 -9.606 1.00 91.12 199 ASP A C 1
ATOM 1566 O O . ASP A 1 199 ? 11.846 8.202 -10.544 1.00 91.12 199 ASP A O 1
ATOM 1570 N N . MET A 1 200 ? 10.616 8.727 -8.701 1.00 93.38 200 MET A N 1
ATOM 1571 C CA . MET A 1 200 ? 9.676 7.596 -8.694 1.00 93.38 200 MET A CA 1
ATOM 1572 C C . MET A 1 200 ? 8.233 8.043 -8.986 1.00 93.38 200 MET A C 1
ATOM 1574 O O . MET A 1 200 ? 7.271 7.357 -8.625 1.00 93.38 200 MET A O 1
ATOM 1578 N N . SER A 1 201 ? 8.053 9.214 -9.605 1.00 92.75 201 SER A N 1
ATOM 1579 C CA . SER A 1 201 ? 6.721 9.769 -9.860 1.00 92.75 201 SER A CA 1
ATOM 1580 C C . SER A 1 201 ? 5.863 8.795 -10.663 1.00 92.75 201 SER A C 1
ATOM 1582 O O . SER A 1 201 ? 6.325 8.188 -11.630 1.00 92.75 201 SER A O 1
ATOM 1584 N N . ALA A 1 202 ? 4.602 8.653 -10.263 1.00 94.38 202 ALA A N 1
ATOM 1585 C CA . ALA A 1 202 ? 3.600 7.828 -10.929 1.00 94.38 202 ALA A CA 1
ATOM 1586 C C . ALA A 1 202 ? 4.003 6.361 -11.182 1.00 94.38 202 ALA A C 1
ATOM 1588 O O . ALA A 1 202 ? 3.386 5.705 -12.019 1.00 94.38 202 ALA A O 1
ATOM 1589 N N . MET A 1 203 ? 5.018 5.829 -10.488 1.00 95.19 203 MET A N 1
ATOM 1590 C CA . MET A 1 203 ? 5.576 4.503 -10.772 1.00 95.19 203 MET A CA 1
ATOM 1591 C C . MET A 1 203 ? 4.514 3.396 -10.772 1.00 95.19 203 MET A C 1
ATOM 1593 O O . MET A 1 203 ? 4.572 2.535 -11.644 1.00 95.19 203 MET A O 1
ATOM 1597 N N . PHE A 1 204 ? 3.531 3.467 -9.869 1.00 97.81 204 PHE A N 1
ATOM 1598 C CA . PHE A 1 204 ? 2.405 2.531 -9.761 1.00 97.81 204 PHE A CA 1
ATOM 1599 C C . PHE A 1 204 ? 1.041 3.208 -9.986 1.00 97.81 204 PHE A C 1
ATOM 1601 O O . PHE A 1 204 ? -0.004 2.626 -9.705 1.00 97.81 204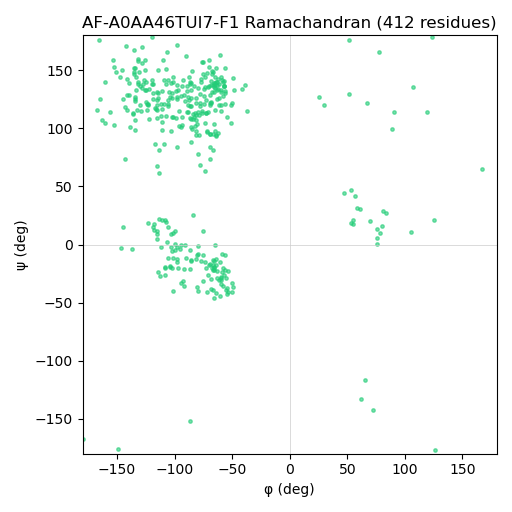 PHE A O 1
ATOM 1608 N N . SER A 1 205 ? 1.029 4.446 -10.490 1.00 97.38 205 SER A N 1
ATOM 1609 C CA . SER A 1 205 ? -0.200 5.229 -10.655 1.00 97.38 205 SER A CA 1
ATOM 1610 C C . SER A 1 205 ? -1.158 4.565 -11.640 1.00 97.38 205 SER A C 1
ATOM 1612 O O . SER A 1 205 ? -0.742 4.179 -12.735 1.00 97.38 205 SER A O 1
ATOM 1614 N N . GLY A 1 206 ? -2.438 4.454 -11.285 1.00 98.00 206 GLY A N 1
ATOM 1615 C CA . GLY A 1 206 ? -3.478 3.892 -12.151 1.00 98.00 206 GLY A CA 1
ATOM 1616 C C . GLY A 1 206 ? -3.465 2.364 -12.274 1.00 98.00 206 GLY A C 1
ATOM 1617 O O . GLY A 1 206 ? -4.123 1.819 -13.159 1.00 98.00 206 GLY A O 1
ATOM 1618 N N . MET A 1 207 ? -2.733 1.646 -11.418 1.00 98.25 207 MET A N 1
ATOM 1619 C CA . MET A 1 207 ? -2.798 0.181 -11.335 1.00 98.25 207 MET A CA 1
ATOM 1620 C C . MET A 1 207 ? -4.054 -0.264 -10.568 1.00 98.25 207 MET A C 1
ATOM 1622 O O . MET A 1 207 ? -3.984 -0.762 -9.447 1.00 98.25 207 MET A O 1
ATOM 1626 N N . THR A 1 208 ? -5.232 -0.055 -11.163 1.00 98.38 208 THR A N 1
ATOM 1627 C CA . THR A 1 208 ? -6.528 -0.168 -10.470 1.00 98.38 208 THR A CA 1
ATOM 1628 C C . THR A 1 208 ? -6.891 -1.573 -9.994 1.00 98.38 208 THR A C 1
ATOM 1630 O O . THR A 1 208 ? -7.743 -1.689 -9.119 1.00 98.38 208 THR A O 1
ATOM 1633 N N . SER A 1 209 ? -6.276 -2.629 -10.537 1.00 98.25 209 SER A N 1
ATOM 1634 C CA . SER A 1 209 ? -6.521 -4.029 -10.139 1.00 98.25 209 SER A CA 1
ATOM 1635 C C . SER A 1 209 ? -5.468 -4.604 -9.180 1.00 98.25 209 SER A C 1
ATOM 1637 O O . SER A 1 209 ? -5.563 -5.781 -8.829 1.00 98.25 209 SER A O 1
ATOM 1639 N N . LEU A 1 210 ? -4.453 -3.824 -8.789 1.00 98.19 210 LEU A N 1
ATOM 1640 C CA . LEU A 1 210 ? -3.365 -4.301 -7.934 1.00 98.19 210 LEU A CA 1
ATOM 1641 C C . LEU A 1 210 ? -3.843 -4.366 -6.479 1.00 98.19 210 LEU A C 1
ATOM 1643 O O . LEU A 1 210 ? -4.260 -3.352 -5.928 1.00 98.19 210 LEU A O 1
ATOM 1647 N N . THR A 1 211 ? -3.780 -5.547 -5.863 1.00 94.06 211 THR A N 1
ATOM 1648 C CA . THR A 1 211 ? -4.288 -5.783 -4.495 1.00 94.06 211 THR A CA 1
ATOM 1649 C C . THR A 1 211 ? -3.191 -5.878 -3.441 1.00 94.06 211 THR A C 1
ATOM 1651 O O . THR A 1 211 ? -3.459 -5.732 -2.255 1.00 94.06 211 THR A O 1
ATOM 1654 N N . SER A 1 212 ? -1.947 -6.124 -3.853 1.00 94.94 212 SER A N 1
ATOM 1655 C CA . SER A 1 212 ? -0.795 -6.216 -2.954 1.00 94.94 212 SER A CA 1
ATOM 1656 C C . SER A 1 212 ? 0.466 -5.719 -3.644 1.00 94.94 212 SER A C 1
ATOM 1658 O O . SER A 1 212 ? 0.669 -5.990 -4.831 1.00 94.94 212 SER A O 1
ATOM 1660 N N . LEU A 1 213 ? 1.341 -5.057 -2.892 1.00 97.44 213 LEU A N 1
ATOM 1661 C CA . LEU A 1 213 ? 2.612 -4.547 -3.386 1.00 97.44 213 LEU A CA 1
ATOM 1662 C C . LEU A 1 213 ? 3.685 -4.685 -2.302 1.00 97.44 213 LEU A C 1
ATOM 1664 O O . LEU A 1 213 ? 3.572 -4.084 -1.240 1.00 97.44 213 LEU A O 1
ATOM 1668 N N . ASP A 1 214 ? 4.725 -5.467 -2.583 1.00 97.06 214 ASP A N 1
ATOM 1669 C CA . ASP A 1 214 ? 5.892 -5.586 -1.706 1.00 97.06 214 ASP A CA 1
ATOM 1670 C C . ASP A 1 214 ? 6.914 -4.488 -2.037 1.00 97.06 214 ASP A C 1
ATOM 1672 O O . ASP A 1 214 ? 7.420 -4.405 -3.159 1.00 97.06 214 ASP A O 1
ATOM 1676 N N . LEU A 1 215 ? 7.207 -3.633 -1.057 1.00 96.88 215 LEU A N 1
ATOM 1677 C CA . LEU A 1 215 ? 8.156 -2.518 -1.156 1.00 96.88 215 LEU A CA 1
ATOM 1678 C C . LEU A 1 215 ? 9.364 -2.694 -0.224 1.00 96.88 215 LEU A C 1
ATOM 1680 O O . LEU A 1 215 ? 10.179 -1.779 -0.079 1.00 96.88 215 LEU A O 1
ATOM 1684 N N . SER A 1 216 ? 9.518 -3.864 0.399 1.00 95.25 216 SER A N 1
ATOM 1685 C CA . SER A 1 216 ? 10.559 -4.122 1.404 1.00 95.25 216 SER A CA 1
ATOM 1686 C C . SER A 1 216 ? 11.984 -3.931 0.869 1.00 95.25 216 SER A C 1
ATOM 1688 O O . SER A 1 216 ? 12.892 -3.556 1.611 1.00 95.25 216 SER A O 1
ATOM 1690 N N . SER A 1 217 ? 12.188 -4.135 -0.434 1.00 93.81 217 SER A N 1
ATOM 1691 C CA . SER A 1 217 ? 13.476 -3.957 -1.109 1.00 93.81 217 SER A CA 1
ATOM 1692 C C . SER A 1 217 ? 13.755 -2.527 -1.581 1.00 93.81 217 SER A C 1
ATOM 1694 O O . SER A 1 217 ? 14.822 -2.287 -2.154 1.00 93.81 217 SER A O 1
ATOM 1696 N N . PHE A 1 218 ? 12.800 -1.602 -1.443 1.00 95.50 218 PHE A N 1
ATOM 1697 C CA . PHE A 1 218 ? 12.936 -0.254 -1.984 1.00 95.50 218 PHE A CA 1
ATOM 1698 C C . PHE A 1 218 ? 13.835 0.605 -1.094 1.00 95.50 218 PHE A C 1
ATOM 1700 O O . PHE A 1 218 ? 13.620 0.722 0.108 1.00 95.50 218 PHE A O 1
ATOM 1707 N N . ASP A 1 219 ? 14.819 1.256 -1.712 1.00 95.12 219 ASP A N 1
ATOM 1708 C CA . ASP A 1 219 ? 15.624 2.305 -1.093 1.00 95.12 219 ASP A CA 1
ATOM 1709 C C . ASP A 1 219 ? 15.219 3.651 -1.699 1.00 95.12 219 ASP A C 1
ATOM 1711 O O . ASP A 1 219 ? 15.477 3.923 -2.873 1.00 95.12 219 ASP A O 1
ATOM 1715 N N . THR A 1 220 ? 14.570 4.493 -0.893 1.00 95.31 220 THR A N 1
ATOM 1716 C CA . THR A 1 220 ? 14.120 5.826 -1.316 1.00 95.31 220 THR A CA 1
ATOM 1717 C C . THR A 1 220 ? 15.037 6.953 -0.833 1.00 95.31 220 THR A C 1
ATOM 1719 O O . THR A 1 220 ? 14.708 8.125 -1.001 1.00 95.31 220 THR A O 1
ATOM 1722 N N . SER A 1 221 ? 16.216 6.644 -0.281 1.00 95.31 221 SER A N 1
ATOM 1723 C CA . SER A 1 221 ? 17.122 7.628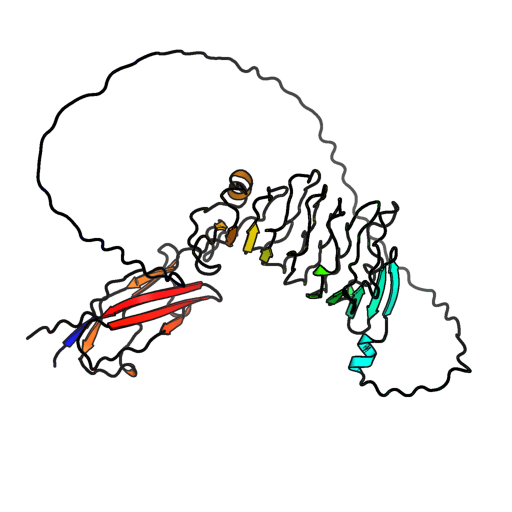 0.343 1.00 95.31 221 SER A CA 1
ATOM 1724 C C . SER A 1 221 ? 17.693 8.685 -0.612 1.00 95.31 221 SER A C 1
ATOM 1726 O O . SER A 1 221 ? 18.307 9.665 -0.170 1.00 95.31 221 SER A O 1
ATOM 1728 N N . GLN A 1 222 ? 17.542 8.491 -1.925 1.00 94.12 222 GLN A N 1
ATOM 1729 C CA . GLN A 1 222 ? 17.931 9.443 -2.973 1.00 94.12 222 GLN A CA 1
ATOM 1730 C C . GLN A 1 222 ? 16.735 10.053 -3.712 1.00 94.12 222 GLN A C 1
ATOM 1732 O O . GLN A 1 222 ? 16.940 10.894 -4.587 1.00 94.12 222 GLN A O 1
ATOM 1737 N N . VAL A 1 223 ? 15.505 9.653 -3.380 1.00 94.00 223 VAL A N 1
ATOM 1738 C CA . VAL A 1 223 ? 14.306 10.068 -4.108 1.00 94.00 223 VAL A CA 1
ATOM 1739 C C . VAL A 1 223 ? 13.983 11.526 -3.800 1.00 94.00 223 VAL A C 1
ATOM 1741 O O . VAL A 1 223 ? 13.798 11.920 -2.652 1.00 94.00 223 VAL A O 1
ATOM 1744 N N . GLU A 1 224 ? 13.891 12.328 -4.857 1.00 93.88 224 GLU A N 1
ATOM 1745 C CA . GLU A 1 224 ? 13.503 13.736 -4.817 1.00 93.88 224 GLU A CA 1
ATOM 1746 C C . GLU A 1 224 ? 12.047 13.956 -5.255 1.00 93.88 224 GLU A C 1
ATOM 1748 O O . GLU A 1 224 ? 11.465 14.987 -4.913 1.00 93.88 224 GLU A O 1
ATOM 1753 N N . SER A 1 225 ? 11.441 13.006 -5.980 1.00 93.44 225 SER A N 1
ATOM 1754 C CA . SER A 1 225 ? 10.027 13.069 -6.372 1.00 93.44 225 SER A CA 1
ATOM 1755 C C . SER A 1 225 ? 9.276 11.757 -6.151 1.00 93.44 225 SER A C 1
ATOM 1757 O O . SER A 1 225 ? 9.670 10.712 -6.673 1.00 93.44 225 SER A O 1
ATOM 1759 N N . THR A 1 226 ? 8.150 11.850 -5.440 1.00 94.88 226 THR A N 1
ATOM 1760 C CA . THR A 1 226 ? 7.160 10.773 -5.233 1.00 94.88 226 THR A CA 1
ATOM 1761 C C . THR A 1 226 ? 5.782 11.143 -5.794 1.00 94.88 226 THR A C 1
ATOM 1763 O O . THR A 1 226 ? 4.772 10.517 -5.466 1.00 94.88 226 THR A O 1
ATOM 1766 N N . THR A 1 227 ? 5.727 12.178 -6.641 1.00 94.88 227 THR A N 1
ATOM 1767 C CA . THR A 1 227 ? 4.484 12.743 -7.181 1.00 94.88 227 THR A CA 1
ATOM 1768 C C . THR A 1 227 ? 3.589 11.650 -7.762 1.00 94.88 227 THR A C 1
ATOM 1770 O O . THR A 1 227 ? 3.995 10.926 -8.671 1.00 94.88 227 THR A O 1
ATOM 1773 N N . THR A 1 228 ? 2.362 11.520 -7.257 1.00 95.81 228 THR A N 1
ATOM 1774 C CA . THR A 1 228 ? 1.353 10.536 -7.701 1.00 95.81 228 THR A CA 1
ATOM 1775 C C . THR A 1 228 ? 1.791 9.062 -7.677 1.00 95.81 228 THR A C 1
ATOM 1777 O O . THR A 1 228 ? 1.188 8.253 -8.372 1.00 95.81 228 THR A O 1
ATOM 1780 N N . MET A 1 229 ? 2.822 8.678 -6.910 1.00 97.06 229 MET A N 1
ATOM 1781 C CA . MET A 1 229 ? 3.424 7.330 -6.971 1.00 97.06 229 MET A CA 1
ATOM 1782 C C . MET A 1 229 ? 2.410 6.177 -6.884 1.00 97.06 229 MET A C 1
ATOM 1784 O O . MET A 1 229 ? 2.541 5.227 -7.654 1.00 97.06 229 MET A O 1
ATOM 1788 N N . PHE A 1 230 ? 1.399 6.293 -6.014 1.00 98.00 230 PHE A N 1
ATOM 1789 C CA . PHE A 1 230 ? 0.325 5.310 -5.823 1.00 98.00 230 PHE A CA 1
ATOM 1790 C C . PHE A 1 230 ? -1.060 5.852 -6.212 1.00 98.00 230 PHE A C 1
ATOM 1792 O O . PHE A 1 230 ? -2.077 5.232 -5.911 1.00 98.00 230 PHE A O 1
ATOM 1799 N N . ALA A 1 231 ? -1.140 7.008 -6.875 1.00 97.62 231 ALA A N 1
ATOM 1800 C CA . ALA A 1 231 ? -2.424 7.632 -7.173 1.00 97.62 231 ALA A CA 1
ATOM 1801 C C . ALA A 1 231 ? -3.322 6.718 -8.024 1.00 97.62 231 ALA A C 1
ATOM 1803 O O . ALA A 1 231 ? -2.842 6.020 -8.918 1.00 97.62 231 ALA A O 1
ATOM 1804 N N . ASN A 1 232 ? -4.635 6.756 -7.790 1.00 98.12 232 ASN A N 1
ATOM 1805 C CA . ASN A 1 232 ? -5.624 5.958 -8.521 1.00 98.12 232 ASN A CA 1
ATOM 1806 C C . ASN A 1 232 ? -5.350 4.439 -8.462 1.00 98.12 232 ASN A C 1
ATOM 1808 O O . ASN A 1 232 ? -5.490 3.736 -9.465 1.00 98.12 232 ASN A O 1
ATOM 1812 N N . THR A 1 233 ? -4.969 3.920 -7.290 1.00 97.88 233 THR A N 1
ATOM 1813 C CA . THR A 1 233 ? -4.823 2.474 -7.025 1.00 97.88 233 THR A CA 1
ATOM 1814 C C . THR A 1 233 ? -5.857 1.980 -5.996 1.00 97.88 233 THR A C 1
ATOM 1816 O O . THR A 1 233 ? -5.501 1.495 -4.928 1.00 97.88 233 THR A O 1
ATOM 1819 N N . PRO A 1 234 ? -7.172 2.088 -6.280 1.00 96.62 234 PRO A N 1
ATOM 1820 C CA . PRO A 1 234 ? -8.233 1.876 -5.286 1.00 96.62 234 PRO A CA 1
ATOM 1821 C C . PRO A 1 234 ? -8.345 0.442 -4.737 1.00 96.62 234 PRO A C 1
ATOM 1823 O O . PRO A 1 234 ? -9.037 0.244 -3.742 1.00 96.62 234 PRO A O 1
ATOM 1826 N N . SER A 1 235 ? -7.706 -0.546 -5.373 1.00 97.00 235 SER A N 1
ATOM 1827 C CA . SER A 1 235 ? -7.681 -1.940 -4.898 1.00 97.00 235 SER A CA 1
ATOM 1828 C C . SER A 1 235 ? -6.572 -2.220 -3.877 1.00 97.00 235 SER A C 1
ATOM 1830 O O . SER A 1 235 ? -6.608 -3.265 -3.229 1.00 97.00 235 SER A O 1
ATOM 1832 N N . LEU A 1 236 ? -5.599 -1.314 -3.714 1.00 97.12 236 LEU A N 1
ATOM 1833 C CA . LEU A 1 236 ? -4.595 -1.413 -2.657 1.00 97.12 236 LEU A CA 1
ATOM 1834 C C . LEU A 1 236 ? -5.202 -0.930 -1.338 1.00 97.12 236 LEU A C 1
ATOM 1836 O O . LEU A 1 236 ? -5.462 0.261 -1.164 1.00 97.12 236 LEU A O 1
ATOM 1840 N N . THR A 1 237 ? -5.398 -1.862 -0.406 1.00 96.62 237 THR A N 1
ATOM 1841 C CA . THR A 1 237 ? -5.928 -1.576 0.936 1.00 96.62 237 THR A CA 1
ATOM 1842 C C . THR A 1 237 ? -4.842 -1.433 1.997 1.00 96.62 237 THR A C 1
ATOM 1844 O O . THR A 1 237 ? -5.069 -0.807 3.030 1.00 96.62 237 THR A O 1
ATOM 1847 N N . SER A 1 238 ? -3.649 -1.970 1.729 1.00 97.81 238 SER A N 1
ATOM 1848 C CA . SER A 1 238 ? -2.498 -1.932 2.627 1.00 97.81 238 SER A CA 1
ATOM 1849 C C . SER A 1 238 ? -1.235 -1.488 1.892 1.00 97.81 238 SER A C 1
ATOM 1851 O O . SER A 1 238 ? -0.978 -1.925 0.766 1.00 97.81 238 SER A O 1
ATOM 1853 N N . LEU A 1 239 ? -0.442 -0.627 2.533 1.00 98.12 239 LEU A N 1
ATOM 1854 C CA . LEU A 1 239 ? 0.881 -0.214 2.064 1.00 98.12 239 LEU A CA 1
ATOM 1855 C C . LEU A 1 239 ? 1.900 -0.244 3.205 1.00 98.12 239 LEU A C 1
ATOM 1857 O O . LEU A 1 239 ? 1.753 0.468 4.197 1.00 98.12 239 LEU A O 1
ATOM 1861 N N . ASP A 1 240 ? 2.982 -0.998 3.021 1.00 98.56 240 ASP A N 1
ATOM 1862 C CA . ASP A 1 240 ? 4.147 -0.943 3.904 1.00 98.56 240 ASP A CA 1
ATOM 1863 C C . ASP A 1 240 ? 5.192 0.033 3.348 1.00 98.56 240 ASP A C 1
ATOM 1865 O O . ASP A 1 240 ? 5.827 -0.216 2.321 1.00 98.56 240 ASP A O 1
ATOM 1869 N N . LEU A 1 241 ? 5.353 1.165 4.031 1.00 97.94 241 LEU A N 1
ATOM 1870 C CA . LEU A 1 241 ? 6.321 2.222 3.736 1.00 97.94 241 LEU A CA 1
ATOM 1871 C C . LEU A 1 241 ? 7.382 2.330 4.845 1.00 97.94 241 LEU A C 1
ATOM 1873 O O . LEU A 1 241 ? 8.022 3.373 5.002 1.00 97.94 241 LEU A O 1
ATOM 1877 N N . SER A 1 242 ? 7.596 1.271 5.630 1.00 97.81 242 SER A N 1
ATOM 1878 C CA . SER A 1 242 ? 8.584 1.248 6.719 1.00 97.81 242 SER A CA 1
ATOM 1879 C C . SER A 1 242 ? 10.020 1.509 6.246 1.00 97.81 242 SER A C 1
ATOM 1881 O O . SER A 1 242 ? 10.821 2.102 6.975 1.00 97.81 242 SER A O 1
ATOM 1883 N N . SER A 1 243 ? 10.344 1.118 5.011 1.00 96.31 243 SER A N 1
ATOM 1884 C CA . SER A 1 243 ? 11.643 1.346 4.366 1.00 96.31 243 SER A CA 1
ATOM 1885 C C . SER A 1 243 ? 11.803 2.750 3.770 1.00 96.31 243 SER A C 1
ATOM 1887 O O . SER A 1 243 ? 12.921 3.138 3.419 1.00 96.31 243 SER A O 1
ATOM 1889 N N . PHE A 1 244 ? 10.722 3.533 3.660 1.00 97.00 244 PHE A N 1
ATOM 1890 C CA . PHE A 1 244 ? 10.755 4.817 2.966 1.00 97.00 244 PHE A CA 1
ATOM 1891 C C . PHE A 1 244 ? 11.465 5.889 3.802 1.00 97.00 244 PHE A C 1
ATOM 1893 O O . PHE A 1 244 ? 11.050 6.273 4.896 1.00 97.00 244 PHE A O 1
ATOM 1900 N N . ASP A 1 245 ? 12.524 6.434 3.219 1.00 97.19 245 ASP A N 1
ATOM 1901 C CA . ASP A 1 245 ? 13.180 7.669 3.618 1.00 97.19 245 ASP A CA 1
ATOM 1902 C C . ASP A 1 245 ? 12.682 8.801 2.713 1.00 97.19 245 ASP A C 1
ATOM 1904 O O . ASP A 1 245 ? 13.001 8.837 1.522 1.00 97.19 245 ASP A O 1
ATOM 1908 N N . THR A 1 246 ? 11.876 9.715 3.260 1.00 95.44 246 THR A N 1
ATOM 1909 C CA . THR A 1 246 ? 11.329 10.852 2.497 1.00 95.44 246 THR A CA 1
ATOM 1910 C C . THR A 1 246 ? 12.104 12.151 2.731 1.00 95.44 246 THR A C 1
ATOM 1912 O O . THR A 1 246 ? 11.678 13.222 2.295 1.00 95.44 246 THR A O 1
ATOM 1915 N N . SER A 1 247 ? 13.277 12.085 3.375 1.00 94.88 247 SER A N 1
ATOM 1916 C CA . SER A 1 247 ? 14.057 13.264 3.784 1.00 94.88 247 SER A CA 1
ATOM 1917 C C . SER A 1 247 ? 14.553 14.143 2.631 1.00 94.88 247 SER A C 1
ATOM 1919 O O . SER A 1 247 ? 14.814 15.328 2.844 1.00 94.88 247 SER A O 1
ATOM 1921 N N . LYS A 1 248 ? 14.675 13.588 1.419 1.00 95.44 248 LYS A N 1
ATOM 1922 C CA . LYS A 1 248 ? 15.112 14.312 0.212 1.00 95.44 248 LYS A CA 1
ATOM 1923 C C . LYS A 1 248 ? 13.988 14.666 -0.754 1.00 95.44 248 LYS A C 1
ATOM 1925 O O . LYS A 1 248 ? 14.253 15.323 -1.761 1.00 95.44 248 LYS A O 1
ATOM 1930 N N . VAL A 1 249 ? 12.751 14.267 -0.466 1.00 94.62 249 VAL A N 1
ATOM 1931 C CA . VAL A 1 249 ? 11.624 14.496 -1.370 1.00 94.62 249 VAL A CA 1
ATOM 1932 C C . VAL A 1 249 ? 11.296 15.992 -1.419 1.00 94.62 249 VAL A C 1
ATOM 1934 O O . VAL A 1 249 ? 10.940 16.605 -0.413 1.00 94.62 249 VAL A O 1
ATOM 1937 N N . LYS A 1 250 ? 11.394 16.571 -2.617 1.00 91.38 250 LYS A N 1
ATOM 1938 C CA . LYS A 1 250 ? 11.064 17.970 -2.930 1.00 91.38 250 LYS A CA 1
ATOM 1939 C C . LYS A 1 250 ? 9.693 18.076 -3.598 1.00 91.38 250 LYS A C 1
ATOM 1941 O O . LYS A 1 250 ? 8.923 18.975 -3.272 1.00 91.38 250 LYS A O 1
ATOM 1946 N N . TYR A 1 251 ? 9.378 17.138 -4.495 1.00 85.88 251 TYR A N 1
ATOM 1947 C CA . TYR A 1 251 ? 8.143 17.115 -5.286 1.00 85.88 251 TYR A CA 1
ATOM 1948 C C . TYR A 1 251 ? 7.250 15.955 -4.840 1.00 85.88 251 TYR A C 1
ATOM 1950 O O . TYR A 1 251 ? 7.631 14.788 -4.908 1.00 85.88 251 TYR A O 1
ATOM 1958 N N . LYS A 1 252 ? 6.072 16.284 -4.314 1.00 78.69 252 LYS A N 1
ATOM 1959 C CA . LYS A 1 252 ? 5.363 15.390 -3.391 1.00 78.69 252 LYS A CA 1
ATOM 1960 C C . LYS A 1 252 ? 3.842 15.395 -3.505 1.00 78.69 252 LYS A C 1
ATOM 1962 O O . LYS A 1 252 ? 3.142 14.930 -2.612 1.00 78.69 252 LYS A O 1
ATOM 1967 N N . ALA A 1 253 ? 3.305 15.937 -4.592 1.00 84.31 253 ALA A N 1
ATOM 1968 C CA . ALA A 1 253 ? 1.863 16.062 -4.733 1.00 84.31 253 ALA A CA 1
ATOM 1969 C C . ALA A 1 253 ? 1.193 14.686 -4.896 1.00 84.31 253 ALA A C 1
ATOM 1971 O O . ALA A 1 253 ? 1.657 13.841 -5.665 1.00 84.31 253 ALA A O 1
ATOM 1972 N N . MET A 1 254 ? 0.066 14.493 -4.201 1.00 92.00 254 MET A N 1
ATOM 1973 C CA . MET A 1 254 ? -0.935 13.470 -4.534 1.00 92.00 254 MET A CA 1
ATOM 1974 C C . MET A 1 254 ? -0.446 12.008 -4.507 1.00 92.00 254 MET A C 1
ATOM 1976 O O . MET A 1 254 ? -0.976 11.182 -5.243 1.00 92.00 254 MET A O 1
ATOM 1980 N N . MET A 1 255 ? 0.535 11.654 -3.664 1.00 95.62 255 MET A N 1
ATOM 1981 C CA . MET A 1 255 ? 1.079 10.284 -3.597 1.00 95.62 255 MET A CA 1
ATOM 1982 C C . MET A 1 255 ? -0.008 9.219 -3.378 1.00 95.62 255 MET A C 1
ATOM 1984 O O . MET A 1 255 ? 0.035 8.195 -4.051 1.00 95.62 255 MET A O 1
ATOM 1988 N N . PHE A 1 256 ? -0.987 9.504 -2.509 1.00 96.81 256 PHE A N 1
ATOM 1989 C CA . PHE A 1 256 ? -2.117 8.628 -2.163 1.00 96.81 256 PHE A CA 1
ATOM 1990 C C . PHE A 1 256 ? -3.464 9.105 -2.737 1.00 96.81 256 PHE A C 1
ATOM 1992 O O . PHE A 1 256 ? -4.529 8.798 -2.202 1.00 96.81 256 PHE A O 1
ATOM 1999 N N . TYR A 1 257 ? -3.448 9.932 -3.785 1.00 96.75 257 TYR A N 1
ATOM 2000 C CA . TYR A 1 257 ? -4.681 10.491 -4.340 1.00 96.75 257 TYR A CA 1
ATOM 2001 C C . TYR A 1 257 ? -5.601 9.397 -4.894 1.00 96.75 257 TYR A C 1
ATOM 2003 O O . TYR A 1 257 ? -5.141 8.493 -5.590 1.00 96.75 257 TYR A O 1
ATOM 2011 N N . ASN A 1 258 ? -6.903 9.505 -4.614 1.00 96.56 258 ASN A N 1
ATOM 2012 C CA . ASN A 1 258 ? -7.918 8.536 -5.033 1.00 96.56 258 ASN A CA 1
ATOM 2013 C C . ASN A 1 258 ? -7.581 7.083 -4.623 1.00 96.56 258 ASN A C 1
ATOM 2015 O O . ASN A 1 258 ? -7.657 6.150 -5.424 1.00 96.56 258 ASN A O 1
ATOM 2019 N N . MET A 1 259 ? -7.187 6.910 -3.358 1.00 97.25 259 MET A N 1
ATOM 2020 C CA . MET A 1 259 ? -7.027 5.612 -2.690 1.00 97.25 259 MET A CA 1
ATOM 2021 C C . MET A 1 259 ? -8.043 5.476 -1.538 1.00 97.25 259 MET A C 1
ATOM 2023 O O . MET A 1 259 ? -7.655 5.509 -0.372 1.00 97.25 259 MET A O 1
ATOM 2027 N N . PRO A 1 260 ? -9.355 5.380 -1.832 1.00 94.19 260 PRO A N 1
ATOM 2028 C CA . PRO A 1 260 ? -10.408 5.440 -0.812 1.00 94.19 260 PRO A CA 1
ATOM 2029 C C . PRO A 1 260 ? -10.427 4.238 0.142 1.00 94.19 260 PRO A C 1
ATOM 2031 O O . PRO A 1 260 ? -10.974 4.352 1.230 1.00 94.19 260 PRO A O 1
ATOM 2034 N N . ASN A 1 261 ? -9.827 3.110 -0.250 1.00 94.19 261 ASN A N 1
ATOM 2035 C CA . ASN A 1 261 ? -9.829 1.867 0.526 1.00 94.19 261 ASN A CA 1
ATOM 2036 C C . ASN A 1 261 ? -8.505 1.604 1.261 1.00 94.19 261 ASN A C 1
ATOM 2038 O O . ASN A 1 261 ? -8.314 0.504 1.771 1.00 94.19 261 ASN A O 1
ATOM 2042 N N . LEU A 1 262 ? -7.575 2.570 1.284 1.00 97.44 262 LEU A N 1
ATOM 2043 C CA . LEU A 1 262 ? -6.320 2.437 2.025 1.00 97.44 262 LEU A CA 1
ATOM 2044 C C . LEU A 1 262 ? -6.629 2.465 3.528 1.00 97.44 262 LEU A C 1
ATOM 2046 O O . LEU A 1 262 ? -6.761 3.542 4.111 1.00 97.44 262 LEU A O 1
ATOM 2050 N N . SER A 1 263 ? -6.769 1.282 4.122 1.00 96.25 263 SER A N 1
ATOM 2051 C CA . SER A 1 263 ? -7.180 1.065 5.511 1.00 96.25 263 SER A CA 1
ATOM 2052 C C . SER A 1 263 ? -6.045 0.634 6.429 1.00 96.25 263 SER A C 1
ATOM 2054 O O . SER A 1 263 ? -6.205 0.685 7.647 1.00 96.25 263 SER A O 1
ATOM 2056 N N . GLN A 1 264 ? -4.892 0.265 5.866 1.00 98.31 264 GLN A N 1
ATOM 2057 C CA . GLN A 1 264 ? -3.678 -0.055 6.606 1.00 98.31 264 GLN A CA 1
ATOM 2058 C C . GLN A 1 264 ? -2.459 0.633 5.980 1.00 98.31 264 GLN A C 1
ATOM 2060 O O . GLN A 1 264 ? -2.237 0.576 4.770 1.00 98.31 264 GLN A O 1
ATOM 2065 N N . ILE A 1 265 ? -1.629 1.261 6.810 1.00 98.44 265 ILE A N 1
ATOM 2066 C CA . ILE A 1 265 ? -0.361 1.847 6.378 1.00 98.44 265 ILE A CA 1
ATOM 2067 C C . ILE A 1 265 ? 0.720 1.624 7.434 1.00 98.44 265 ILE A C 1
ATOM 2069 O O . ILE A 1 265 ? 0.527 1.938 8.605 1.00 98.44 265 ILE A O 1
ATOM 2073 N N . THR A 1 266 ? 1.871 1.090 7.035 1.00 98.69 266 THR A N 1
ATOM 2074 C CA . THR A 1 266 ? 3.034 0.951 7.923 1.00 98.69 266 THR A CA 1
ATOM 2075 C C . THR A 1 266 ? 4.038 2.045 7.613 1.00 98.69 266 THR A C 1
ATOM 2077 O O . THR A 1 266 ? 4.437 2.217 6.463 1.00 98.69 266 THR A O 1
ATOM 2080 N N . LEU A 1 267 ? 4.444 2.804 8.629 1.00 98.50 267 LEU A N 1
ATOM 2081 C CA . LEU A 1 267 ? 5.325 3.960 8.480 1.00 98.50 267 LEU A CA 1
ATOM 2082 C C . LEU A 1 267 ? 6.620 3.771 9.265 1.00 98.50 267 LEU A C 1
ATOM 2084 O O . LEU A 1 267 ? 6.633 3.282 10.392 1.00 98.50 267 LEU A O 1
ATOM 2088 N N . GLY A 1 268 ? 7.731 4.163 8.645 1.00 98.12 268 GLY A N 1
ATOM 2089 C CA . GLY A 1 268 ? 9.069 3.990 9.200 1.00 98.12 268 GLY A CA 1
ATOM 2090 C C . GLY A 1 268 ? 9.624 5.232 9.885 1.00 98.12 268 GLY A C 1
ATOM 2091 O O . GLY A 1 268 ? 9.108 6.344 9.750 1.00 98.12 268 GLY A O 1
ATOM 2092 N N . ARG A 1 269 ? 10.772 5.062 10.550 1.00 98.19 269 ARG A N 1
ATOM 2093 C CA . ARG A 1 269 ? 11.427 6.148 11.301 1.00 98.19 269 ARG A CA 1
ATOM 2094 C C . ARG A 1 269 ? 11.847 7.344 10.458 1.00 98.19 269 ARG A C 1
ATOM 2096 O O . ARG A 1 269 ? 11.866 8.475 10.927 1.00 98.19 269 ARG A O 1
ATOM 2103 N N . LYS A 1 270 ? 12.185 7.089 9.197 1.00 97.69 270 LYS A N 1
ATOM 2104 C CA . LYS A 1 270 ? 12.611 8.116 8.241 1.00 97.69 270 LYS A CA 1
ATOM 2105 C C . LYS A 1 270 ? 11.469 8.647 7.382 1.00 97.69 270 LYS A C 1
ATOM 2107 O O . LYS A 1 270 ? 11.692 9.522 6.541 1.00 97.69 270 LYS A O 1
ATOM 2112 N N . PHE A 1 271 ? 10.263 8.124 7.583 1.00 96.81 271 PHE A N 1
ATOM 2113 C CA . PHE A 1 271 ? 9.097 8.606 6.882 1.00 96.81 271 PHE A CA 1
ATOM 2114 C C . PHE A 1 271 ? 8.689 9.962 7.452 1.00 96.81 271 PHE A C 1
ATOM 2116 O O . PHE A 1 271 ? 8.642 10.186 8.659 1.00 96.81 271 PHE A O 1
ATOM 2123 N N . LYS A 1 272 ? 8.376 10.877 6.551 1.00 95.00 272 LYS A N 1
ATOM 2124 C CA . LYS A 1 272 ? 7.674 12.124 6.826 1.00 95.00 272 LYS A CA 1
ATOM 2125 C C . LYS A 1 272 ? 6.575 12.243 5.797 1.00 95.00 272 LYS A C 1
ATOM 2127 O O . LYS A 1 272 ? 6.813 11.955 4.620 1.00 95.00 272 LYS A O 1
ATOM 2132 N N . PHE A 1 273 ? 5.407 12.704 6.222 1.00 93.62 273 PHE A N 1
ATOM 2133 C CA . PHE A 1 273 ? 4.329 12.972 5.289 1.00 93.62 273 PHE A CA 1
ATOM 2134 C C . PHE A 1 273 ? 4.758 14.049 4.296 1.00 93.62 273 PHE A C 1
ATOM 2136 O O . PHE A 1 273 ? 5.134 15.170 4.644 1.00 93.62 273 PHE A O 1
ATOM 2143 N N . VAL A 1 274 ? 4.748 13.658 3.028 1.00 87.75 274 VAL A N 1
ATOM 2144 C CA . VAL A 1 274 ? 5.097 14.519 1.903 1.00 87.75 274 VAL A CA 1
ATOM 2145 C C . VAL A 1 274 ? 3.853 14.877 1.082 1.00 87.75 274 VAL A C 1
ATOM 2147 O O . VAL A 1 274 ? 3.838 15.908 0.422 1.00 87.75 274 VAL A O 1
ATOM 2150 N N . SER A 1 275 ? 2.769 14.114 1.213 1.00 88.69 275 SER A N 1
ATOM 2151 C CA . SER A 1 275 ? 1.495 14.315 0.522 1.00 88.69 275 SER A CA 1
ATOM 2152 C C . SER A 1 275 ? 0.309 14.155 1.472 1.00 88.69 275 SER A C 1
ATOM 2154 O O . SER A 1 275 ? 0.457 13.562 2.537 1.00 88.69 275 SER A O 1
ATOM 2156 N N . GLY A 1 276 ? -0.877 14.568 1.016 1.00 92.81 276 GLY A N 1
ATOM 2157 C CA . GLY A 1 276 ? -2.147 14.253 1.672 1.00 92.81 276 GLY A CA 1
ATOM 2158 C C . GLY A 1 276 ? -2.362 12.745 1.842 1.00 92.81 276 GLY A C 1
ATOM 2159 O O . GLY A 1 276 ? -2.205 12.001 0.871 1.00 92.81 276 GLY A O 1
ATOM 2160 N N . LEU A 1 277 ? -2.716 12.315 3.053 1.00 95.81 277 LEU A N 1
ATOM 2161 C CA . LEU A 1 277 ? -3.219 10.975 3.363 1.00 95.81 277 LEU A CA 1
ATOM 2162 C C . LEU A 1 277 ? -4.756 10.970 3.210 1.00 95.81 277 LEU A C 1
ATOM 2164 O O . LEU A 1 277 ? -5.388 11.929 3.665 1.00 95.81 277 LEU A O 1
ATOM 2168 N N . PRO A 1 278 ? -5.378 9.944 2.591 1.00 95.94 278 PRO A N 1
ATOM 2169 C CA . PRO A 1 278 ? -6.832 9.864 2.471 1.00 95.94 278 PRO A CA 1
ATOM 2170 C C . PRO A 1 278 ? -7.503 9.906 3.843 1.00 95.94 278 PRO A C 1
ATOM 2172 O O . PRO A 1 278 ? -6.995 9.321 4.799 1.00 95.94 278 PRO A O 1
ATOM 2175 N N . GLY A 1 279 ? -8.628 10.612 3.950 1.00 96.19 279 GLY A N 1
ATOM 2176 C CA . GLY A 1 279 ? -9.453 10.605 5.158 1.00 96.19 279 GLY A CA 1
ATOM 2177 C C . GLY A 1 279 ? -9.986 9.203 5.448 1.00 96.19 279 GLY A C 1
ATOM 2178 O O . GLY A 1 279 ? -10.345 8.481 4.521 1.00 96.19 279 GLY A O 1
ATOM 2179 N N . VAL A 1 280 ? -10.060 8.835 6.724 1.00 97.00 280 VAL A N 1
ATOM 2180 C CA . VAL A 1 280 ? -10.781 7.627 7.141 1.00 97.00 280 VAL A CA 1
ATOM 2181 C C . VAL A 1 280 ? -12.286 7.906 7.047 1.00 97.00 280 VAL A C 1
ATOM 2183 O O . VAL A 1 280 ? -12.721 8.972 7.498 1.00 97.00 280 VAL A O 1
ATOM 2186 N N . PRO A 1 281 ? -13.101 7.004 6.475 1.00 93.75 281 PRO A N 1
ATOM 2187 C CA . PRO A 1 281 ? -14.545 7.194 6.427 1.00 93.75 281 PRO A CA 1
ATOM 2188 C C . PRO A 1 281 ? -15.148 7.213 7.837 1.00 93.75 281 PRO A C 1
ATOM 2190 O O . PRO A 1 281 ? -14.787 6.409 8.696 1.00 93.75 281 PRO A O 1
ATOM 2193 N N . VAL A 1 282 ? -16.108 8.111 8.064 1.00 92.06 282 VAL A N 1
ATOM 2194 C CA . VAL A 1 282 ? -17.002 8.032 9.226 1.00 92.06 282 VAL A CA 1
ATOM 2195 C C . VAL A 1 282 ? -18.190 7.168 8.824 1.00 92.06 282 VAL A C 1
ATOM 2197 O O . VAL A 1 282 ? -18.899 7.496 7.874 1.00 92.06 282 VAL A O 1
ATOM 2200 N N . SER A 1 283 ? -18.388 6.062 9.529 1.00 84.56 283 SER A N 1
ATOM 2201 C CA . SER A 1 283 ? -19.474 5.105 9.289 1.00 84.56 283 SER A CA 1
ATOM 2202 C C . SER A 1 283 ? -19.887 4.439 10.601 1.00 84.56 283 SER A C 1
ATOM 2204 O O . SER A 1 283 ? -19.351 4.781 11.661 1.00 84.56 283 SER A O 1
ATOM 2206 N N . ASP A 1 284 ? -20.803 3.477 10.531 1.00 73.19 284 ASP A N 1
ATOM 2207 C CA . ASP A 1 284 ? -21.178 2.633 11.671 1.00 73.19 284 ASP A CA 1
ATOM 2208 C C . ASP A 1 284 ? -20.024 1.715 12.109 1.00 73.19 284 ASP A C 1
ATOM 2210 O O . ASP A 1 284 ? -19.959 1.315 13.264 1.00 73.19 284 ASP A O 1
ATOM 2214 N N . MET A 1 285 ? -19.055 1.447 11.226 1.00 74.38 285 MET A N 1
ATOM 2215 C CA . MET A 1 285 ? -17.863 0.655 11.548 1.00 74.38 285 MET A CA 1
ATOM 2216 C C . MET A 1 285 ? -16.671 1.490 12.019 1.00 74.38 285 MET A C 1
ATOM 2218 O O . MET A 1 285 ? -15.884 1.019 12.838 1.00 74.38 285 MET A O 1
ATOM 2222 N N . TYR A 1 286 ? -16.489 2.695 11.470 1.00 88.38 286 TYR A N 1
ATOM 2223 C CA . TYR A 1 286 ? -15.241 3.459 11.588 1.00 88.38 286 TYR A CA 1
ATOM 2224 C C . TYR A 1 286 ? -15.461 4.861 12.152 1.00 88.38 286 TYR A C 1
ATOM 2226 O O . TYR A 1 286 ? -16.399 5.573 11.781 1.00 88.38 286 TYR A O 1
ATOM 2234 N N . THR A 1 287 ? -14.544 5.290 13.019 1.00 91.88 287 THR A N 1
ATOM 2235 C CA . THR A 1 287 ? -14.639 6.570 13.744 1.00 91.88 287 THR A CA 1
ATOM 2236 C C . THR A 1 287 ? -14.226 7.788 12.910 1.00 91.88 287 THR A C 1
ATOM 2238 O O . THR A 1 287 ? -14.363 8.923 13.370 1.00 91.88 287 THR A O 1
ATOM 2241 N N . GLY A 1 288 ? -13.683 7.583 11.705 1.00 96.12 288 GLY A N 1
ATOM 2242 C CA . GLY A 1 288 ? -13.022 8.632 10.923 1.00 96.12 288 GLY A CA 1
ATOM 2243 C C . GLY A 1 288 ? -11.582 8.932 11.359 1.00 96.12 288 GLY A C 1
ATOM 2244 O O . GLY A 1 288 ? -11.031 9.971 10.985 1.00 96.12 288 GLY A O 1
ATOM 2245 N N . LYS A 1 289 ? -10.953 8.040 12.134 1.00 97.69 289 LYS A N 1
ATOM 2246 C CA . LYS A 1 289 ? -9.570 8.188 12.612 1.00 97.69 289 LYS A CA 1
ATOM 2247 C C . LYS A 1 289 ? -8.722 6.957 12.310 1.00 97.69 289 LYS A C 1
ATOM 2249 O O . LYS A 1 289 ? -9.236 5.858 12.154 1.00 97.69 289 LYS A O 1
ATOM 2254 N N . TRP A 1 290 ? -7.416 7.155 12.249 1.00 98.38 290 TRP A N 1
ATOM 2255 C CA . TRP A 1 290 ? -6.396 6.117 12.320 1.00 98.38 290 TRP A CA 1
ATOM 2256 C C . TRP A 1 290 ? -6.084 5.795 13.777 1.00 98.38 290 TRP A C 1
ATOM 2258 O O . TRP A 1 290 ? -6.140 6.690 14.621 1.00 98.38 290 TRP A O 1
ATOM 2268 N N . ILE A 1 291 ? -5.701 4.552 14.049 1.00 97.25 291 ILE A N 1
ATOM 2269 C CA . ILE A 1 291 ? -5.103 4.105 15.309 1.00 97.25 291 ILE A CA 1
ATOM 2270 C C . ILE A 1 291 ? -3.827 3.319 14.995 1.00 97.25 291 ILE A C 1
ATOM 2272 O O . ILE A 1 291 ? -3.811 2.517 14.057 1.00 97.25 291 ILE A O 1
ATOM 2276 N N . ASN A 1 292 ? -2.741 3.560 15.733 1.00 98.25 292 ASN A N 1
ATOM 2277 C CA . ASN A 1 292 ? -1.555 2.713 15.612 1.00 98.25 292 ASN A CA 1
ATOM 2278 C C . ASN A 1 292 ? -1.810 1.332 16.237 1.00 98.25 292 ASN A C 1
ATOM 2280 O O . ASN A 1 292 ? -2.555 1.199 17.205 1.00 98.25 292 ASN A O 1
ATOM 2284 N N . VAL A 1 293 ? -1.192 0.290 15.696 1.00 94.69 293 VAL A N 1
ATOM 2285 C CA . VAL A 1 293 ? -1.366 -1.083 16.184 1.00 94.69 293 VAL A CA 1
ATOM 2286 C C . VAL A 1 293 ? -0.775 -1.244 17.587 1.00 94.69 293 VAL A C 1
ATOM 2288 O O . VAL A 1 293 ? -1.383 -1.898 18.440 1.00 94.69 293 VAL A O 1
ATOM 2291 N N . GLY A 1 294 ? 0.369 -0.613 17.859 1.00 93.69 294 GLY A N 1
ATOM 2292 C CA . GLY A 1 294 ? 1.039 -0.659 19.152 1.00 93.69 294 GLY A CA 1
ATOM 2293 C C . GLY A 1 294 ? 1.461 -2.079 19.521 1.00 93.69 294 GLY A C 1
ATOM 2294 O O . GLY A 1 294 ? 2.025 -2.814 18.715 1.00 93.69 294 GLY A O 1
ATOM 2295 N N . SER A 1 295 ? 1.171 -2.486 20.756 1.00 88.94 295 SER A N 1
ATOM 2296 C CA . SER A 1 295 ? 1.379 -3.864 21.225 1.00 88.94 295 SER A CA 1
ATOM 2297 C C . SER A 1 295 ? 0.282 -4.843 20.782 1.00 88.94 295 SER A C 1
ATOM 2299 O O . SER A 1 295 ? 0.347 -6.021 21.135 1.00 88.94 295 SER A O 1
ATOM 2301 N N . GLY A 1 296 ? -0.734 -4.358 20.063 1.00 81.31 296 GLY A N 1
ATOM 2302 C CA . GLY A 1 296 ? -1.873 -5.137 19.594 1.00 81.31 296 GLY A CA 1
ATOM 2303 C C . GLY A 1 296 ? -1.630 -5.836 18.258 1.00 81.31 296 GLY A C 1
ATOM 2304 O O . GLY A 1 296 ? -0.509 -6.172 17.880 1.00 81.31 296 GLY A O 1
ATOM 2305 N N . SER A 1 297 ? -2.719 -6.043 17.523 1.00 81.75 297 SER A N 1
ATOM 2306 C CA . SER A 1 297 ? -2.711 -6.591 16.162 1.00 81.75 297 SER A CA 1
ATOM 2307 C C . SER A 1 297 ? -3.515 -5.703 15.211 1.00 81.75 297 SER A C 1
ATOM 2309 O O . SER A 1 297 ? -4.237 -4.817 15.651 1.00 81.75 297 SER A O 1
ATOM 2311 N N . VAL A 1 298 ? -3.429 -5.951 13.901 1.00 82.38 298 VAL A N 1
ATOM 2312 C CA . VAL A 1 298 ? -4.194 -5.202 12.883 1.00 82.38 298 VAL A CA 1
ATOM 2313 C C . VAL A 1 298 ? -5.707 -5.230 13.154 1.00 82.38 298 VAL A C 1
ATOM 2315 O O . VAL A 1 298 ? -6.361 -4.208 12.987 1.00 82.38 298 VAL A O 1
ATOM 2318 N N . GLY A 1 299 ? -6.254 -6.365 13.606 1.00 75.56 299 GLY A N 1
ATOM 2319 C CA . GLY A 1 299 ? -7.683 -6.498 13.930 1.00 75.56 299 GLY A CA 1
ATOM 2320 C C . GLY A 1 299 ? -8.060 -6.068 15.353 1.00 75.56 299 GLY A C 1
ATOM 2321 O O . GLY A 1 299 ? -9.235 -5.889 15.644 1.00 75.56 299 GLY A O 1
ATOM 2322 N N . ASN A 1 300 ? -7.076 -5.896 16.238 1.00 73.50 300 ASN A N 1
ATOM 2323 C CA . ASN A 1 300 ? -7.275 -5.434 17.613 1.00 73.50 300 ASN A CA 1
ATOM 2324 C C . ASN A 1 300 ? -6.108 -4.514 18.016 1.00 73.50 300 ASN A C 1
ATOM 2326 O O . ASN A 1 300 ? -5.178 -4.962 18.703 1.00 73.50 300 ASN A O 1
ATOM 2330 N N . PRO A 1 301 ? -6.077 -3.275 17.495 1.00 83.62 301 PRO A N 1
ATOM 2331 C CA . PRO A 1 301 ? -5.005 -2.330 17.768 1.00 83.62 301 PRO A CA 1
ATOM 2332 C C . PRO A 1 301 ? -5.076 -1.853 19.221 1.00 83.62 301 PRO A C 1
ATOM 2334 O O . PRO A 1 301 ? -6.144 -1.517 19.724 1.00 83.62 301 PRO A O 1
ATOM 2337 N N . LEU A 1 302 ? -3.920 -1.792 19.884 1.00 83.00 302 LEU A N 1
ATOM 2338 C CA . LEU A 1 302 ? -3.781 -1.342 21.278 1.00 83.00 302 LEU A CA 1
ATOM 2339 C C . LEU A 1 302 ? -2.909 -0.092 21.396 1.00 83.00 302 LEU A C 1
ATOM 2341 O O . LEU A 1 302 ? -2.371 0.207 22.462 1.00 83.00 302 LEU A O 1
ATOM 2345 N N . GLY A 1 303 ? -2.704 0.605 20.283 1.00 87.69 303 GLY A N 1
ATOM 2346 C CA . GLY A 1 303 ? -1.950 1.839 20.262 1.00 87.69 303 GLY A CA 1
ATOM 2347 C C . GLY A 1 303 ? -2.729 3.031 20.810 1.00 87.69 303 GLY A C 1
ATOM 2348 O O . GLY A 1 303 ? -3.957 3.056 20.840 1.00 87.69 303 GLY A O 1
ATOM 2349 N N . GLU A 1 304 ? -1.987 4.043 21.249 1.00 93.31 304 GLU A N 1
ATOM 2350 C CA . GLU A 1 304 ? -2.532 5.259 21.863 1.00 93.31 304 GLU A CA 1
ATOM 2351 C C . GLU A 1 304 ? -2.651 6.425 20.862 1.00 93.31 304 GLU A C 1
ATOM 2353 O O . GLU A 1 304 ? -3.355 7.407 21.113 1.00 93.31 304 GLU A O 1
ATOM 2358 N N . ASN A 1 305 ? -1.990 6.329 19.703 1.00 97.38 305 ASN A N 1
ATOM 2359 C CA . ASN A 1 305 ? -1.998 7.360 18.671 1.00 97.38 305 ASN A CA 1
ATOM 2360 C C . ASN A 1 305 ? -3.267 7.241 17.830 1.00 97.38 305 ASN A C 1
ATOM 2362 O O . ASN A 1 305 ? -3.314 6.489 16.856 1.00 97.38 305 ASN A O 1
ATOM 2366 N N . ILE A 1 306 ? -4.286 8.015 18.206 1.00 97.44 306 ILE A N 1
ATOM 2367 C CA . ILE A 1 306 ? -5.577 8.074 17.518 1.00 97.44 306 ILE A CA 1
ATOM 2368 C C . ILE A 1 306 ? -5.752 9.442 16.854 1.00 97.44 306 ILE A C 1
ATOM 2370 O O . ILE A 1 306 ? -5.951 10.446 17.545 1.00 97.44 306 ILE A O 1
ATOM 2374 N N . TRP A 1 307 ? -5.726 9.491 15.521 1.00 98.44 307 TRP A N 1
ATOM 2375 C CA . TRP A 1 307 ? -5.672 10.743 14.755 1.00 98.44 307 TRP A CA 1
ATOM 2376 C C . TRP A 1 307 ? -6.525 10.698 13.490 1.00 98.44 307 TRP A C 1
ATOM 2378 O O . TRP A 1 307 ? -6.539 9.703 12.773 1.00 98.44 307 TRP A O 1
ATOM 2388 N N . THR A 1 308 ? -7.178 11.804 13.142 1.00 98.56 308 THR A N 1
ATOM 2389 C CA . THR A 1 308 ? -7.627 12.005 11.751 1.00 98.56 308 THR A CA 1
ATOM 2390 C C . THR A 1 308 ? -6.422 12.008 10.802 1.00 98.56 308 THR A C 1
ATOM 2392 O O . THR A 1 308 ? -5.286 12.217 11.227 1.00 98.56 308 THR A O 1
ATOM 2395 N N . SER A 1 309 ? -6.636 11.829 9.497 1.00 97.81 309 SER A N 1
ATOM 2396 C CA . SER A 1 309 ? -5.533 11.889 8.525 1.00 97.81 309 SER A CA 1
ATOM 2397 C C . SER A 1 309 ? -4.787 13.230 8.560 1.00 97.81 309 SER A C 1
ATOM 2399 O O . SER A 1 309 ? -3.568 13.257 8.421 1.00 97.81 309 SER A O 1
ATOM 2401 N N . GLU A 1 310 ? -5.491 14.340 8.804 1.00 97.81 310 GLU A N 1
ATOM 2402 C CA . GLU A 1 310 ? -4.887 15.669 8.970 1.00 97.81 310 GLU A CA 1
ATOM 2403 C C . GLU A 1 310 ? -4.003 15.754 10.223 1.00 97.81 310 GLU A C 1
ATOM 2405 O O . GLU A 1 310 ? -2.857 16.213 10.169 1.00 97.81 310 GLU A O 1
ATOM 2410 N N . GLU A 1 311 ? -4.501 15.255 11.352 1.00 98.44 311 GLU A N 1
ATOM 2411 C CA . GLU A 1 311 ? -3.732 15.194 12.593 1.00 98.44 311 GLU A CA 1
ATOM 2412 C C . GLU A 1 311 ? -2.520 14.272 12.468 1.00 98.44 311 GLU A C 1
ATOM 2414 O O . GLU A 1 311 ? -1.435 14.635 12.908 1.00 98.44 311 GLU A O 1
ATOM 2419 N N . MET A 1 312 ? -2.668 13.113 11.830 1.00 97.94 312 MET A N 1
ATOM 2420 C CA . MET A 1 312 ? -1.575 12.169 11.622 1.00 97.94 312 MET A CA 1
ATOM 2421 C C . MET A 1 312 ? -0.452 12.808 10.802 1.00 97.94 312 MET A C 1
ATOM 2423 O O . MET A 1 312 ? 0.715 12.718 11.174 1.00 97.94 312 MET A O 1
ATOM 2427 N N . MET A 1 313 ? -0.795 13.532 9.734 1.00 96.25 313 MET A N 1
ATOM 2428 C CA . MET A 1 313 ? 0.190 14.228 8.901 1.00 96.25 313 MET A CA 1
ATOM 2429 C C . MET A 1 313 ? 0.969 15.320 9.637 1.00 96.25 313 MET A C 1
ATOM 2431 O O . MET A 1 313 ? 2.106 15.611 9.265 1.00 96.25 313 MET A O 1
ATOM 2435 N N . THR A 1 314 ? 0.364 15.939 10.650 1.00 96.62 314 THR A N 1
ATOM 2436 C CA . THR A 1 314 ? 0.974 17.044 11.403 1.00 96.62 314 THR A CA 1
ATOM 2437 C C . THR A 1 314 ? 1.697 16.580 12.666 1.00 96.62 314 THR A C 1
ATOM 2439 O O . THR A 1 314 ? 2.712 17.174 13.028 1.00 96.62 314 THR A O 1
ATOM 2442 N N . LYS A 1 315 ? 1.201 15.528 13.326 1.00 97.62 315 LYS A N 1
ATOM 2443 C CA . LYS A 1 315 ? 1.707 15.033 14.614 1.00 97.62 315 LYS A CA 1
ATOM 2444 C C . LYS A 1 315 ? 2.754 13.930 14.475 1.00 97.62 315 LYS A C 1
ATOM 2446 O O . LYS A 1 315 ? 3.633 13.867 15.327 1.00 97.62 315 LYS A O 1
ATOM 2451 N N . TYR A 1 316 ? 2.681 13.100 13.429 1.00 98.06 316 TYR A N 1
ATOM 2452 C CA . TYR A 1 316 ? 3.553 11.933 13.280 1.00 98.06 316 TYR A CA 1
ATOM 2453 C C . TYR A 1 316 ? 5.038 12.308 13.325 1.00 98.06 316 TYR A C 1
ATOM 2455 O O . TYR A 1 316 ? 5.551 13.048 12.476 1.00 98.06 316 TYR A O 1
ATOM 2463 N N . ASN A 1 317 ? 5.743 11.722 14.284 1.00 97.25 317 ASN A N 1
ATOM 2464 C CA . ASN A 1 317 ? 7.183 11.785 14.421 1.00 97.25 317 ASN A CA 1
ATOM 2465 C C . ASN A 1 317 ? 7.773 10.388 14.230 1.00 97.25 317 ASN A C 1
ATOM 2467 O O . ASN A 1 317 ? 7.666 9.536 15.106 1.00 97.25 317 ASN A O 1
ATOM 2471 N N . GLY A 1 318 ? 8.465 10.161 13.113 1.00 97.12 318 GLY A N 1
ATOM 2472 C CA . GLY A 1 318 ? 9.018 8.843 12.797 1.00 97.12 318 GLY A CA 1
ATOM 2473 C C . GLY A 1 318 ? 9.933 8.252 13.880 1.00 97.12 318 GLY A C 1
ATOM 2474 O O . GLY A 1 318 ? 9.976 7.037 14.034 1.00 97.12 318 GLY A O 1
ATOM 2475 N N . GLU A 1 319 ? 10.624 9.061 14.685 1.00 96.31 319 GLU A N 1
ATOM 2476 C CA . GLU A 1 319 ? 11.486 8.518 15.747 1.00 96.31 319 GLU A CA 1
ATOM 2477 C C . GLU A 1 319 ? 10.700 7.849 16.887 1.00 96.31 319 GLU A C 1
ATOM 2479 O O . GLU A 1 319 ? 11.215 6.922 17.513 1.00 96.31 319 GLU A O 1
ATOM 2484 N N . THR A 1 320 ? 9.471 8.298 17.156 1.00 97.19 320 THR A N 1
ATOM 2485 C CA . THR A 1 320 ? 8.646 7.816 18.279 1.00 97.19 320 THR A CA 1
ATOM 2486 C C . THR A 1 320 ? 7.413 7.040 17.838 1.00 97.19 320 THR A C 1
ATOM 2488 O O . THR A 1 320 ? 6.968 6.161 18.568 1.00 97.19 320 THR A O 1
ATOM 2491 N N . ASP A 1 321 ? 6.901 7.326 16.643 1.00 98.25 321 ASP A N 1
ATOM 2492 C CA . ASP A 1 321 ? 5.561 6.922 16.215 1.00 98.25 321 ASP A CA 1
ATOM 2493 C C . ASP A 1 321 ? 5.589 5.932 15.040 1.00 98.25 321 ASP A C 1
ATOM 2495 O O . ASP A 1 321 ? 4.535 5.589 14.505 1.00 98.25 321 ASP A O 1
ATOM 2499 N N . ALA A 1 322 ? 6.775 5.486 14.604 1.00 98.50 322 ALA A N 1
ATOM 2500 C CA . ALA A 1 322 ? 6.909 4.473 13.559 1.00 98.50 322 ALA A CA 1
ATOM 2501 C C . ALA A 1 322 ? 6.218 3.167 13.973 1.00 98.50 322 ALA A C 1
ATOM 2503 O O . ALA A 1 322 ? 6.639 2.508 14.924 1.00 98.50 322 ALA A O 1
ATOM 2504 N N . ASP A 1 323 ? 5.166 2.811 13.242 1.00 98.75 323 ASP A N 1
ATOM 2505 C CA . ASP A 1 323 ? 4.280 1.687 13.526 1.00 98.75 323 ASP A CA 1
ATOM 2506 C C . ASP A 1 323 ? 3.414 1.376 12.288 1.00 98.75 323 ASP A C 1
ATOM 2508 O O . ASP A 1 323 ? 3.452 2.083 11.272 1.00 98.75 323 ASP A O 1
ATOM 2512 N N . THR A 1 324 ? 2.612 0.321 12.375 1.00 98.62 324 THR A N 1
ATOM 2513 C CA . THR A 1 324 ? 1.453 0.101 11.512 1.00 98.62 324 THR A CA 1
ATOM 2514 C C . THR A 1 324 ? 0.257 0.864 12.055 1.00 98.62 324 THR A C 1
ATOM 2516 O O . THR A 1 324 ? -0.010 0.845 13.251 1.00 98.62 324 THR A O 1
ATOM 2519 N N . TYR A 1 325 ? -0.479 1.515 11.167 1.00 98.62 325 TYR A N 1
ATOM 2520 C CA . TYR A 1 325 ? -1.707 2.233 11.461 1.00 98.62 325 TYR A CA 1
ATOM 2521 C C . TYR A 1 325 ? -2.845 1.611 10.673 1.00 98.62 325 TYR A C 1
ATOM 2523 O O . TYR A 1 325 ? -2.685 1.279 9.497 1.00 98.62 325 TYR A O 1
ATOM 2531 N N . VAL A 1 326 ? -3.990 1.473 11.327 1.00 97.62 326 VAL A N 1
ATOM 2532 C CA . VAL A 1 326 ? -5.222 0.944 10.743 1.00 97.62 326 VAL A CA 1
ATOM 2533 C C . VAL A 1 326 ? -6.355 1.938 10.953 1.00 97.62 326 VAL A C 1
ATOM 2535 O O . VAL A 1 326 ? -6.276 2.799 11.835 1.00 97.62 326 VAL A O 1
ATOM 2538 N N . TRP A 1 327 ? -7.413 1.851 10.153 1.00 96.38 327 TRP A N 1
ATOM 2539 C CA . TRP A 1 327 ? -8.643 2.572 10.465 1.00 96.38 327 TRP A CA 1
ATOM 2540 C C . TRP A 1 327 ? -9.156 2.154 11.842 1.00 96.38 327 TRP A C 1
ATOM 2542 O O . TRP A 1 327 ? -9.304 0.970 12.139 1.00 96.38 327 TRP A O 1
ATOM 2552 N N . GLN A 1 328 ? -9.417 3.141 12.692 1.00 92.56 328 GLN A N 1
ATOM 2553 C CA . GLN A 1 328 ? -9.963 2.911 14.013 1.00 92.56 328 GLN A CA 1
ATOM 2554 C C . GLN A 1 328 ? -11.414 2.465 13.873 1.00 92.56 328 GLN A C 1
ATOM 2556 O O . GLN A 1 328 ? -12.289 3.233 13.454 1.00 92.56 328 GLN A O 1
ATOM 2561 N N . HIS A 1 329 ? -11.654 1.220 14.261 1.00 81.94 329 HIS A N 1
ATOM 2562 C CA . HIS A 1 329 ? -12.996 0.711 14.440 1.00 81.94 329 HIS A CA 1
ATOM 2563 C C . HIS A 1 329 ? -13.686 1.387 15.622 1.00 81.94 329 HIS A C 1
ATOM 2565 O O . HIS A 1 329 ? -13.053 1.740 16.621 1.00 81.94 329 HIS A O 1
ATOM 2571 N N . ARG A 1 330 ? -14.999 1.564 15.502 1.00 76.19 330 ARG A N 1
ATOM 2572 C CA . ARG A 1 330 ? -15.847 1.855 16.655 1.00 76.19 330 ARG A CA 1
ATOM 2573 C C . ARG A 1 330 ? -15.828 0.653 17.599 1.00 76.19 330 ARG A C 1
ATOM 2575 O O . ARG A 1 330 ? -15.698 -0.487 17.149 1.00 76.19 330 ARG A O 1
ATOM 2582 N N . GLY A 1 331 ? -15.875 0.908 18.903 1.00 68.62 331 GLY A N 1
ATOM 2583 C CA . GLY A 1 331 ? -15.708 -0.150 19.896 1.00 68.62 331 GLY A CA 1
ATOM 2584 C C . GLY A 1 331 ? -16.897 -1.102 19.871 1.00 68.62 331 GLY A C 1
ATOM 2585 O O . GLY A 1 331 ? -18.020 -0.658 20.087 1.00 68.62 331 GLY A O 1
ATOM 2586 N N . LEU A 1 332 ? -16.649 -2.393 19.630 1.00 68.25 332 LEU A N 1
ATOM 2587 C CA . LEU A 1 332 ? -17.603 -3.451 19.957 1.00 68.25 332 LEU A CA 1
ATOM 2588 C C . LEU A 1 332 ? -17.617 -3.621 21.473 1.00 68.25 332 LEU A C 1
ATOM 2590 O O . LEU A 1 332 ? -16.637 -4.048 22.084 1.00 68.25 332 LEU A O 1
ATOM 2594 N N . GLU A 1 333 ? -18.743 -3.285 22.067 1.00 68.00 333 GLU A N 1
ATOM 2595 C CA . GLU A 1 333 ? -19.025 -3.444 23.480 1.00 68.00 333 GLU A CA 1
ATOM 2596 C C . GLU A 1 333 ? -20.050 -4.565 23.646 1.00 68.00 333 GLU A C 1
ATOM 2598 O O . GLU A 1 333 ? -20.973 -4.707 22.844 1.00 68.00 333 GLU A O 1
ATOM 2603 N N . ILE A 1 334 ? -19.897 -5.375 24.691 1.00 69.00 334 ILE A N 1
ATOM 2604 C CA . ILE A 1 334 ? -20.879 -6.400 25.040 1.00 69.00 334 ILE A CA 1
ATOM 2605 C C . ILE A 1 334 ? -21.416 -6.111 26.424 1.00 69.00 334 ILE A C 1
ATOM 2607 O O . ILE A 1 334 ? -20.670 -6.019 27.399 1.00 69.00 334 ILE A O 1
ATOM 2611 N N . VAL A 1 335 ? -22.733 -6.007 26.501 1.00 71.81 335 VAL A N 1
ATOM 2612 C CA . VAL A 1 335 ? -23.476 -5.997 27.749 1.00 71.81 335 VAL A CA 1
ATOM 2613 C C . VAL A 1 335 ? -23.767 -7.441 28.112 1.00 71.81 335 VAL A C 1
ATOM 2615 O O . VAL A 1 335 ? -24.363 -8.172 27.320 1.00 71.81 335 VAL A O 1
ATOM 2618 N N . THR A 1 336 ? -23.364 -7.845 29.313 1.00 70.62 336 THR A N 1
ATOM 2619 C CA . THR A 1 336 ? -23.584 -9.203 29.807 1.00 70.62 336 THR A CA 1
ATOM 2620 C C . THR A 1 336 ? -24.612 -9.240 30.930 1.00 70.62 336 THR A C 1
ATOM 2622 O O . THR A 1 336 ? -24.885 -8.221 31.574 1.00 70.62 336 THR A O 1
ATOM 2625 N N . GLU A 1 337 ? -25.206 -10.407 31.165 1.00 68.94 337 GLU A N 1
ATOM 2626 C CA . GLU A 1 337 ? -26.022 -10.664 32.352 1.00 68.94 337 GLU A CA 1
ATOM 2627 C C . GLU A 1 337 ? -25.692 -12.009 33.001 1.00 68.94 337 GLU A C 1
ATOM 2629 O O . GLU A 1 337 ? -25.207 -12.926 32.344 1.00 68.94 337 GLU A O 1
ATOM 2634 N N . ASP A 1 338 ? -25.910 -12.097 34.317 1.00 65.69 338 ASP A N 1
ATOM 2635 C CA . ASP A 1 338 ? -25.742 -13.335 35.082 1.00 65.69 338 ASP A CA 1
ATOM 2636 C C . ASP A 1 338 ? -26.783 -14.370 34.638 1.00 65.69 338 ASP A C 1
ATOM 2638 O O . ASP A 1 338 ? -27.971 -14.050 34.536 1.00 65.69 338 ASP A O 1
ATOM 2642 N N . VAL A 1 339 ? -26.356 -15.620 34.440 1.00 65.69 339 VAL A N 1
ATOM 2643 C CA . VAL A 1 339 ? -27.248 -16.721 34.049 1.00 65.69 339 VAL A CA 1
ATOM 2644 C C . VAL A 1 339 ? -27.098 -17.875 35.034 1.00 65.69 339 VAL A C 1
ATOM 2646 O O . VAL A 1 339 ? -25.991 -18.284 35.364 1.00 65.69 339 VAL A O 1
ATOM 2649 N N . ASP A 1 340 ? -28.213 -18.427 35.507 1.00 65.44 340 ASP A N 1
ATOM 2650 C CA . ASP A 1 340 ? -28.217 -19.576 36.418 1.00 65.44 340 ASP A CA 1
ATOM 2651 C C . ASP A 1 340 ? -28.461 -20.883 35.648 1.00 65.44 340 ASP A C 1
ATOM 2653 O O . ASP A 1 340 ? -29.379 -20.967 34.828 1.00 65.44 340 ASP A O 1
ATOM 2657 N N . TYR A 1 341 ? -27.711 -21.941 35.972 1.00 64.75 341 TYR A N 1
ATOM 2658 C CA . TYR A 1 341 ? -27.890 -23.275 35.386 1.00 64.75 341 TYR A CA 1
ATOM 2659 C C . TYR A 1 341 ? -27.924 -24.376 36.451 1.00 64.75 341 TYR A C 1
ATOM 2661 O O . TYR A 1 341 ? -27.487 -24.211 37.586 1.00 64.75 341 TYR A O 1
ATOM 2669 N N . SER A 1 342 ? -28.479 -25.542 36.116 1.00 64.88 342 SER A N 1
ATOM 2670 C CA . SER A 1 342 ? -28.457 -26.695 37.031 1.00 64.88 342 SER A CA 1
ATOM 2671 C C . SER A 1 342 ? -27.155 -27.484 36.880 1.00 64.88 342 SER A C 1
ATOM 2673 O O . SER A 1 342 ? -26.716 -27.741 35.758 1.00 64.88 342 SER A O 1
ATOM 2675 N N . LEU A 1 343 ? -26.570 -27.931 37.995 1.00 64.69 343 LEU A N 1
ATOM 2676 C CA . LEU A 1 343 ? -25.355 -28.753 37.973 1.00 64.69 343 LEU A CA 1
ATOM 2677 C C . LEU A 1 343 ? -25.559 -30.017 37.117 1.00 64.69 343 LEU A C 1
ATOM 2679 O O . LEU A 1 343 ? -26.552 -30.733 37.284 1.00 64.69 343 LEU A O 1
ATOM 2683 N N . GLY A 1 344 ? -24.603 -30.309 36.229 1.00 62.44 344 GLY A N 1
ATOM 2684 C CA . GLY A 1 344 ? -24.650 -31.466 35.329 1.00 62.44 344 GLY A CA 1
ATOM 2685 C C . GLY A 1 344 ? -25.553 -31.304 34.101 1.00 62.44 344 GLY A C 1
ATOM 2686 O O . GLY A 1 344 ? -25.789 -32.290 33.402 1.00 62.44 344 GLY A O 1
ATOM 2687 N N . THR A 1 345 ? -26.054 -30.094 33.822 1.00 69.62 345 THR A N 1
ATOM 2688 C CA . THR A 1 345 ? -26.734 -29.785 32.550 1.00 69.62 345 THR A CA 1
ATOM 2689 C C . THR A 1 345 ? -25.768 -30.017 31.392 1.00 69.62 345 THR A C 1
ATOM 2691 O O . THR A 1 345 ? -24.614 -29.592 31.457 1.00 69.62 345 THR A O 1
ATOM 2694 N N . ALA A 1 346 ? -26.204 -30.712 30.339 1.00 65.31 346 ALA A N 1
ATOM 2695 C CA . ALA A 1 346 ? -25.350 -30.927 29.177 1.00 65.31 346 ALA A CA 1
ATOM 2696 C C . ALA A 1 346 ? -25.014 -29.581 28.522 1.00 65.31 346 ALA A C 1
ATOM 2698 O O . ALA A 1 346 ? -25.879 -28.724 28.390 1.00 65.31 346 ALA A O 1
ATOM 2699 N N . VAL A 1 347 ? -23.770 -29.402 28.069 1.00 63.66 347 VAL A N 1
ATOM 2700 C CA . VAL A 1 347 ? -23.332 -28.147 27.427 1.00 63.66 347 VAL A CA 1
ATOM 2701 C C . VAL A 1 347 ? -24.149 -27.826 26.169 1.00 63.66 347 VAL A C 1
ATOM 2703 O O . VAL A 1 347 ? -24.351 -26.663 25.854 1.00 63.66 347 VAL A O 1
ATOM 2706 N N . SER A 1 348 ? -24.674 -28.846 25.482 1.00 66.31 348 SER A N 1
ATOM 2707 C CA . SER A 1 348 ? -25.601 -28.685 24.351 1.00 66.31 348 SER A CA 1
ATOM 2708 C C . SER A 1 348 ? -26.951 -28.079 24.727 1.00 66.31 348 SER A C 1
ATOM 2710 O O . SER A 1 348 ? -27.655 -27.587 23.852 1.00 66.31 348 SER A O 1
ATOM 2712 N N . ASP A 1 349 ? -27.317 -28.178 26.003 1.00 65.19 349 ASP A N 1
ATOM 2713 C CA . ASP A 1 349 ? -28.595 -27.730 26.549 1.00 65.19 349 ASP A CA 1
ATOM 2714 C C . ASP A 1 349 ? -28.437 -26.391 27.292 1.00 65.19 349 ASP A C 1
ATOM 2716 O O . ASP A 1 349 ? -29.428 -25.810 27.733 1.00 65.19 349 ASP A O 1
ATOM 2720 N N . LEU A 1 350 ? -27.197 -25.901 27.435 1.00 66.12 350 LEU A N 1
ATOM 2721 C CA . LEU A 1 350 ? -26.922 -24.535 27.852 1.00 66.12 350 LEU A CA 1
ATOM 2722 C C . LEU A 1 350 ? -27.216 -23.610 26.675 1.00 66.12 350 LEU A C 1
ATOM 2724 O O . LEU A 1 350 ? -26.661 -23.780 25.587 1.00 66.12 350 LEU A O 1
ATOM 2728 N N . ASP A 1 351 ? -28.027 -22.586 26.908 1.00 65.75 351 ASP A N 1
ATOM 2729 C CA . ASP A 1 351 ? -28.096 -21.459 25.991 1.00 65.75 351 ASP A CA 1
ATOM 2730 C C . ASP A 1 351 ? -26.894 -20.552 26.272 1.00 65.75 351 ASP A C 1
ATOM 2732 O O . ASP A 1 351 ? -26.953 -19.545 26.971 1.00 65.75 351 ASP A O 1
ATOM 2736 N N . ILE A 1 352 ? -25.744 -20.996 25.770 1.00 59.12 352 ILE A N 1
ATOM 2737 C CA . ILE A 1 352 ? -24.417 -20.385 25.933 1.00 59.12 352 ILE A CA 1
ATOM 2738 C C . ILE A 1 352 ? -24.354 -18.921 25.461 1.00 59.12 352 ILE A C 1
ATOM 2740 O O . ILE A 1 352 ? -23.343 -18.259 25.691 1.00 59.12 352 ILE A O 1
ATOM 2744 N N . PHE A 1 353 ? -25.414 -18.434 24.809 1.00 59.69 353 PHE A N 1
ATOM 2745 C CA . PHE A 1 353 ? -25.589 -17.063 24.345 1.00 59.69 353 PHE A CA 1
ATOM 2746 C C . PHE A 1 353 ? -26.294 -16.166 25.371 1.00 59.69 353 PHE A C 1
ATOM 2748 O O . PHE A 1 353 ? -26.075 -14.962 25.333 1.00 59.69 353 PHE A O 1
ATOM 2755 N N . LEU A 1 354 ? -27.041 -16.724 26.338 1.00 62.03 354 LEU A N 1
ATOM 2756 C CA . LEU A 1 354 ? -27.706 -15.972 27.418 1.00 62.03 354 LEU A CA 1
ATOM 2757 C C . LEU A 1 354 ? -26.802 -14.991 28.185 1.00 62.03 354 LEU A C 1
ATOM 2759 O O . LEU A 1 354 ? -27.308 -13.954 28.610 1.00 62.03 354 LEU A O 1
ATOM 2763 N N . PRO A 1 355 ? -25.491 -15.250 28.382 1.00 65.94 355 PRO A N 1
ATOM 2764 C CA . PRO A 1 355 ? -24.637 -14.281 29.055 1.00 65.94 355 PRO A CA 1
ATOM 2765 C C . PRO A 1 355 ? -24.462 -12.991 28.252 1.00 65.94 355 PRO A C 1
ATOM 2767 O O . PRO A 1 355 ? -24.075 -11.986 28.834 1.00 65.94 355 PRO A O 1
ATOM 2770 N N . ILE A 1 356 ? -24.713 -12.998 26.938 1.00 73.56 356 ILE A N 1
ATOM 2771 C CA . ILE A 1 356 ? -24.649 -11.831 26.053 1.00 73.56 356 ILE A CA 1
ATOM 2772 C C . ILE A 1 356 ? -26.055 -11.244 25.962 1.00 73.56 356 ILE A C 1
ATOM 2774 O O . ILE A 1 356 ? -26.915 -11.732 25.239 1.00 73.56 356 ILE A O 1
ATOM 2778 N N . LYS A 1 357 ? -26.279 -10.152 26.687 1.00 77.56 357 LYS A N 1
ATOM 2779 C CA . LYS A 1 357 ? -27.556 -9.438 26.690 1.00 77.56 357 LYS A CA 1
ATOM 2780 C C . LYS A 1 357 ? -27.721 -8.540 25.471 1.00 77.56 357 LYS A C 1
ATOM 2782 O O . LYS A 1 357 ? -28.827 -8.352 24.974 1.00 77.56 357 LYS A O 1
ATOM 2787 N N . GLN A 1 358 ? -26.637 -7.881 25.074 1.00 79.12 358 GLN A N 1
ATOM 2788 C CA . GLN A 1 358 ? -26.635 -6.934 23.969 1.00 79.12 358 GLN A CA 1
ATOM 2789 C C . GLN A 1 358 ? -25.214 -6.739 23.463 1.00 79.12 358 GLN A C 1
ATOM 2791 O O . GLN A 1 358 ? -24.284 -6.598 24.255 1.00 79.12 358 GLN A O 1
ATOM 2796 N N . VAL A 1 359 ? -25.062 -6.659 22.148 1.00 78.56 359 VAL A N 1
ATOM 2797 C CA . VAL A 1 359 ? -23.836 -6.178 21.516 1.00 78.56 359 VAL A CA 1
ATOM 2798 C C . VAL A 1 359 ? -24.093 -4.744 21.066 1.00 78.56 359 VAL A C 1
ATOM 2800 O O . VAL A 1 359 ? -25.131 -4.451 20.468 1.00 78.56 359 VAL A O 1
ATOM 2803 N N . THR A 1 360 ? -23.191 -3.829 21.400 1.00 71.81 360 THR A N 1
ATOM 2804 C CA . THR A 1 360 ? -23.290 -2.416 21.036 1.00 71.81 360 THR A CA 1
ATOM 2805 C C . THR A 1 360 ? -22.042 -1.940 20.309 1.00 71.81 360 THR A C 1
ATOM 2807 O O . THR A 1 360 ? -20.941 -2.410 20.576 1.00 71.81 360 THR A O 1
ATOM 2810 N N . VAL A 1 361 ? -22.202 -0.956 19.429 1.00 72.62 361 VAL A N 1
ATOM 2811 C CA . VAL A 1 361 ? -21.108 -0.180 18.839 1.00 72.62 361 VAL A CA 1
ATOM 2812 C C . VAL A 1 361 ? -21.248 1.265 19.292 1.00 72.62 361 VAL A C 1
ATOM 2814 O O . VAL A 1 361 ? -22.256 1.912 19.001 1.00 72.62 361 VAL A O 1
ATOM 2817 N N . ASP A 1 362 ? -20.270 1.758 20.056 1.00 66.19 362 ASP A N 1
ATOM 2818 C CA . ASP A 1 362 ? -20.311 3.076 20.714 1.00 66.19 362 ASP A CA 1
ATOM 2819 C C . ASP A 1 362 ? -21.648 3.329 21.455 1.00 66.19 362 ASP A C 1
ATOM 2821 O O . ASP A 1 362 ? -22.284 4.381 21.320 1.00 66.19 362 ASP A O 1
ATOM 2825 N N . GLY A 1 363 ? -22.122 2.321 22.195 1.00 66.81 363 GLY A N 1
ATOM 2826 C CA . GLY A 1 363 ? -23.389 2.349 22.935 1.00 66.81 363 GLY A CA 1
ATOM 2827 C C . GLY A 1 363 ? -24.669 2.198 22.096 1.00 66.81 363 GLY A C 1
ATOM 2828 O O . GLY A 1 363 ? -25.762 2.209 22.665 1.00 66.81 363 GLY A O 1
ATOM 2829 N N . SER A 1 364 ? -24.574 2.043 20.770 1.00 75.88 364 SER A N 1
ATOM 2830 C CA . SER A 1 364 ? -25.724 1.761 19.894 1.00 75.88 364 SER A CA 1
ATOM 2831 C C . SER A 1 364 ? -25.905 0.259 19.705 1.00 75.88 364 SER A C 1
ATOM 2833 O O . SER A 1 364 ? -24.957 -0.426 19.348 1.00 75.88 364 SER A O 1
ATOM 2835 N N . ALA A 1 365 ? -27.112 -0.256 19.935 1.00 81.50 365 ALA A N 1
ATOM 2836 C CA . ALA A 1 365 ? -27.414 -1.684 19.830 1.00 81.50 365 ALA A CA 1
ATOM 2837 C C . ALA A 1 365 ? -27.266 -2.225 18.401 1.00 81.50 365 ALA A C 1
ATOM 2839 O O . ALA A 1 365 ? -27.788 -1.621 17.464 1.00 81.50 365 ALA A O 1
ATOM 2840 N N . ILE A 1 366 ? -26.618 -3.383 18.273 1.00 80.94 366 ILE A N 1
ATOM 2841 C CA . ILE A 1 366 ? -26.589 -4.208 17.062 1.00 80.94 366 ILE A CA 1
ATOM 2842 C C . ILE A 1 366 ? -27.719 -5.245 17.147 1.00 80.94 366 ILE A C 1
ATOM 2844 O O . ILE A 1 366 ? -27.984 -5.779 18.228 1.00 80.94 366 ILE A O 1
ATOM 2848 N N . ASP A 1 367 ? -28.386 -5.525 16.025 1.00 82.31 367 ASP A N 1
ATOM 2849 C CA . ASP A 1 367 ? -29.384 -6.596 15.932 1.00 82.31 367 ASP A CA 1
ATOM 2850 C C . ASP A 1 367 ? -28.713 -7.979 16.061 1.00 82.31 367 ASP A C 1
ATOM 2852 O O . ASP A 1 367 ? -27.627 -8.209 15.532 1.00 82.31 367 ASP A O 1
ATOM 2856 N N . GLU A 1 368 ? -29.356 -8.914 16.762 1.00 81.75 368 GLU A N 1
ATOM 2857 C CA . GLU A 1 368 ? -28.837 -10.274 16.987 1.00 81.75 368 GLU A CA 1
ATOM 2858 C C . GLU A 1 368 ? -28.582 -11.047 15.689 1.00 81.75 368 GLU A C 1
ATOM 2860 O O . GLU A 1 368 ? -27.762 -11.959 15.674 1.00 81.75 368 GLU A O 1
ATOM 2865 N N . GLN A 1 369 ? -29.257 -10.689 14.594 1.00 82.38 369 GLN A N 1
ATOM 2866 C CA . GLN A 1 369 ? -29.046 -11.324 13.290 1.00 82.38 369 GLN A CA 1
ATOM 2867 C C . GLN A 1 369 ? -27.766 -10.861 12.569 1.00 82.38 369 GLN A C 1
ATOM 2869 O O . GLN A 1 369 ? -27.376 -11.484 11.581 1.00 82.38 369 GLN A O 1
ATOM 2874 N N . ASP A 1 370 ? -27.146 -9.769 13.025 1.00 80.94 370 ASP A N 1
ATOM 2875 C CA . ASP A 1 370 ? -26.025 -9.123 12.335 1.00 80.94 370 ASP A CA 1
ATOM 2876 C C . ASP A 1 370 ? -24.657 -9.509 12.933 1.00 80.94 370 ASP A C 1
ATOM 2878 O O . ASP A 1 370 ? -23.615 -9.144 12.383 1.00 80.94 370 ASP A O 1
ATOM 2882 N N . TYR A 1 371 ? -24.632 -10.275 14.032 1.00 80.88 371 TYR A N 1
ATOM 2883 C CA . TYR A 1 371 ? -23.411 -10.833 14.613 1.00 80.88 371 TYR A CA 1
ATOM 2884 C C . TYR A 1 371 ? -23.531 -12.331 14.900 1.00 80.88 371 TYR A C 1
ATOM 2886 O O . TYR A 1 371 ? -24.578 -12.846 15.277 1.00 80.88 371 TYR A O 1
ATOM 2894 N N . ASP A 1 372 ? -22.403 -13.024 14.793 1.00 82.06 372 ASP A N 1
ATOM 2895 C CA . ASP A 1 372 ? -22.253 -14.423 15.162 1.00 82.06 372 ASP A CA 1
ATOM 2896 C C . ASP A 1 372 ? -21.465 -14.541 16.466 1.00 82.06 372 ASP A C 1
ATOM 2898 O O . ASP A 1 372 ? -20.467 -13.853 16.682 1.00 82.06 372 ASP A O 1
ATOM 2902 N N . VAL A 1 373 ? -21.854 -15.475 17.329 1.00 79.69 373 VAL A N 1
ATOM 2903 C CA . VAL A 1 373 ? -21.105 -15.802 18.548 1.00 79.69 373 VAL A CA 1
ATOM 2904 C C . VAL A 1 373 ? -20.581 -17.227 18.442 1.00 79.69 373 VAL A C 1
ATOM 2906 O O . VAL A 1 373 ? -21.314 -18.164 18.135 1.00 79.69 373 VAL A O 1
ATOM 2909 N N . SER A 1 374 ? -19.295 -17.411 18.720 1.00 78.69 374 SER A N 1
ATOM 2910 C CA . SER A 1 374 ? -18.626 -18.709 18.673 1.00 78.69 374 SER A CA 1
ATOM 2911 C C . SER A 1 374 ? -17.895 -19.002 19.977 1.00 78.69 374 SER A C 1
ATOM 2913 O O . SER A 1 374 ? -17.244 -18.136 20.553 1.00 78.69 374 SER A O 1
ATOM 2915 N N . MET A 1 375 ? -17.996 -20.239 20.459 1.00 76.00 375 MET A N 1
ATOM 2916 C CA . MET A 1 375 ? -17.273 -20.687 21.648 1.00 76.00 375 MET A CA 1
ATOM 2917 C C . MET A 1 375 ? -15.864 -21.155 21.262 1.00 76.00 375 MET A C 1
ATOM 2919 O O . MET A 1 375 ? -15.696 -21.916 20.308 1.00 76.00 375 MET A O 1
ATOM 2923 N N . LEU A 1 376 ? -14.847 -20.714 22.003 1.00 76.56 376 LEU A N 1
ATOM 2924 C CA . LEU A 1 376 ? -13.437 -21.003 21.716 1.00 76.56 376 LEU A CA 1
ATOM 2925 C C . LEU A 1 376 ? -12.838 -22.104 22.601 1.00 76.56 376 LEU A C 1
ATOM 2927 O O . LEU A 1 376 ? -11.732 -22.576 22.331 1.00 76.56 376 LEU A O 1
ATOM 2931 N N . ASN A 1 377 ? -13.529 -22.520 23.659 1.00 75.62 377 ASN A N 1
ATOM 2932 C CA . ASN A 1 377 ? -13.095 -23.593 24.551 1.00 75.62 377 ASN A CA 1
ATOM 2933 C C . ASN A 1 377 ? -14.279 -24.461 25.003 1.00 75.62 377 ASN A C 1
ATOM 2935 O O . ASN A 1 377 ? -15.423 -24.147 24.723 1.00 75.62 377 ASN A O 1
ATOM 2939 N N . GLN A 1 378 ? -14.010 -25.588 25.664 1.00 74.38 378 GLN A N 1
ATOM 2940 C CA . GLN A 1 378 ? -15.059 -26.421 26.263 1.00 74.38 378 GLN A CA 1
ATOM 2941 C C . GLN A 1 378 ? -15.137 -26.165 27.768 1.00 74.38 378 GLN A C 1
ATOM 2943 O O . GLN A 1 378 ? -14.097 -26.015 28.410 1.00 74.38 378 GLN A O 1
ATOM 2948 N N . ILE A 1 379 ? -16.354 -26.194 28.312 1.00 73.06 379 ILE A N 1
ATOM 2949 C CA . ILE A 1 379 ? -16.636 -26.161 29.754 1.00 73.06 379 ILE A CA 1
ATOM 2950 C C . ILE A 1 379 ? -17.119 -27.536 30.242 1.00 73.06 379 ILE A C 1
ATOM 2952 O O . ILE A 1 379 ? -17.698 -28.309 29.475 1.00 73.06 379 ILE A O 1
ATOM 2956 N N . ASP A 1 380 ? -16.864 -27.859 31.509 1.00 73.50 380 ASP A N 1
ATOM 2957 C CA . ASP A 1 380 ? -17.246 -29.121 32.154 1.00 73.50 380 ASP A CA 1
ATOM 2958 C C . ASP A 1 380 ? -18.229 -28.857 33.301 1.00 73.50 380 ASP A C 1
ATOM 2960 O O . ASP A 1 380 ? -17.855 -28.775 34.471 1.00 73.50 380 ASP A O 1
ATOM 2964 N N . THR A 1 381 ? -19.515 -28.796 32.966 1.00 72.25 381 THR A N 1
ATOM 2965 C CA . THR A 1 381 ? -20.632 -28.528 33.892 1.00 72.25 381 THR A CA 1
ATOM 2966 C C . THR A 1 381 ? -20.850 -29.609 34.959 1.00 72.25 381 THR A C 1
ATOM 2968 O O . THR A 1 381 ? -21.769 -29.506 35.775 1.00 72.25 381 THR A O 1
ATOM 2971 N N . SER A 1 382 ? -20.046 -30.680 34.963 1.00 70.19 382 SER A N 1
ATOM 2972 C CA . SER A 1 382 ? -20.076 -31.719 35.999 1.00 70.19 382 SER A CA 1
ATOM 2973 C C . SER A 1 382 ? -19.138 -31.432 37.177 1.00 70.19 382 SER A C 1
ATOM 2975 O O . SER A 1 382 ? -19.220 -32.113 38.205 1.00 70.19 382 SER A O 1
ATOM 2977 N N . LYS A 1 383 ? -18.249 -30.439 37.047 1.00 67.38 383 LYS A N 1
ATOM 2978 C CA . LYS A 1 383 ? -17.259 -30.069 38.065 1.00 67.38 383 LYS A CA 1
ATOM 2979 C C . LYS A 1 383 ? -17.575 -28.712 38.683 1.00 67.38 383 LYS A C 1
ATOM 2981 O O . LYS A 1 383 ? -17.764 -27.732 37.978 1.00 67.38 383 LYS A O 1
ATOM 2986 N N . LEU A 1 384 ? -17.540 -28.665 40.014 1.00 62.94 384 LEU A N 1
ATOM 2987 C CA . LEU A 1 384 ? -17.594 -27.422 40.786 1.00 62.94 384 LEU A CA 1
ATOM 2988 C C . LEU A 1 384 ? -16.244 -26.689 40.734 1.00 62.94 384 LEU A C 1
ATOM 2990 O O . LEU A 1 384 ? -15.193 -27.336 40.757 1.00 62.94 384 LEU A O 1
ATOM 2994 N N . GLY A 1 385 ? -16.286 -25.357 40.749 1.00 61.91 385 GLY A N 1
ATOM 2995 C CA . GLY A 1 385 ? -15.113 -24.478 40.814 1.00 61.91 385 GLY A CA 1
ATOM 2996 C C . GLY A 1 385 ? -15.043 -23.480 39.659 1.00 61.91 385 GLY A C 1
ATOM 2997 O O . GLY A 1 385 ? -15.899 -23.497 38.782 1.00 61.91 385 GLY A O 1
ATOM 2998 N N . GLU A 1 386 ? -14.014 -22.629 39.684 1.00 62.41 386 GLU A N 1
ATOM 2999 C CA . GLU A 1 386 ? -13.768 -21.599 38.670 1.00 62.41 386 GLU A CA 1
ATOM 3000 C C . GLU A 1 386 ? -13.458 -22.226 37.304 1.00 62.41 386 GLU A C 1
ATOM 3002 O O . GLU A 1 386 ? -12.455 -22.933 37.155 1.00 62.41 386 GLU A O 1
ATOM 3007 N N . GLN A 1 387 ? -14.323 -21.994 36.314 1.00 66.44 387 GLN A N 1
ATOM 3008 C CA . GLN A 1 387 ? -14.086 -22.406 34.927 1.00 66.44 387 GLN A CA 1
ATOM 3009 C C . GLN A 1 387 ? -14.069 -21.211 33.989 1.00 66.44 387 GLN A C 1
ATOM 3011 O O . GLN A 1 387 ? -14.844 -20.273 34.125 1.00 66.44 387 GLN A O 1
ATOM 3016 N N . GLU A 1 388 ? -13.174 -21.269 33.010 1.00 69.69 388 GLU A N 1
ATOM 3017 C CA . GLU A 1 388 ? -13.051 -20.248 31.984 1.00 69.69 388 GLU A CA 1
ATOM 3018 C C . GLU A 1 388 ? -13.990 -20.587 30.821 1.00 69.69 388 GLU A C 1
ATOM 3020 O O . GLU A 1 388 ? -13.898 -21.681 30.267 1.00 69.69 388 GLU A O 1
ATOM 3025 N N . LEU A 1 389 ? -14.852 -19.662 30.406 1.00 70.75 389 LEU A N 1
ATOM 3026 C CA . LEU A 1 389 ? -15.617 -19.735 29.161 1.00 70.75 389 LEU A CA 1
ATOM 3027 C C . LEU A 1 389 ? -15.112 -18.644 28.214 1.00 70.75 389 LEU A C 1
ATOM 3029 O O . LEU A 1 389 ? -15.150 -17.460 28.534 1.00 70.75 389 LEU A O 1
ATOM 3033 N N . ARG A 1 390 ? -14.640 -19.046 27.035 1.00 72.81 390 ARG A N 1
ATOM 3034 C CA . ARG A 1 390 ? -14.134 -18.155 25.992 1.00 72.81 390 ARG A CA 1
ATOM 3035 C C . ARG A 1 390 ? -15.140 -18.059 24.865 1.00 72.81 390 ARG A C 1
ATOM 3037 O O . ARG A 1 390 ? -15.412 -19.062 24.203 1.00 72.81 390 ARG A O 1
ATOM 3044 N N . LEU A 1 391 ? -15.637 -16.857 24.613 1.00 74.88 391 LEU A N 1
ATOM 3045 C CA . LEU A 1 391 ? -16.512 -16.564 23.481 1.00 74.88 391 LEU A CA 1
ATOM 3046 C C . LEU A 1 391 ? -15.812 -15.610 22.516 1.00 74.88 391 LEU A C 1
ATOM 3048 O O . LEU A 1 391 ? -15.008 -14.781 22.930 1.00 74.88 391 LEU A O 1
ATOM 3052 N N . ARG A 1 392 ? -16.141 -15.713 21.234 1.00 75.81 392 ARG A N 1
ATOM 3053 C CA . ARG A 1 392 ? -15.783 -14.758 20.191 1.00 75.81 392 ARG A CA 1
ATOM 3054 C C . ARG A 1 392 ? -17.055 -14.269 19.530 1.00 75.81 392 ARG A C 1
ATOM 3056 O O . ARG A 1 392 ? -17.781 -15.079 18.956 1.00 75.81 392 ARG A O 1
ATOM 3063 N N . VAL A 1 393 ? -17.284 -12.965 19.584 1.00 75.62 393 VAL A N 1
ATOM 3064 C CA . VAL A 1 393 ? -18.331 -12.302 18.807 1.00 75.62 393 VAL A CA 1
ATOM 3065 C C . VAL A 1 393 ? -17.716 -11.783 17.523 1.00 75.62 393 VAL A C 1
ATOM 3067 O O . VAL A 1 393 ? -16.681 -11.122 17.561 1.00 75.62 393 VAL A O 1
ATOM 3070 N N . HIS A 1 394 ? -18.336 -12.133 16.408 1.00 74.25 394 HIS A N 1
ATOM 3071 C CA . HIS A 1 394 ? -17.959 -11.770 15.057 1.00 74.25 394 HIS A CA 1
ATOM 3072 C C . HIS A 1 394 ? -19.077 -10.909 14.467 1.00 74.25 394 HIS A C 1
ATOM 3074 O O . HIS A 1 394 ? -20.198 -11.379 14.315 1.00 74.25 394 HIS A O 1
ATOM 3080 N N . TYR A 1 395 ? -18.783 -9.660 14.137 1.00 70.75 395 TYR A N 1
ATOM 3081 C CA . TYR A 1 395 ? -19.717 -8.710 13.539 1.00 70.75 395 TYR A CA 1
ATOM 3082 C C . TYR A 1 395 ? -19.122 -8.194 12.227 1.00 70.75 395 TYR A C 1
ATOM 3084 O O . TYR A 1 395 ? -18.067 -7.557 12.237 1.00 70.75 395 TYR A O 1
ATOM 3092 N N . GLU A 1 396 ? -19.785 -8.498 11.107 1.00 64.00 396 GLU A N 1
ATOM 3093 C CA . GLU A 1 396 ? -19.279 -8.276 9.739 1.00 64.00 396 GLU A CA 1
ATOM 3094 C C . GLU A 1 396 ? -17.864 -8.863 9.487 1.00 64.00 396 GLU A C 1
ATOM 3096 O O . GLU A 1 396 ? -17.236 -9.431 10.374 1.00 64.00 396 GLU A O 1
ATOM 3101 N N . ASP A 1 397 ? -17.345 -8.792 8.255 1.00 52.19 397 ASP A N 1
ATOM 3102 C CA . ASP A 1 397 ? -16.203 -9.607 7.782 1.00 52.19 397 ASP A CA 1
ATOM 3103 C C . ASP A 1 397 ? -14.874 -9.470 8.564 1.00 52.19 397 ASP A C 1
ATOM 3105 O O . ASP A 1 397 ? -13.943 -10.224 8.285 1.00 52.19 397 ASP A O 1
ATOM 3109 N N . ASN A 1 398 ? -14.730 -8.533 9.512 1.00 52.53 398 ASN A N 1
ATOM 3110 C CA . ASN A 1 398 ? -13.453 -8.299 10.202 1.00 52.53 398 ASN A CA 1
ATOM 3111 C C . ASN A 1 398 ? -13.537 -7.866 11.676 1.00 52.53 398 ASN A C 1
ATOM 3113 O O . ASN A 1 398 ? -12.480 -7.725 12.298 1.00 52.53 398 ASN A O 1
ATOM 3117 N N . LEU A 1 399 ? -14.723 -7.650 12.261 1.00 57.53 399 LEU A N 1
ATOM 3118 C CA . LEU A 1 399 ? -14.810 -7.197 13.652 1.00 57.53 399 LEU A CA 1
ATOM 3119 C C . LEU A 1 399 ? -15.021 -8.386 14.587 1.00 57.53 399 LEU A C 1
ATOM 3121 O O . LEU A 1 399 ? -16.110 -8.936 14.698 1.00 57.53 399 LEU A O 1
ATOM 3125 N N . CYS A 1 400 ? -13.946 -8.801 15.253 1.00 61.00 400 CYS A N 1
ATOM 3126 C CA . CYS A 1 400 ? -13.968 -9.889 16.221 1.00 61.00 400 CYS A CA 1
ATOM 3127 C C . CYS A 1 400 ? -13.550 -9.384 17.592 1.00 61.00 400 CYS A C 1
ATOM 3129 O O . CYS A 1 400 ? -12.477 -8.796 17.726 1.00 61.00 400 CYS A O 1
ATOM 3131 N N . VAL A 1 401 ? -14.328 -9.704 18.621 1.00 63.59 401 VAL A N 1
ATOM 3132 C CA . VAL A 1 401 ? -13.882 -9.532 20.005 1.00 63.59 401 VAL A CA 1
ATOM 3133 C C . VAL A 1 401 ? -13.997 -10.856 20.742 1.00 63.59 401 VAL A C 1
ATOM 3135 O O . VAL A 1 401 ? -14.998 -11.563 20.630 1.00 63.59 401 VAL A O 1
ATOM 3138 N N . GLU A 1 402 ? -12.932 -11.213 21.456 1.00 63.41 402 GLU A N 1
ATOM 3139 C CA . GLU A 1 402 ? -12.878 -12.388 22.319 1.00 63.41 402 GLU A CA 1
ATOM 3140 C C . GLU A 1 402 ? -13.056 -11.974 23.775 1.00 63.41 402 GLU A C 1
ATOM 3142 O O . GLU A 1 402 ? -12.487 -10.975 24.215 1.00 63.41 402 GLU A O 1
ATOM 3147 N N . PHE A 1 403 ? -13.808 -12.765 24.531 1.00 65.38 403 PHE A N 1
ATOM 3148 C CA . PHE A 1 403 ? -14.115 -12.490 25.928 1.00 65.38 403 PHE A CA 1
ATOM 3149 C C . PHE A 1 403 ? -13.952 -13.744 26.762 1.00 65.38 403 PHE A C 1
ATOM 3151 O O . PHE A 1 403 ? -14.201 -14.857 26.292 1.00 65.38 403 PHE A O 1
ATOM 3158 N N . ILE A 1 404 ? -13.555 -13.530 28.013 1.00 55.25 404 ILE A N 1
ATOM 3159 C CA . ILE A 1 404 ? -13.394 -14.566 29.018 1.00 55.25 404 ILE A CA 1
ATOM 3160 C C . ILE A 1 404 ? -14.418 -14.327 30.121 1.00 55.25 404 ILE A C 1
ATOM 3162 O O . ILE A 1 404 ? -14.478 -13.258 30.725 1.00 55.25 404 ILE A O 1
ATOM 3166 N N . PHE A 1 405 ? -15.191 -15.362 30.389 1.00 59.44 405 PHE A N 1
ATOM 3167 C CA . PHE A 1 405 ? -16.135 -15.463 31.481 1.00 59.44 405 PHE A CA 1
ATOM 3168 C C . PHE A 1 405 ? -15.576 -16.430 32.522 1.00 59.44 405 PHE A C 1
ATOM 3170 O O . PHE A 1 405 ? -15.033 -17.474 32.158 1.00 59.44 405 PHE A O 1
ATOM 3177 N N . LEU A 1 406 ? -15.705 -16.090 33.801 1.00 52.62 406 LEU A N 1
ATOM 3178 C CA . LEU A 1 406 ? -15.353 -16.976 34.907 1.00 52.62 406 LEU A CA 1
ATOM 3179 C C . LEU A 1 406 ? -16.638 -17.508 35.536 1.00 52.62 406 LEU A C 1
ATOM 3181 O O . LEU A 1 406 ? -17.504 -16.736 35.930 1.00 52.62 406 LEU A O 1
ATOM 3185 N N . GLU A 1 407 ? -16.774 -18.825 35.605 1.00 55.72 407 GLU A N 1
ATOM 3186 C CA . GLU A 1 407 ? -17.855 -19.497 36.322 1.00 55.72 407 GLU A CA 1
ATOM 3187 C C . GLU A 1 407 ? -17.461 -19.662 37.790 1.00 55.72 407 GLU A C 1
ATOM 3189 O O . GLU A 1 407 ? -16.730 -20.585 38.120 1.00 55.72 407 GLU A O 1
ATOM 3194 N N . GLU A 1 408 ? -17.954 -18.824 38.700 1.00 53.38 408 GLU A N 1
ATOM 3195 C CA . GLU A 1 408 ? -17.841 -19.110 40.136 1.00 53.38 408 GLU A CA 1
ATOM 3196 C C . GLU A 1 408 ? -18.987 -20.023 40.589 1.00 53.38 408 GLU A C 1
ATOM 3198 O O . GLU A 1 408 ? -20.105 -19.577 40.832 1.00 53.38 408 GLU A O 1
ATOM 3203 N N . GLY A 1 409 ? -18.723 -21.326 40.713 1.00 50.12 409 GLY A N 1
ATOM 3204 C CA . GLY A 1 409 ? -19.696 -22.262 41.274 1.00 50.12 409 GLY A CA 1
ATOM 3205 C C . GLY A 1 409 ? -19.864 -22.076 42.783 1.00 50.12 409 GLY A C 1
ATOM 3206 O O . GLY A 1 409 ? -19.100 -22.663 43.548 1.00 50.12 409 GLY A O 1
ATOM 3207 N N . ASP A 1 410 ? -20.879 -21.321 43.210 1.00 49.50 410 ASP A N 1
ATOM 3208 C CA . ASP A 1 410 ? -21.245 -21.216 44.626 1.00 49.50 410 ASP A CA 1
ATOM 3209 C C . ASP A 1 410 ? -22.409 -22.162 44.968 1.00 49.50 410 ASP A C 1
ATOM 3211 O O . ASP A 1 410 ? -23.465 -22.166 44.324 1.00 49.50 410 ASP A O 1
ATOM 3215 N N . CYS A 1 411 ? -22.219 -22.999 45.989 1.00 44.16 411 CYS A N 1
ATOM 3216 C CA . CYS A 1 411 ? -23.261 -23.894 46.485 1.00 44.16 411 CYS A CA 1
ATOM 3217 C C . CYS A 1 411 ? -24.227 -23.094 47.365 1.00 44.16 411 CYS A C 1
ATOM 3219 O O . CYS A 1 411 ? -24.012 -22.980 48.571 1.00 44.16 411 CYS A O 1
ATOM 3221 N N . ASN A 1 412 ? -25.328 -22.592 46.802 1.00 43.47 412 ASN A N 1
ATOM 3222 C CA . ASN A 1 412 ? -26.440 -22.146 47.638 1.00 43.47 412 ASN A CA 1
ATOM 3223 C C . ASN A 1 412 ? -27.132 -23.375 48.246 1.00 43.47 412 ASN A C 1
ATOM 3225 O O . ASN A 1 412 ? -27.952 -24.036 47.607 1.00 43.47 412 ASN A O 1
ATOM 3229 N N . GLU A 1 413 ? -26.777 -23.690 49.493 1.00 36.53 413 GLU A N 1
ATOM 3230 C CA . GLU A 1 413 ? -27.539 -24.597 50.350 1.00 36.53 413 GLU A CA 1
ATOM 3231 C C . GLU A 1 413 ? -28.908 -23.966 50.649 1.00 36.53 413 GLU A C 1
ATOM 3233 O O . GLU A 1 413 ? -29.024 -23.121 51.534 1.00 36.53 413 GLU A O 1
ATOM 3238 N N . ASN A 1 414 ? -29.949 -24.358 49.911 1.00 34.41 414 ASN A N 1
ATOM 3239 C CA . ASN A 1 414 ? -31.339 -24.299 50.379 1.00 34.41 414 ASN A CA 1
ATOM 3240 C C . ASN A 1 414 ? -32.156 -25.470 49.832 1.00 34.41 414 ASN A C 1
ATOM 3242 O O . ASN A 1 414 ? -32.236 -25.623 48.590 1.00 34.41 414 ASN A O 1
#

pLDDT: mean 71.76, std 26.48, range [23.06, 98.75]

Sequence (414 aa):
MTFQKMTFQLLILVVLSSISLVINAGVTAVTEDRGNLPISKSNTNLEREVNIPTEEVEAAFEEEELNDTFYEETENNEQKFPINFEGVPDFSLKKTGNELAGARSIAEGIYGDVRWRVTYAGELRLGTGGGTLPGRDIHDDKSPWSMYADSIRTIIFDDPDGKKISCEQPRSTRHLFSGLHKVRSIENIWLLNTSKATDMSAMFSGMTSLTSLDLSSFDTSQVESTTTMFANTPSLTSLDLSSFDTSKVKYKAMMFYNMPNLSQITLGRKFKFVSGLPGVPVSDMYTGKWINVGSGSVGNPLGENIWTSEEMMTKYNGETDADTYVWQHRGLEIVTEDVDYSLGTAVSDLDIFLPIKQVTVDGSAIDEQDYDVSMLNQIDTSKLGEQELRLRVHYEDNLCVEFIFLEEGDCNEN

Foldseek 3Di:
DFWWWFPWPFDQPPDQPDDDDDDDDDDDDDDDDDDDDDDDDDDDDDDDDDDDDDDDDDDDDDDDDDDDDDDDDDDDDDDDDDDDDDDDDDPDDPDPPVVVQQVAFPDWDQAQNKTWTQGNQQEIEIAAPAGEHEADDDPDQEDPCLVVLVSHAEYEDDYPVLAAHEYDPVQALGRVPAQSQNHAYYYPCLSYQNQRHAELARNVANVQNHQDDDCVNHACVNHQALHLNHANNQNHQEDECQNDQCVNHNHAEQNPHPNQNNFKYFHHQNDARRYQDDFPDPDLWFNRWKFFQPSHDQLSRPGPDTGTSVCCNVPDHRNPRGGMIGGDTFDWDFDFDIDMDHQPPDPVRDPPCNRGPFIDGNNHTDDPVQKDKDWDDDDDSNDAAWDWTWMWIGGPPRHIDITITIGHGDRPDD

InterPro domains:
  IPR005046 Protein of unknown function DUF285 [PF03382] (175-264)
  IPR011889 Bacterial surface protein 26-residue repeat [TIGR02167] (203-223)
  IPR011889 Bacterial surface protein 26-residue repeat [TIGR02167] (229-249)
  IPR032675 Leucine-rich repeat domain superfamily [G3DSA:3.80.10.10] (144-277)

Nearest PDB structures (foldseek):
  6sx1-assembly1_A  TM=6.726E-01  e=2.889E-01  Lactobacillus acidophilus NCFM
  6s5y-assembly6_F  TM=3.805E-01  e=4.308E-02  Streptococcus agalactiae
  1r8y-assembly2_E  TM=4.964E-01  e=6.408E+00  Mus musculus